Protein AF-A0AAN7VQM1-F1 (afdb_monomer_lite)

Structure (mmCIF, N/CA/C/O backbone):
data_AF-A0AAN7VQM1-F1
#
_entry.id   AF-A0AAN7VQM1-F1
#
loop_
_atom_site.group_PDB
_atom_site.id
_atom_site.type_symbol
_atom_site.label_atom_id
_atom_site.label_alt_id
_atom_site.label_comp_id
_atom_site.label_asym_id
_atom_site.label_entity_id
_atom_site.label_seq_id
_atom_site.pdbx_PDB_ins_code
_atom_site.Cartn_x
_atom_site.Cartn_y
_atom_site.Cartn_z
_atom_site.occupancy
_atom_site.B_iso_or_equiv
_atom_site.auth_seq_id
_atom_site.auth_comp_id
_atom_site.auth_asym_id
_atom_site.auth_atom_id
_atom_site.pdbx_PDB_model_num
ATOM 1 N N . MET A 1 1 ? -5.839 -6.818 -40.500 1.00 39.53 1 MET A N 1
ATOM 2 C CA . MET A 1 1 ? -4.380 -6.813 -40.271 1.00 39.53 1 MET A CA 1
ATOM 3 C C . MET A 1 1 ? -4.052 -5.544 -39.511 1.00 39.53 1 MET A C 1
ATOM 5 O O . MET A 1 1 ? -4.528 -4.496 -39.930 1.00 39.53 1 MET A O 1
ATOM 9 N N . GLY A 1 2 ? -3.341 -5.637 -38.385 1.00 49.38 2 GLY A N 1
ATOM 10 C CA . GLY A 1 2 ? -2.734 -4.449 -37.777 1.00 49.38 2 GLY A CA 1
ATOM 11 C C . GLY A 1 2 ? -1.573 -3.959 -38.644 1.00 49.38 2 GLY A C 1
ATOM 12 O O . GLY A 1 2 ? -1.037 -4.737 -39.434 1.00 49.38 2 GLY A O 1
ATOM 13 N N . SER A 1 3 ? -1.200 -2.687 -38.520 1.00 68.81 3 SER A N 1
ATOM 14 C CA . SER A 1 3 ? 0.060 -2.191 -39.079 1.00 68.81 3 SER A CA 1
ATOM 15 C C . SER A 1 3 ? 1.234 -2.941 -38.447 1.00 68.81 3 SER A C 1
ATOM 17 O O . SER A 1 3 ? 1.216 -3.182 -37.239 1.00 68.81 3 SER A O 1
ATOM 19 N N . LEU A 1 4 ? 2.245 -3.290 -39.247 1.00 76.12 4 LEU A N 1
ATOM 20 C CA . LEU A 1 4 ? 3.498 -3.831 -38.718 1.00 76.12 4 LEU A CA 1
ATOM 21 C C . LEU A 1 4 ? 4.139 -2.821 -37.742 1.00 76.12 4 LEU A C 1
ATOM 23 O O . LEU A 1 4 ? 3.986 -1.613 -37.956 1.00 76.12 4 LEU A O 1
ATOM 27 N N . PRO A 1 5 ? 4.824 -3.281 -36.680 1.00 85.12 5 PRO A N 1
ATOM 28 C CA . PRO A 1 5 ? 5.544 -2.401 -35.765 1.00 85.12 5 PRO A CA 1
ATOM 29 C C . PRO A 1 5 ? 6.612 -1.563 -36.479 1.00 85.12 5 PRO A C 1
ATOM 31 O O . PRO A 1 5 ? 7.320 -2.056 -37.354 1.00 85.12 5 PRO A O 1
ATOM 34 N N . ASP A 1 6 ? 6.750 -0.300 -36.077 1.00 87.50 6 ASP A N 1
ATOM 35 C CA . ASP A 1 6 ? 7.799 0.591 -36.574 1.00 87.50 6 ASP A CA 1
ATOM 36 C C . ASP A 1 6 ? 9.120 0.331 -35.832 1.00 87.50 6 ASP A C 1
ATOM 38 O O . ASP A 1 6 ? 9.299 0.731 -34.677 1.00 87.50 6 ASP A O 1
ATOM 42 N N . LEU A 1 7 ? 10.056 -0.340 -36.505 1.00 89.31 7 LEU A N 1
ATOM 43 C CA . LEU A 1 7 ? 11.371 -0.673 -35.953 1.00 89.31 7 LEU A CA 1
ATOM 44 C C . LEU A 1 7 ? 12.292 0.539 -35.764 1.00 89.31 7 LEU A C 1
ATOM 46 O O . LEU A 1 7 ? 13.255 0.427 -35.010 1.00 89.31 7 LEU A O 1
ATOM 50 N N . THR A 1 8 ? 11.985 1.719 -36.319 1.00 85.50 8 THR A N 1
ATOM 51 C CA . THR A 1 8 ? 12.738 2.945 -35.975 1.00 85.50 8 THR A CA 1
ATOM 52 C C . THR A 1 8 ? 12.567 3.330 -34.500 1.00 85.50 8 THR A C 1
ATOM 54 O O . THR A 1 8 ? 13.402 4.029 -33.927 1.00 85.50 8 THR A O 1
ATOM 57 N N . GLN A 1 9 ? 11.511 2.826 -33.849 1.00 87.19 9 GLN A N 1
ATOM 58 C CA . GLN A 1 9 ? 11.270 2.989 -32.416 1.00 87.19 9 GLN A CA 1
ATOM 59 C C . GLN A 1 9 ? 11.865 1.857 -31.563 1.00 87.19 9 GLN A C 1
ATOM 61 O O . GLN A 1 9 ? 11.832 1.950 -30.334 1.00 87.19 9 GLN A O 1
ATOM 66 N N . ASN A 1 10 ? 12.432 0.808 -32.176 1.00 95.94 10 ASN A N 1
ATOM 67 C CA . ASN A 1 10 ? 13.067 -0.293 -31.454 1.00 95.94 10 ASN A CA 1
ATOM 68 C C . ASN A 1 10 ? 14.282 0.207 -30.651 1.00 95.94 10 ASN A C 1
ATOM 70 O O . ASN A 1 10 ? 15.094 1.007 -31.125 1.00 95.94 10 ASN A O 1
ATOM 74 N N . LYS A 1 11 ? 14.422 -0.281 -29.415 1.00 95.06 11 LYS A N 1
ATOM 75 C CA . LYS A 1 11 ? 15.426 0.223 -28.475 1.00 95.06 11 LYS A CA 1
ATOM 76 C C . LYS A 1 11 ? 16.860 -0.070 -28.925 1.00 95.06 11 LYS A C 1
ATOM 78 O O . LYS A 1 11 ? 17.703 0.820 -28.833 1.00 95.06 11 LYS A O 1
ATOM 83 N N . THR A 1 12 ? 17.139 -1.273 -29.435 1.00 97.31 12 THR A N 1
ATOM 84 C CA . THR A 1 12 ? 18.474 -1.633 -29.941 1.00 97.31 12 THR A CA 1
ATOM 85 C C . THR A 1 12 ? 18.822 -0.812 -31.180 1.00 97.31 12 THR A C 1
ATOM 87 O O . THR A 1 12 ? 19.916 -0.256 -31.239 1.00 97.31 12 THR A O 1
ATOM 90 N N . VAL A 1 13 ? 17.881 -0.657 -32.122 1.00 96.56 13 VAL A N 1
ATOM 91 C CA . VAL A 1 13 ? 18.077 0.170 -33.330 1.00 96.56 13 VAL A CA 1
ATOM 92 C C . VAL A 1 13 ? 18.457 1.599 -32.942 1.00 96.56 13 VAL A C 1
ATOM 94 O O . VAL A 1 13 ? 19.504 2.087 -33.359 1.00 96.56 13 VAL A O 1
ATOM 97 N N . ARG A 1 14 ? 17.678 2.241 -32.063 1.00 96.12 14 ARG A N 1
ATOM 98 C CA . ARG A 1 14 ? 17.941 3.617 -31.608 1.00 96.12 14 ARG A CA 1
ATOM 99 C C . ARG A 1 14 ? 19.281 3.783 -30.889 1.00 96.12 14 ARG A C 1
ATOM 101 O O . ARG A 1 14 ? 19.946 4.795 -31.092 1.00 96.12 14 ARG A O 1
ATOM 108 N N . ILE A 1 15 ? 19.677 2.812 -30.063 1.00 95.94 15 ILE A N 1
ATOM 109 C CA . ILE A 1 15 ? 20.975 2.817 -29.369 1.00 95.94 15 ILE A CA 1
ATOM 110 C C . ILE A 1 15 ? 22.131 2.774 -30.383 1.00 95.94 15 ILE A C 1
ATOM 112 O O . ILE A 1 15 ? 23.061 3.573 -30.288 1.00 95.94 15 ILE A O 1
ATOM 116 N N . LEU A 1 16 ? 22.061 1.890 -31.383 1.00 95.44 16 LEU A N 1
ATOM 117 C CA . LEU A 1 16 ? 23.124 1.736 -32.383 1.00 95.44 16 LEU A CA 1
ATOM 118 C C . LEU A 1 16 ? 23.136 2.859 -33.434 1.00 95.44 16 LEU A C 1
ATOM 120 O O . LEU A 1 16 ? 24.197 3.199 -33.955 1.00 95.44 16 LEU A O 1
ATOM 124 N N . GLU A 1 17 ? 21.986 3.472 -33.722 1.00 92.62 17 GLU A N 1
ATOM 125 C CA . GLU A 1 17 ? 21.890 4.682 -34.548 1.00 92.62 17 GLU A CA 1
ATOM 126 C C . GLU A 1 17 ? 22.510 5.917 -33.896 1.00 92.62 17 GLU A C 1
ATOM 128 O O . GLU A 1 17 ? 23.095 6.745 -34.595 1.00 92.62 17 GLU A O 1
ATOM 133 N N . ASP A 1 18 ? 22.367 6.069 -32.580 1.00 92.69 18 ASP A N 1
ATOM 134 C CA . ASP A 1 18 ? 23.012 7.152 -31.838 1.00 92.69 18 ASP A CA 1
ATOM 135 C C . ASP A 1 18 ? 24.535 6.949 -31.793 1.00 92.69 18 ASP A C 1
ATOM 137 O O . ASP A 1 18 ? 25.296 7.870 -32.093 1.00 92.69 18 ASP A O 1
ATOM 141 N N . ALA A 1 19 ? 24.968 5.712 -31.539 1.00 91.69 19 ALA A N 1
ATOM 142 C CA . ALA A 1 19 ? 26.368 5.299 -31.541 1.00 91.69 19 ALA A CA 1
ATOM 143 C C . ALA A 1 19 ? 27.076 5.575 -32.874 1.00 91.69 19 ALA A C 1
ATOM 145 O O . ALA A 1 19 ? 28.121 6.227 -32.910 1.00 91.69 19 ALA A O 1
ATOM 146 N N . GLU A 1 20 ? 26.464 5.162 -33.987 1.00 89.31 20 GLU A N 1
ATOM 147 C CA . GLU A 1 20 ? 26.995 5.401 -35.331 1.00 89.31 20 GLU A CA 1
ATOM 148 C C . GLU A 1 20 ? 27.050 6.901 -35.679 1.00 89.31 20 GLU A C 1
ATOM 150 O O . GLU A 1 20 ? 28.015 7.365 -36.288 1.00 89.31 20 GLU A O 1
ATOM 155 N N . ARG A 1 21 ? 26.041 7.677 -35.260 1.00 89.38 21 ARG A N 1
ATOM 156 C CA . ARG A 1 21 ? 25.936 9.125 -35.509 1.00 89.38 21 ARG A CA 1
ATOM 157 C C . ARG A 1 21 ? 26.972 9.943 -34.741 1.00 89.38 21 ARG A C 1
ATOM 159 O O . ARG A 1 21 ? 27.457 10.945 -35.263 1.00 89.38 21 ARG A O 1
ATOM 166 N N . HIS A 1 22 ? 27.287 9.533 -33.515 1.00 88.12 22 HIS A N 1
ATOM 167 C CA . HIS A 1 22 ? 28.208 10.240 -32.623 1.00 88.12 22 HIS A CA 1
ATOM 168 C C . HIS A 1 22 ? 29.612 9.611 -32.564 1.00 88.12 22 HIS A C 1
ATOM 170 O O . HIS A 1 22 ? 30.490 10.156 -31.898 1.00 88.12 22 HIS A O 1
ATOM 176 N N . GLY A 1 23 ? 29.851 8.511 -33.288 1.00 88.75 23 GLY A N 1
ATOM 177 C CA . GLY A 1 23 ? 31.175 7.911 -33.467 1.00 88.75 23 GLY A CA 1
ATOM 178 C C . GLY A 1 23 ? 31.695 7.124 -32.261 1.00 88.75 23 GLY A C 1
ATOM 179 O O . GLY A 1 23 ? 32.901 7.137 -32.015 1.00 88.75 23 GLY A O 1
ATOM 180 N N . TYR A 1 24 ? 30.814 6.455 -31.512 1.00 91.19 24 TYR A N 1
ATOM 181 C CA . TYR A 1 24 ? 31.184 5.591 -30.383 1.00 91.19 24 TYR A CA 1
ATOM 182 C C . TYR A 1 24 ? 30.704 4.145 -30.574 1.00 91.19 24 TYR A C 1
ATOM 184 O O . TYR A 1 24 ? 29.829 3.872 -31.393 1.00 91.19 24 TYR A O 1
ATOM 192 N N . GLY A 1 25 ? 31.287 3.205 -29.822 1.00 92.00 25 GLY A N 1
ATOM 193 C CA . GLY A 1 25 ? 30.866 1.802 -29.817 1.00 92.00 25 GLY A CA 1
ATOM 194 C C . GLY A 1 25 ? 30.019 1.477 -28.589 1.00 92.00 25 GLY A C 1
ATOM 195 O O . GLY A 1 25 ? 30.406 1.800 -27.471 1.00 92.00 25 GLY A O 1
ATOM 196 N N . VAL A 1 26 ? 28.877 0.819 -28.771 1.00 96.25 26 VAL A N 1
ATOM 197 C CA . VAL A 1 26 ? 28.046 0.309 -27.672 1.00 96.25 26 VAL A CA 1
ATOM 198 C C . VAL A 1 26 ? 28.558 -1.061 -27.265 1.00 96.25 26 VAL A C 1
ATOM 200 O O . VAL A 1 26 ? 28.663 -1.968 -28.094 1.00 96.25 26 VAL A O 1
ATOM 203 N N . ILE A 1 27 ? 28.843 -1.220 -25.974 1.00 95.69 27 ILE A N 1
ATOM 204 C CA . ILE A 1 27 ? 29.172 -2.526 -25.412 1.00 95.69 27 ILE A CA 1
ATOM 205 C C . ILE A 1 27 ? 27.905 -3.384 -25.365 1.00 95.69 27 ILE A C 1
ATOM 207 O O . ILE A 1 27 ? 26.864 -2.956 -24.857 1.00 95.69 27 ILE A O 1
ATOM 211 N N . ALA A 1 28 ? 28.019 -4.602 -25.876 1.00 97.50 28 ALA A N 1
ATOM 212 C CA . ALA A 1 28 ? 27.040 -5.656 -25.721 1.00 97.50 28 ALA A CA 1
ATOM 213 C C . ALA A 1 28 ? 27.658 -6.738 -24.820 1.00 97.50 28 ALA A C 1
ATOM 215 O O . ALA A 1 28 ? 28.662 -7.336 -25.189 1.00 97.50 28 ALA A O 1
ATOM 216 N N . SER A 1 29 ? 27.139 -6.905 -23.601 1.00 97.12 29 SER A N 1
ATOM 217 C CA . SER A 1 29 ? 27.761 -7.732 -22.553 1.00 97.12 29 SER A CA 1
ATOM 218 C C . SER A 1 29 ? 26.953 -8.987 -22.263 1.00 97.12 29 SER A C 1
ATOM 220 O O . SER A 1 29 ? 25.784 -8.886 -21.880 1.00 97.12 29 SER A O 1
ATOM 222 N N . ILE A 1 30 ? 27.586 -10.157 -22.357 1.00 96.31 30 ILE A N 1
ATOM 223 C CA . ILE A 1 30 ? 26.983 -11.435 -21.956 1.00 96.31 30 ILE A CA 1
ATOM 224 C C . ILE A 1 30 ? 26.840 -11.522 -20.427 1.00 96.31 30 ILE A C 1
ATOM 226 O O . ILE A 1 30 ? 27.751 -11.174 -19.674 1.00 96.31 30 ILE A O 1
ATOM 230 N N . VAL A 1 31 ? 25.697 -12.029 -19.952 1.00 97.19 31 VAL A N 1
ATOM 231 C CA . VAL A 1 31 ? 25.420 -12.269 -18.521 1.00 97.19 31 VAL A CA 1
ATOM 232 C C . VAL A 1 31 ? 24.905 -13.691 -18.271 1.00 97.19 31 VAL A C 1
ATOM 234 O O . VAL A 1 31 ? 24.047 -14.179 -19.003 1.00 97.19 31 VAL A O 1
ATOM 237 N N . TYR A 1 32 ? 25.386 -14.363 -17.217 1.00 96.62 32 TYR A N 1
ATOM 238 C CA . TYR A 1 32 ? 25.012 -15.758 -16.892 1.00 96.62 32 TYR A CA 1
ATOM 239 C C . TYR A 1 32 ? 24.245 -15.903 -15.568 1.00 96.62 32 TYR A C 1
ATOM 241 O O . TYR A 1 32 ? 23.618 -16.931 -15.328 1.00 96.62 32 TYR A O 1
ATOM 249 N N . ASN A 1 33 ? 24.283 -14.888 -14.703 1.00 96.62 33 ASN A N 1
ATOM 250 C CA . ASN A 1 33 ? 23.675 -14.887 -13.371 1.00 96.62 33 ASN A CA 1
ATOM 251 C C . ASN A 1 33 ? 23.175 -13.472 -12.999 1.00 96.62 33 ASN A C 1
ATOM 253 O O . ASN A 1 33 ? 23.242 -12.537 -13.804 1.00 96.62 33 ASN A O 1
ATOM 257 N N . VAL A 1 34 ? 22.641 -13.317 -11.786 1.00 97.81 34 VAL A N 1
ATOM 258 C CA . VAL A 1 34 ? 22.055 -12.051 -11.312 1.00 97.81 34 VAL A CA 1
ATOM 259 C C . VAL A 1 34 ? 23.142 -11.019 -11.008 1.00 97.81 34 VAL A C 1
ATOM 261 O O . VAL A 1 34 ? 22.953 -9.829 -11.242 1.00 97.81 34 VAL A O 1
ATOM 264 N N . GLU A 1 35 ? 24.296 -11.464 -10.532 1.00 97.94 35 GLU A N 1
ATOM 265 C CA . GLU A 1 35 ? 25.436 -10.635 -10.164 1.00 97.94 35 GLU A CA 1
ATOM 266 C C . GLU A 1 35 ? 26.063 -9.959 -11.388 1.00 97.94 35 GLU A C 1
ATOM 268 O O . GLU A 1 35 ? 26.382 -8.771 -11.338 1.00 97.94 35 GLU A O 1
ATOM 273 N N . HIS A 1 36 ? 26.135 -10.668 -12.519 1.00 98.31 36 HIS A N 1
ATOM 274 C CA . HIS A 1 36 ? 26.554 -10.107 -13.800 1.00 98.31 36 HIS A CA 1
ATOM 275 C C . HIS A 1 36 ? 25.547 -9.046 -14.267 1.00 98.31 36 HIS A C 1
ATOM 277 O O . HIS A 1 36 ? 25.959 -7.937 -14.595 1.00 98.31 36 HIS A O 1
ATOM 283 N N . ILE A 1 37 ? 24.234 -9.334 -14.220 1.00 98.56 37 ILE A N 1
ATOM 284 C CA . ILE A 1 37 ? 23.168 -8.368 -14.564 1.00 98.56 37 ILE A CA 1
ATOM 285 C C . ILE A 1 37 ? 23.292 -7.093 -13.716 1.00 98.56 37 ILE A C 1
ATOM 287 O O . ILE A 1 37 ? 23.287 -5.986 -14.257 1.00 98.56 37 ILE A O 1
ATOM 291 N N . LEU A 1 38 ? 23.432 -7.234 -12.395 1.00 98.38 38 LEU A N 1
ATOM 292 C CA . LEU A 1 38 ? 23.594 -6.104 -11.479 1.00 98.38 38 LEU A CA 1
ATOM 293 C C . LEU A 1 38 ? 24.873 -5.314 -11.776 1.00 98.38 38 LEU A C 1
ATOM 295 O O . LEU A 1 38 ? 24.829 -4.084 -11.808 1.00 98.38 38 LEU A O 1
ATOM 299 N N . GLY A 1 39 ? 25.991 -6.001 -12.023 1.00 98.31 39 GLY A N 1
ATOM 300 C CA . GLY A 1 39 ? 27.277 -5.375 -12.310 1.00 98.31 39 GLY A CA 1
ATOM 301 C C . GLY A 1 39 ? 27.277 -4.566 -13.606 1.00 98.31 39 GLY A C 1
ATOM 302 O O . GLY A 1 39 ? 27.648 -3.391 -13.591 1.00 98.31 39 GLY A O 1
ATOM 303 N N . VAL A 1 40 ? 26.796 -5.146 -14.714 1.00 98.38 40 VAL A N 1
ATOM 304 C CA . VAL A 1 40 ? 26.811 -4.456 -16.015 1.00 98.38 40 VAL A CA 1
ATOM 305 C C . VAL A 1 40 ? 25.854 -3.265 -16.052 1.00 98.38 40 VAL A C 1
ATOM 307 O O . VAL A 1 40 ? 26.226 -2.201 -16.549 1.00 98.38 40 VAL A O 1
ATOM 310 N N . VAL A 1 41 ? 24.661 -3.389 -15.451 1.00 98.31 41 VAL A N 1
ATOM 311 C CA . VAL A 1 41 ? 23.722 -2.264 -15.302 1.00 98.31 41 VAL A CA 1
ATOM 312 C C . VAL A 1 41 ? 24.342 -1.174 -14.433 1.00 98.31 41 VAL A C 1
ATOM 314 O O . VAL A 1 41 ? 24.314 -0.002 -14.807 1.00 98.31 41 VAL A O 1
ATOM 317 N N . LYS A 1 42 ? 24.955 -1.537 -13.299 1.00 98.00 42 LYS A N 1
ATOM 318 C CA . LYS A 1 42 ? 25.520 -0.554 -12.372 1.00 98.00 42 LYS A CA 1
ATOM 319 C C . LYS A 1 42 ? 26.677 0.237 -12.989 1.00 98.00 42 LYS A C 1
ATOM 321 O O . LYS A 1 42 ? 26.741 1.452 -12.798 1.00 98.00 42 LYS A O 1
ATOM 326 N N . ALA A 1 43 ? 27.542 -0.421 -13.758 1.00 97.19 43 ALA A N 1
ATOM 327 C CA . ALA A 1 43 ? 28.577 0.245 -14.542 1.00 97.19 43 ALA A CA 1
ATOM 328 C C . ALA A 1 43 ? 27.976 1.180 -15.606 1.00 97.19 43 ALA A C 1
ATOM 330 O O . ALA A 1 43 ? 28.373 2.341 -15.681 1.00 97.19 43 ALA A O 1
ATOM 331 N N . ALA A 1 44 ? 26.967 0.733 -16.366 1.00 96.62 44 ALA A N 1
ATOM 332 C CA . ALA A 1 44 ? 26.295 1.566 -17.368 1.00 96.62 44 ALA A CA 1
ATOM 333 C C . ALA A 1 44 ? 25.758 2.878 -16.767 1.00 96.62 44 ALA A C 1
ATOM 335 O O . ALA A 1 44 ? 25.993 3.959 -17.313 1.00 96.62 44 ALA A O 1
ATOM 336 N N . GLU A 1 45 ? 25.119 2.808 -15.595 1.00 95.44 45 GLU A N 1
ATOM 337 C CA . GLU A 1 45 ? 24.655 3.992 -14.864 1.00 95.44 45 GLU A CA 1
ATOM 338 C C . GLU A 1 45 ? 25.806 4.885 -14.379 1.00 95.44 45 GLU A C 1
ATOM 340 O O . GLU A 1 45 ? 25.766 6.101 -14.577 1.00 95.44 45 GLU A O 1
ATOM 345 N N . ASN A 1 46 ? 26.850 4.301 -13.778 1.00 94.75 46 ASN A N 1
ATOM 346 C CA . ASN A 1 46 ? 28.014 5.044 -13.282 1.00 94.75 46 ASN A CA 1
ATOM 347 C C . ASN A 1 46 ? 28.727 5.816 -14.411 1.00 94.75 46 ASN A C 1
ATOM 349 O O . ASN A 1 46 ? 29.131 6.965 -14.219 1.00 94.75 46 ASN A O 1
ATOM 353 N N . LYS A 1 47 ? 28.855 5.209 -15.599 1.00 92.12 47 LYS A N 1
ATOM 354 C CA . LYS A 1 47 ? 29.496 5.813 -16.782 1.00 92.12 47 LYS A CA 1
ATOM 355 C C . LYS A 1 47 ? 28.545 6.660 -17.629 1.00 92.12 47 LYS A C 1
ATOM 357 O O . LYS A 1 47 ? 29.012 7.364 -18.522 1.00 92.12 47 LYS A O 1
ATOM 362 N N . ARG A 1 48 ? 27.239 6.638 -17.329 1.00 93.62 48 ARG A N 1
ATOM 363 C CA . ARG A 1 48 ? 26.154 7.255 -18.119 1.00 93.62 48 ARG A CA 1
ATOM 364 C C . ARG A 1 48 ? 26.162 6.786 -19.579 1.00 93.62 48 ARG A C 1
ATOM 366 O O . ARG A 1 48 ? 25.997 7.582 -20.498 1.00 93.62 48 ARG A O 1
ATOM 373 N N . SER A 1 49 ? 26.397 5.492 -19.769 1.00 91.31 49 SER A N 1
ATOM 374 C CA . SER A 1 49 ? 26.648 4.868 -21.065 1.00 91.31 49 SER A CA 1
ATOM 375 C C . SER A 1 49 ? 25.486 3.957 -21.486 1.00 91.31 49 SER A C 1
ATOM 377 O O . SER A 1 49 ? 24.923 3.281 -20.622 1.00 91.31 49 SER A O 1
ATOM 379 N N . PRO A 1 50 ? 25.108 3.906 -22.779 1.00 96.50 50 PRO A N 1
ATOM 380 C CA . PRO A 1 50 ? 24.193 2.885 -23.286 1.00 96.50 50 PRO A CA 1
ATOM 381 C C . PRO A 1 50 ? 24.787 1.476 -23.145 1.00 96.50 50 PRO A C 1
ATOM 383 O O . PRO A 1 50 ? 25.999 1.285 -23.251 1.00 96.50 50 PRO A O 1
ATOM 386 N N . LEU A 1 51 ? 23.921 0.478 -22.966 1.00 97.94 51 LEU A N 1
ATOM 387 C CA . LEU A 1 51 ? 24.315 -0.929 -22.861 1.00 97.94 51 LEU A CA 1
ATOM 388 C C . LEU A 1 51 ? 23.367 -1.828 -23.664 1.00 97.94 51 LEU A C 1
ATOM 390 O O . LEU A 1 51 ? 22.156 -1.604 -23.706 1.00 97.94 51 LEU A O 1
ATOM 394 N N . ILE A 1 52 ? 23.904 -2.899 -24.239 1.00 98.62 52 ILE A N 1
ATOM 395 C CA . ILE A 1 52 ? 23.111 -4.059 -24.651 1.00 98.62 52 ILE A CA 1
ATOM 396 C C . ILE A 1 52 ? 23.459 -5.206 -23.693 1.00 98.62 52 ILE A C 1
ATOM 398 O O . ILE A 1 52 ? 24.620 -5.574 -23.560 1.00 98.62 52 ILE A O 1
ATOM 402 N N . ILE A 1 53 ? 22.474 -5.760 -22.991 1.00 98.62 53 ILE A N 1
ATOM 403 C CA . ILE A 1 53 ? 22.651 -6.990 -22.212 1.00 98.62 53 ILE A CA 1
ATOM 404 C C . ILE A 1 53 ? 22.359 -8.159 -23.144 1.00 98.62 53 ILE A C 1
ATOM 406 O O . ILE A 1 53 ? 21.261 -8.260 -23.696 1.00 98.62 53 ILE A O 1
ATOM 410 N N . GLN A 1 54 ? 23.344 -9.031 -23.309 1.00 97.62 54 GLN A N 1
ATOM 411 C CA . GLN A 1 54 ? 23.254 -10.220 -24.137 1.00 97.62 54 GLN A CA 1
ATOM 412 C C . GLN A 1 54 ? 23.084 -11.478 -23.281 1.00 97.62 54 GLN A C 1
ATOM 414 O O . GLN A 1 54 ? 23.595 -11.584 -22.164 1.00 97.62 54 GLN A O 1
ATOM 419 N N . VAL A 1 55 ? 22.372 -12.452 -23.831 1.00 97.25 55 VAL A N 1
ATOM 420 C CA . VAL A 1 55 ? 22.235 -13.808 -23.291 1.00 97.25 55 VAL A CA 1
ATOM 421 C C . VAL A 1 55 ? 22.304 -14.804 -24.443 1.00 97.25 55 VAL A C 1
ATOM 423 O O . VAL A 1 55 ? 21.914 -14.466 -25.558 1.00 97.25 55 VAL A O 1
ATOM 426 N N . PHE A 1 56 ? 22.738 -16.032 -24.179 1.00 96.44 56 PHE A N 1
ATOM 427 C CA . PHE A 1 56 ? 22.723 -17.120 -25.156 1.00 96.44 56 PHE A CA 1
ATOM 428 C C . PHE A 1 56 ? 21.435 -17.961 -25.056 1.00 96.44 56 PHE A C 1
ATOM 430 O O . PHE A 1 56 ? 20.695 -17.891 -24.062 1.00 96.44 56 PHE A O 1
ATOM 437 N N . PRO A 1 57 ? 21.185 -18.846 -26.042 1.00 96.19 57 PRO A N 1
ATOM 438 C CA . PRO A 1 57 ? 20.257 -19.968 -25.932 1.00 96.19 57 PRO A CA 1
ATOM 439 C C . PRO A 1 57 ? 20.319 -20.738 -24.607 1.00 96.19 57 PRO A C 1
ATOM 441 O O . PRO A 1 57 ? 19.286 -21.222 -24.135 1.00 96.19 57 PRO A O 1
ATOM 444 N N . TRP A 1 58 ? 21.505 -20.837 -23.990 1.00 95.38 58 TRP A N 1
ATOM 445 C CA . TRP A 1 58 ? 21.689 -21.495 -22.698 1.00 95.38 58 TRP A CA 1
ATOM 446 C C . TRP A 1 58 ? 20.840 -20.854 -21.595 1.00 95.38 58 TRP A C 1
ATOM 448 O O . TRP A 1 58 ? 20.065 -21.560 -20.963 1.00 95.38 58 TRP A O 1
ATOM 458 N N . GLN A 1 59 ? 20.892 -19.534 -21.400 1.00 95.69 59 GLN A N 1
ATOM 459 C CA . GLN A 1 59 ? 20.147 -18.830 -20.346 1.00 95.69 59 GLN A CA 1
ATOM 460 C C . GLN A 1 59 ? 18.633 -19.019 -20.521 1.00 95.69 59 GLN A C 1
ATOM 462 O O . GLN A 1 59 ? 17.907 -19.156 -19.531 1.00 95.69 59 GLN A O 1
ATOM 467 N N . VAL A 1 60 ? 18.153 -19.058 -21.771 1.00 95.56 60 VAL A N 1
ATOM 468 C CA . VAL A 1 60 ? 16.746 -19.339 -22.093 1.00 95.56 60 VAL A CA 1
ATOM 469 C C . VAL A 1 60 ? 16.373 -20.762 -21.671 1.00 95.56 60 VAL A C 1
ATOM 471 O O . VAL A 1 60 ? 15.422 -20.928 -20.909 1.00 95.56 60 VAL A O 1
ATOM 474 N N . LYS A 1 61 ? 17.142 -21.771 -22.107 1.00 95.06 61 LYS A N 1
ATOM 475 C CA . LYS A 1 61 ? 16.872 -23.200 -21.854 1.00 95.06 61 LYS A CA 1
ATOM 476 C C . LYS A 1 61 ? 17.099 -23.611 -20.388 1.00 95.06 61 LYS A C 1
ATOM 478 O O . LYS A 1 61 ? 16.323 -24.392 -19.852 1.00 95.06 61 LYS A O 1
ATOM 483 N N . PHE A 1 62 ? 18.126 -23.073 -19.731 1.00 95.88 62 PHE A N 1
ATOM 484 C CA . PHE A 1 62 ? 18.499 -23.363 -18.341 1.00 95.88 62 PHE A CA 1
ATOM 485 C C . PHE A 1 62 ? 17.521 -22.765 -17.323 1.00 95.88 62 PHE A C 1
ATOM 487 O O . PHE A 1 62 ? 17.209 -23.406 -16.323 1.00 95.88 62 PHE A O 1
ATOM 494 N N . SER A 1 63 ? 17.047 -21.536 -17.563 1.00 95.00 63 SER A N 1
ATOM 495 C CA . SER A 1 63 ? 16.264 -20.774 -16.578 1.00 95.00 63 SER A CA 1
ATOM 496 C C . SER A 1 63 ? 14.783 -20.589 -16.933 1.00 95.00 63 SER A C 1
ATOM 498 O O . SER A 1 63 ? 14.103 -19.817 -16.263 1.00 95.00 63 SER A O 1
ATOM 500 N N . ASP A 1 64 ? 14.282 -21.241 -17.991 1.00 94.88 64 ASP A N 1
ATOM 501 C CA . ASP A 1 64 ? 12.951 -20.987 -18.584 1.00 94.88 64 ASP A CA 1
ATOM 502 C C . ASP A 1 64 ? 12.710 -19.480 -18.843 1.00 94.88 64 ASP A C 1
ATOM 504 O O . ASP A 1 64 ? 11.684 -18.874 -18.517 1.00 94.88 64 ASP A O 1
ATOM 508 N N . GLY A 1 65 ? 13.759 -18.824 -19.349 1.00 94.62 65 GLY A N 1
ATOM 509 C CA . GLY A 1 65 ? 13.797 -17.381 -19.578 1.00 94.62 65 GLY A CA 1
ATOM 510 C C . GLY A 1 65 ? 13.756 -16.490 -18.325 1.00 94.62 65 GLY A C 1
ATOM 511 O O . GLY A 1 65 ? 13.647 -15.270 -18.472 1.00 94.62 65 GLY A O 1
ATOM 512 N N . LEU A 1 66 ? 13.868 -17.031 -17.104 1.00 97.69 66 LEU A N 1
ATOM 513 C CA . LEU A 1 66 ? 13.901 -16.241 -15.864 1.00 97.69 66 LEU A CA 1
ATOM 514 C C . LEU A 1 66 ? 15.030 -15.202 -15.875 1.00 97.69 66 LEU A C 1
ATOM 516 O O . LEU A 1 66 ? 14.778 -14.040 -15.565 1.00 97.69 66 LEU A O 1
ATOM 520 N N . LEU A 1 67 ? 16.248 -15.582 -16.279 1.00 97.38 67 LEU A N 1
ATOM 521 C CA . LEU A 1 67 ? 17.377 -14.644 -16.379 1.00 97.38 67 LEU A CA 1
ATOM 522 C C . LEU A 1 67 ? 17.099 -13.511 -17.379 1.00 97.38 67 LEU A C 1
ATOM 524 O O . LEU A 1 67 ? 17.441 -12.363 -17.106 1.00 97.38 67 LEU A O 1
ATOM 528 N N . VAL A 1 68 ? 16.404 -13.802 -18.484 1.00 98.12 68 VAL A N 1
ATOM 529 C CA . VAL A 1 68 ? 16.008 -12.803 -19.494 1.00 98.12 68 VAL A CA 1
ATOM 530 C C . VAL A 1 68 ? 15.003 -11.809 -18.913 1.00 98.12 68 VAL A C 1
ATOM 532 O O . VAL A 1 68 ? 15.152 -10.599 -19.076 1.00 98.12 68 VAL A O 1
ATOM 535 N N . ARG A 1 69 ? 13.998 -12.304 -18.180 1.00 98.44 69 ARG A N 1
ATOM 536 C CA . ARG A 1 69 ? 12.997 -11.462 -17.506 1.00 98.44 69 ARG A CA 1
ATOM 537 C C . ARG A 1 69 ? 13.633 -10.605 -16.405 1.00 98.44 69 ARG A C 1
ATOM 539 O O . ARG A 1 69 ? 13.293 -9.432 -16.300 1.00 98.44 69 ARG A O 1
ATOM 546 N N . THR A 1 70 ? 14.596 -11.145 -15.655 1.00 98.38 70 THR A N 1
ATOM 547 C CA . THR A 1 70 ? 15.387 -10.397 -14.659 1.00 98.38 70 THR A CA 1
ATOM 548 C C . THR A 1 70 ? 16.256 -9.316 -15.308 1.00 98.38 70 THR A C 1
ATOM 550 O O . THR A 1 70 ? 16.296 -8.191 -14.813 1.00 98.38 70 THR A O 1
ATOM 553 N N . ALA A 1 71 ? 16.912 -9.613 -16.435 1.00 98.25 71 ALA A N 1
ATOM 554 C CA . ALA A 1 71 ? 17.697 -8.631 -17.182 1.00 98.25 71 ALA A CA 1
ATOM 555 C C . ALA A 1 71 ? 16.816 -7.499 -17.738 1.00 98.25 71 ALA A C 1
ATOM 557 O O . ALA A 1 71 ? 17.153 -6.328 -17.578 1.00 98.25 71 ALA A O 1
ATOM 558 N N . ALA A 1 72 ? 15.655 -7.827 -18.315 1.00 97.81 72 ALA A N 1
ATOM 559 C CA . ALA A 1 72 ? 14.690 -6.844 -18.811 1.00 97.81 72 ALA A CA 1
ATOM 560 C C . ALA A 1 72 ? 14.099 -5.970 -17.691 1.00 97.81 72 ALA A C 1
ATOM 562 O O . ALA A 1 72 ? 13.980 -4.756 -17.852 1.00 97.81 72 ALA A O 1
ATOM 563 N N . ASP A 1 73 ? 13.774 -6.562 -16.541 1.00 98.06 73 ASP A N 1
ATOM 564 C CA . ASP A 1 73 ? 13.319 -5.849 -15.344 1.00 98.06 73 ASP A CA 1
ATOM 565 C C . ASP A 1 73 ? 14.399 -4.885 -14.814 1.00 98.06 73 ASP A C 1
ATOM 567 O O . ASP A 1 73 ? 14.107 -3.717 -14.547 1.00 98.06 73 ASP A O 1
ATOM 571 N N . ALA A 1 74 ? 15.663 -5.318 -14.754 1.00 97.19 74 ALA A N 1
ATOM 572 C CA . ALA A 1 74 ? 16.792 -4.455 -14.402 1.00 97.19 74 ALA A CA 1
ATOM 573 C C . ALA A 1 74 ? 16.994 -3.310 -15.414 1.00 97.19 74 ALA A C 1
ATOM 575 O O . ALA A 1 74 ? 17.068 -2.148 -15.010 1.00 97.19 74 ALA A O 1
ATOM 576 N N . ALA A 1 75 ? 16.994 -3.611 -16.716 1.00 95.50 75 ALA A N 1
ATOM 577 C CA . ALA A 1 75 ? 17.097 -2.625 -17.792 1.00 95.50 75 ALA A CA 1
ATOM 578 C C . ALA A 1 75 ? 15.945 -1.603 -17.774 1.00 95.50 75 ALA A C 1
ATOM 580 O O . ALA A 1 75 ? 16.171 -0.421 -18.015 1.00 95.50 75 ALA A O 1
ATOM 581 N N . SER A 1 76 ? 14.721 -2.023 -17.431 1.00 94.94 76 SER A N 1
ATOM 582 C CA . SER A 1 76 ? 13.547 -1.136 -17.348 1.00 94.94 76 SER A CA 1
ATOM 583 C C . SER A 1 76 ? 13.628 -0.086 -16.233 1.00 94.94 76 SER A C 1
ATOM 585 O O . SER A 1 76 ? 12.927 0.925 -16.287 1.00 94.94 76 SER A O 1
ATOM 587 N N . ARG A 1 77 ? 14.476 -0.322 -15.222 1.00 93.31 77 ARG A N 1
ATOM 588 C CA . ARG A 1 77 ? 14.713 0.584 -14.088 1.00 93.31 77 ARG A CA 1
ATOM 589 C C . ARG A 1 77 ? 15.984 1.420 -14.223 1.00 93.31 77 ARG A C 1
ATOM 591 O O . ARG A 1 77 ? 16.192 2.299 -13.389 1.00 93.31 77 ARG A O 1
ATOM 598 N N . ALA A 1 78 ? 16.828 1.137 -15.212 1.00 92.12 78 ALA A N 1
ATOM 599 C CA . ALA A 1 78 ? 18.100 1.821 -15.384 1.00 92.12 78 ALA A CA 1
ATOM 600 C C . ALA A 1 78 ? 17.904 3.296 -15.766 1.00 92.12 78 ALA A C 1
ATOM 602 O O . ALA A 1 78 ? 17.010 3.659 -16.530 1.00 92.12 78 ALA A O 1
ATOM 603 N N . SER A 1 79 ? 18.790 4.151 -15.261 1.00 92.62 79 SER A N 1
ATOM 604 C CA . SER A 1 79 ? 18.847 5.582 -15.594 1.00 92.62 79 SER A CA 1
ATOM 605 C C . SER A 1 79 ? 19.482 5.892 -16.962 1.00 92.62 79 SER A C 1
ATOM 607 O O . SER A 1 79 ? 19.557 7.055 -17.361 1.00 92.62 79 SER A O 1
ATOM 609 N N . VAL A 1 80 ? 19.904 4.858 -17.696 1.00 93.25 80 VAL A N 1
ATOM 610 C CA . VAL A 1 80 ? 20.516 4.900 -19.034 1.00 93.25 80 VAL A CA 1
ATOM 611 C C . VAL A 1 80 ? 19.782 3.938 -19.981 1.00 93.25 80 VAL A C 1
ATOM 613 O O . VAL A 1 80 ? 19.150 2.992 -19.506 1.00 93.25 80 VAL A O 1
ATOM 616 N N . PRO A 1 81 ? 19.824 4.135 -21.312 1.00 95.88 81 PRO A N 1
ATOM 617 C CA . PRO A 1 81 ? 19.167 3.225 -22.248 1.00 95.88 81 PRO A CA 1
ATOM 618 C C . PRO A 1 81 ? 19.865 1.855 -22.282 1.00 95.88 81 PRO A C 1
ATOM 620 O O . PRO A 1 81 ? 21.019 1.747 -22.695 1.00 95.88 81 PRO A O 1
ATOM 623 N N . ILE A 1 82 ? 19.139 0.807 -21.873 1.00 98.12 82 ILE A N 1
ATOM 624 C CA . ILE A 1 82 ? 19.612 -0.585 -21.888 1.00 98.12 82 ILE A CA 1
ATOM 625 C C . ILE A 1 82 ? 18.652 -1.476 -22.687 1.00 98.12 82 ILE A C 1
ATOM 627 O O . ILE A 1 82 ? 17.448 -1.518 -22.404 1.00 98.12 82 ILE A O 1
ATOM 631 N N . ALA A 1 83 ? 19.183 -2.199 -23.675 1.00 98.50 83 ALA A N 1
ATOM 632 C CA . ALA A 1 83 ? 18.440 -3.166 -24.488 1.00 98.50 83 ALA A CA 1
ATOM 633 C C . ALA A 1 83 ? 18.803 -4.621 -24.158 1.00 98.50 83 ALA A C 1
ATOM 635 O O . ALA A 1 83 ? 19.913 -4.888 -23.707 1.00 98.50 83 ALA A O 1
ATOM 636 N N . ILE A 1 84 ? 17.879 -5.553 -24.399 1.00 98.62 84 ILE A N 1
ATOM 637 C CA . ILE A 1 84 ? 18.062 -6.997 -24.195 1.00 98.62 84 ILE A CA 1
ATOM 638 C C . ILE A 1 84 ? 18.175 -7.702 -25.548 1.00 98.62 84 ILE A C 1
ATOM 640 O O . ILE A 1 84 ? 17.324 -7.513 -26.420 1.00 98.62 84 ILE A O 1
ATOM 644 N N . HIS A 1 85 ? 19.205 -8.527 -25.708 1.00 98.69 85 HIS A N 1
ATOM 645 C CA . HIS A 1 85 ? 19.547 -9.189 -26.964 1.00 98.69 85 HIS A CA 1
ATOM 646 C C . HIS A 1 85 ? 19.801 -10.691 -26.763 1.00 98.69 85 HIS A C 1
ATOM 648 O O . HIS A 1 85 ? 20.485 -11.084 -25.817 1.00 98.69 85 HIS A O 1
ATOM 654 N N . LEU A 1 86 ? 19.262 -11.529 -27.651 1.00 98.38 86 LEU A N 1
ATOM 655 C CA . LEU A 1 86 ? 19.593 -12.958 -27.723 1.00 98.38 86 LEU A CA 1
ATOM 656 C C . LEU A 1 86 ? 20.732 -13.154 -28.727 1.00 98.38 86 LEU A C 1
ATOM 658 O O . LEU A 1 86 ? 20.520 -12.934 -29.913 1.00 98.38 86 LEU A O 1
ATOM 662 N N . ASP A 1 87 ? 21.909 -13.548 -28.259 1.00 97.31 87 ASP A N 1
ATOM 663 C CA . ASP A 1 87 ? 23.119 -13.732 -29.071 1.00 97.31 87 ASP A CA 1
ATOM 664 C C . ASP A 1 87 ? 23.225 -15.186 -29.573 1.00 97.31 87 ASP A C 1
ATOM 666 O O . ASP A 1 87 ? 22.765 -16.100 -28.884 1.00 97.31 87 ASP A O 1
ATOM 670 N N . HIS A 1 88 ? 23.800 -15.410 -30.760 1.00 92.50 88 HIS A N 1
ATOM 671 C CA . HIS A 1 88 ? 24.012 -16.733 -31.384 1.00 92.50 88 HIS A CA 1
ATOM 672 C C . HIS A 1 88 ? 22.816 -17.711 -31.313 1.00 92.50 88 HIS A C 1
ATOM 674 O O . HIS A 1 88 ? 22.940 -18.867 -30.891 1.00 92.50 88 HIS A O 1
ATOM 680 N N . CYS A 1 89 ? 21.614 -17.282 -31.725 1.00 94.56 89 CYS A N 1
ATOM 681 C CA . CYS A 1 89 ? 20.461 -18.184 -31.767 1.00 94.56 89 CYS A CA 1
ATOM 682 C C . CYS A 1 89 ? 20.445 -19.034 -33.049 1.00 94.56 89 CYS A C 1
ATOM 684 O O . CYS A 1 89 ? 19.871 -18.648 -34.066 1.00 94.56 89 CYS A O 1
ATOM 686 N N . GLN A 1 90 ? 21.052 -20.219 -32.957 1.00 92.06 90 GLN A N 1
ATOM 687 C CA . GLN A 1 90 ? 21.189 -21.198 -34.047 1.00 92.06 90 GLN A CA 1
ATOM 688 C C . GLN A 1 90 ? 19.991 -22.166 -34.188 1.00 92.06 90 GLN A C 1
ATOM 690 O O . GLN A 1 90 ? 20.017 -23.091 -34.992 1.00 92.06 90 GLN A O 1
ATOM 695 N N . ASP A 1 91 ? 18.929 -21.977 -33.400 1.00 94.06 91 ASP A N 1
ATOM 696 C CA . ASP A 1 91 ? 17.770 -22.877 -33.295 1.00 94.06 91 ASP A CA 1
ATOM 697 C C . ASP A 1 91 ? 16.494 -22.118 -33.698 1.00 94.06 91 ASP A C 1
ATOM 699 O O . ASP A 1 91 ? 16.018 -21.247 -32.968 1.00 94.06 91 ASP A O 1
ATOM 703 N N . GLU A 1 92 ? 15.931 -22.433 -34.870 1.00 96.75 92 GLU A N 1
ATOM 704 C CA . GLU A 1 92 ? 14.760 -21.732 -35.427 1.00 96.75 92 GLU A CA 1
ATOM 705 C C . GLU A 1 92 ? 13.535 -21.759 -34.500 1.00 96.75 92 GLU A C 1
ATOM 707 O O . GLU A 1 92 ? 12.768 -20.792 -34.434 1.00 96.75 92 GLU A O 1
ATOM 712 N N . ALA A 1 93 ? 13.329 -22.874 -33.791 1.00 96.88 93 ALA A N 1
ATOM 713 C CA . ALA A 1 93 ? 12.218 -23.019 -32.859 1.00 96.88 93 ALA A CA 1
ATOM 714 C C . ALA A 1 93 ? 12.448 -22.146 -31.620 1.00 96.88 93 ALA A C 1
ATOM 716 O O . ALA A 1 93 ? 11.503 -21.539 -31.111 1.00 96.88 93 ALA A O 1
ATOM 717 N N . LEU A 1 94 ? 13.703 -22.020 -31.179 1.00 96.50 94 LEU A N 1
ATOM 718 C CA . LEU A 1 94 ? 14.081 -21.121 -30.096 1.00 96.50 94 LEU A CA 1
ATOM 719 C C . LEU A 1 94 ? 13.964 -19.643 -30.484 1.00 96.50 94 LEU A C 1
ATOM 721 O O . LEU A 1 94 ? 13.460 -18.876 -29.670 1.00 96.50 94 LEU A O 1
ATOM 725 N N . VAL A 1 95 ? 14.342 -19.244 -31.707 1.00 97.88 95 VAL A N 1
ATOM 726 C CA . VAL A 1 95 ? 14.104 -17.875 -32.214 1.00 97.88 95 VAL A CA 1
ATOM 727 C C . VAL A 1 95 ? 12.612 -17.547 -32.145 1.00 97.88 95 VAL A C 1
ATOM 729 O O . VAL A 1 95 ? 12.223 -16.516 -31.591 1.00 97.88 95 VAL A O 1
ATOM 732 N N . LYS A 1 96 ? 11.761 -18.453 -32.646 1.00 97.88 96 LYS A N 1
ATOM 733 C CA . LYS A 1 96 ? 10.301 -18.279 -32.645 1.00 97.88 96 LYS A CA 1
ATOM 734 C C . LYS A 1 96 ? 9.732 -18.208 -31.219 1.00 97.88 96 LYS A C 1
ATOM 736 O O . LYS A 1 96 ? 8.945 -17.307 -30.936 1.00 97.88 96 LYS A O 1
ATOM 741 N N . LEU A 1 97 ? 10.179 -19.082 -30.311 1.00 96.69 97 LEU A N 1
ATOM 742 C CA . LEU A 1 97 ? 9.785 -19.086 -28.895 1.00 96.69 97 LEU A CA 1
ATOM 743 C C . LEU A 1 97 ? 10.223 -17.810 -28.160 1.00 96.69 97 LEU A C 1
ATOM 745 O O . LEU A 1 97 ? 9.430 -17.212 -27.428 1.00 96.69 97 LEU A O 1
ATOM 749 N N . ALA A 1 98 ? 11.474 -17.387 -28.352 1.00 97.19 98 ALA A N 1
ATOM 750 C CA . ALA A 1 98 ? 12.043 -16.197 -27.730 1.00 97.19 98 ALA A CA 1
ATOM 751 C C . ALA A 1 98 ? 11.296 -14.934 -28.171 1.00 97.19 98 ALA A C 1
ATOM 753 O O . ALA A 1 98 ? 10.908 -14.133 -27.322 1.00 97.19 98 ALA A O 1
ATOM 754 N N . ALA A 1 99 ? 11.016 -14.809 -29.472 1.00 97.56 99 ALA A N 1
ATOM 755 C CA . ALA A 1 99 ? 10.265 -13.693 -30.036 1.00 97.56 99 ALA A CA 1
ATOM 756 C C . ALA A 1 99 ? 8.802 -13.620 -29.555 1.00 97.56 99 ALA A C 1
ATOM 758 O O . ALA A 1 99 ? 8.208 -12.544 -29.567 1.00 97.56 99 ALA A O 1
ATOM 759 N N . GLU A 1 100 ? 8.200 -14.741 -29.146 1.00 96.12 100 GLU A N 1
ATOM 760 C CA . GLU A 1 100 ? 6.811 -14.786 -28.666 1.00 96.12 100 GLU A CA 1
ATOM 761 C C . GLU A 1 100 ? 6.648 -14.628 -27.155 1.00 96.12 100 GLU A C 1
ATOM 763 O O . GLU A 1 100 ? 5.622 -14.114 -26.706 1.00 96.12 100 GLU A O 1
ATOM 768 N N . THR A 1 101 ? 7.611 -15.101 -26.362 1.00 95.94 101 THR A N 1
ATOM 769 C CA . THR A 1 101 ? 7.396 -15.346 -24.922 1.00 95.94 101 THR A CA 1
ATOM 770 C C . THR A 1 101 ? 8.366 -14.617 -23.992 1.00 95.94 101 THR A C 1
ATOM 772 O O . THR A 1 101 ? 8.175 -14.650 -22.768 1.00 95.94 101 THR A O 1
ATOM 775 N N . LEU A 1 102 ? 9.397 -13.958 -24.537 1.00 97.75 102 LEU A N 1
ATOM 776 C CA . LEU A 1 102 ? 10.469 -13.331 -23.765 1.00 97.75 102 LEU A CA 1
ATOM 777 C C . LEU A 1 102 ? 10.706 -11.862 -24.164 1.00 97.75 102 LEU A C 1
ATOM 779 O O . LEU A 1 102 ? 10.497 -11.486 -25.314 1.00 97.75 102 LEU A O 1
ATOM 783 N N . PRO A 1 103 ? 11.130 -11.007 -23.211 1.00 97.00 103 PRO A N 1
ATOM 784 C CA . PRO A 1 103 ? 11.248 -9.561 -23.410 1.00 97.00 103 PRO A CA 1
ATOM 785 C C . PRO A 1 103 ? 12.562 -9.170 -24.114 1.00 97.00 103 PRO A C 1
ATOM 787 O O . PRO A 1 103 ? 13.391 -8.460 -23.546 1.00 97.00 103 PRO A O 1
ATOM 790 N N . PHE A 1 104 ? 12.761 -9.651 -25.341 1.00 98.50 104 PHE A N 1
ATOM 791 C CA . PHE A 1 104 ? 13.893 -9.268 -26.187 1.00 98.50 104 PHE A CA 1
ATOM 792 C C . PHE A 1 104 ? 13.597 -7.986 -26.973 1.00 98.50 104 PHE A C 1
ATOM 794 O O . PHE A 1 104 ? 12.548 -7.868 -27.601 1.00 98.50 104 PHE A O 1
ATOM 801 N N . ASP A 1 105 ? 14.542 -7.042 -26.981 1.00 98.50 105 ASP A N 1
ATOM 802 C CA . ASP A 1 105 ? 14.530 -5.916 -27.922 1.00 98.50 105 ASP A CA 1
ATOM 803 C C . ASP A 1 105 ? 15.104 -6.353 -29.287 1.00 98.50 105 ASP A C 1
ATOM 805 O O . ASP A 1 105 ? 14.682 -5.848 -30.329 1.00 98.50 105 ASP A O 1
ATOM 809 N N . SER A 1 106 ? 16.049 -7.304 -29.303 1.00 98.69 106 SER A N 1
ATOM 810 C CA . SER A 1 106 ? 16.609 -7.880 -30.534 1.00 98.69 106 SER A CA 1
ATOM 811 C C . SER A 1 106 ? 17.053 -9.344 -30.399 1.00 98.69 106 SER A C 1
ATOM 813 O O . SER A 1 106 ? 17.279 -9.838 -29.294 1.00 98.69 106 SER A O 1
ATOM 815 N N . ILE A 1 107 ? 17.167 -10.047 -31.530 1.00 98.62 107 ILE A N 1
ATOM 816 C CA . ILE A 1 107 ? 17.612 -11.450 -31.613 1.00 98.62 107 ILE A CA 1
ATOM 817 C C . ILE A 1 107 ? 18.617 -11.612 -32.764 1.00 98.62 107 ILE A C 1
ATOM 819 O O . ILE A 1 107 ? 18.331 -11.223 -33.895 1.00 98.62 107 ILE A O 1
ATOM 823 N N . MET A 1 108 ? 19.766 -12.229 -32.494 1.00 98.12 108 MET A N 1
ATOM 824 C CA . MET A 1 108 ? 20.681 -12.732 -33.515 1.00 98.12 108 MET A CA 1
ATOM 825 C C . MET A 1 108 ? 20.157 -14.049 -34.086 1.00 98.12 108 MET A C 1
ATOM 827 O O . MET A 1 108 ? 20.072 -15.060 -33.388 1.00 98.12 108 MET A O 1
ATOM 831 N N . VAL A 1 109 ? 19.809 -14.020 -35.368 1.00 96.81 109 VAL A N 1
ATOM 832 C CA . VAL A 1 109 ? 19.438 -15.173 -36.182 1.00 96.81 109 VAL A CA 1
ATOM 833 C C . VAL A 1 109 ? 20.722 -15.727 -36.798 1.00 96.81 109 VAL A C 1
ATOM 835 O O . VAL A 1 109 ? 21.142 -15.326 -37.882 1.00 96.81 109 VAL A O 1
ATOM 838 N N . ASP A 1 110 ? 21.386 -16.612 -36.060 1.00 91.75 110 ASP A N 1
ATOM 839 C CA . ASP A 1 110 ? 22.685 -17.157 -36.448 1.00 91.75 110 ASP A CA 1
ATOM 840 C C . ASP A 1 110 ? 22.518 -18.459 -37.241 1.00 91.75 110 ASP A C 1
ATOM 842 O O . ASP A 1 110 ? 22.394 -19.548 -36.685 1.00 91.75 110 ASP A O 1
ATOM 846 N N . MET A 1 111 ? 22.502 -18.346 -38.567 1.00 92.56 111 MET A N 1
ATOM 847 C CA . MET A 1 111 ? 22.408 -19.491 -39.480 1.00 92.56 111 MET A CA 1
ATOM 848 C C . MET A 1 111 ? 23.743 -19.759 -40.210 1.00 92.56 111 MET A C 1
ATOM 850 O O . MET A 1 111 ? 23.751 -20.417 -41.248 1.00 92.56 111 MET A O 1
ATOM 854 N N . SER A 1 112 ? 24.877 -19.272 -39.680 1.00 84.69 112 SER A N 1
ATOM 855 C CA . SER A 1 112 ? 26.247 -19.406 -40.242 1.00 84.69 112 SER A CA 1
ATOM 856 C C . SER A 1 112 ? 26.743 -20.856 -40.406 1.00 84.69 112 SER A C 1
ATOM 858 O O . SER A 1 112 ? 27.608 -21.166 -41.235 1.00 84.69 112 SER A O 1
ATOM 860 N N . HIS A 1 113 ? 26.169 -21.775 -39.630 1.00 83.81 113 HIS A N 1
ATOM 861 C CA . HIS A 1 113 ? 26.432 -23.211 -39.703 1.00 83.81 113 HIS A CA 1
ATOM 862 C C . HIS A 1 113 ? 25.772 -23.887 -40.923 1.00 83.81 113 HIS A C 1
ATOM 864 O O . HIS A 1 113 ? 26.175 -24.985 -41.303 1.00 83.81 113 HIS A O 1
ATOM 870 N N . HIS A 1 114 ? 24.794 -23.235 -41.563 1.00 87.25 114 HIS A N 1
ATOM 871 C CA . HIS A 1 114 ? 24.199 -23.681 -42.823 1.00 87.25 114 HIS A CA 1
ATOM 872 C C . HIS A 1 114 ? 24.971 -23.163 -44.046 1.00 87.25 114 HIS A C 1
ATOM 874 O O . HIS A 1 114 ? 25.660 -22.144 -44.001 1.00 87.25 114 HIS A O 1
ATOM 880 N N . GLU A 1 115 ? 24.789 -23.833 -45.185 1.00 87.56 115 GLU A N 1
ATOM 881 C CA . GLU A 1 115 ? 25.249 -23.336 -46.484 1.00 87.56 115 GLU A CA 1
ATOM 882 C C . GLU A 1 115 ? 24.563 -22.013 -46.857 1.00 87.56 115 GLU A C 1
ATOM 884 O O . GLU A 1 115 ? 23.389 -21.797 -46.543 1.00 87.56 115 GLU A O 1
ATOM 889 N N . LYS A 1 116 ? 25.267 -21.133 -47.587 1.00 87.56 116 LYS A N 1
ATOM 890 C CA . LYS A 1 116 ? 24.852 -19.731 -47.815 1.00 87.56 116 LYS A CA 1
ATOM 891 C C . LYS A 1 116 ? 23.391 -19.565 -48.257 1.00 87.56 116 LYS A C 1
ATOM 893 O O . LYS A 1 116 ? 22.680 -18.698 -47.754 1.00 87.56 116 LYS A O 1
ATOM 898 N N . ALA A 1 117 ? 22.935 -20.391 -49.199 1.00 91.69 117 ALA A N 1
ATOM 899 C CA . ALA A 1 117 ? 21.572 -20.318 -49.728 1.00 91.69 117 ALA A CA 1
ATOM 900 C C . ALA A 1 117 ? 20.500 -20.672 -48.679 1.00 91.69 117 ALA A C 1
ATOM 902 O O . ALA A 1 117 ? 19.415 -20.091 -48.689 1.00 91.69 117 ALA A O 1
ATOM 903 N N . GLU A 1 118 ? 20.804 -21.599 -47.770 1.00 91.94 118 GLU A N 1
ATOM 904 C CA . GLU A 1 118 ? 19.915 -21.993 -46.678 1.00 91.94 118 GLU A CA 1
ATOM 905 C C . GLU A 1 118 ? 19.952 -20.969 -45.534 1.00 91.94 118 GLU A C 1
ATOM 907 O O . GLU A 1 118 ? 18.890 -20.589 -45.041 1.00 91.94 118 GLU A O 1
ATOM 912 N N . ASN A 1 119 ? 21.135 -20.435 -45.197 1.00 91.38 119 ASN A N 1
ATOM 913 C CA . ASN A 1 119 ? 21.289 -19.318 -44.259 1.00 91.38 119 ASN A CA 1
ATOM 914 C C . ASN A 1 119 ? 20.421 -18.117 -44.688 1.00 91.38 119 ASN A C 1
ATOM 916 O O . ASN A 1 119 ? 19.550 -17.685 -43.933 1.00 91.38 119 ASN A O 1
ATOM 920 N N . LEU A 1 120 ? 20.561 -17.640 -45.931 1.00 94.44 120 LEU A N 1
ATOM 921 C CA . LEU A 1 120 ? 19.757 -16.529 -46.463 1.00 94.44 120 LEU A CA 1
ATOM 922 C C . LEU A 1 120 ? 18.243 -16.807 -46.415 1.00 94.44 120 LEU A C 1
ATOM 924 O O . LEU A 1 120 ? 17.458 -15.910 -46.096 1.00 94.44 120 LEU A O 1
ATOM 928 N N . ALA A 1 121 ? 17.821 -18.039 -46.721 1.00 96.25 121 ALA A N 1
ATOM 929 C CA . ALA A 1 121 ? 16.412 -18.424 -46.713 1.00 96.25 121 ALA A CA 1
ATOM 930 C C . ALA A 1 121 ? 15.817 -18.437 -45.293 1.00 96.25 121 ALA A C 1
ATOM 932 O O . ALA A 1 121 ? 14.786 -17.798 -45.063 1.00 96.25 121 ALA A O 1
ATOM 933 N N . LYS A 1 122 ? 16.481 -19.106 -44.338 1.00 95.94 122 LYS A N 1
ATOM 934 C CA . LYS A 1 122 ? 16.053 -19.172 -42.928 1.00 95.94 122 LYS A CA 1
ATOM 935 C C . LYS A 1 122 ? 16.089 -17.800 -42.266 1.00 95.94 122 LYS A C 1
ATOM 937 O O . LYS A 1 122 ? 15.112 -17.403 -41.630 1.00 95.94 122 LYS A O 1
ATOM 942 N N . THR A 1 123 ? 17.166 -17.042 -42.482 1.00 97.31 123 THR A N 1
ATOM 943 C CA . THR A 1 123 ? 17.308 -15.673 -41.973 1.00 97.31 123 THR A CA 1
ATOM 944 C C . THR A 1 123 ? 16.140 -14.807 -42.437 1.00 97.31 123 THR A C 1
ATOM 946 O O . THR A 1 123 ? 15.470 -14.203 -41.607 1.00 97.31 123 THR A O 1
ATOM 949 N N . LYS A 1 124 ? 15.780 -14.827 -43.726 1.00 97.81 124 LYS A N 1
ATOM 950 C CA . LYS A 1 124 ? 14.643 -14.048 -44.247 1.00 97.81 124 LYS A CA 1
ATOM 951 C C . LYS A 1 124 ? 13.287 -14.414 -43.627 1.00 97.81 124 LYS A C 1
ATOM 953 O O . LYS A 1 124 ? 12.465 -13.522 -43.390 1.00 97.81 124 LYS A O 1
ATOM 958 N N . GLU A 1 125 ? 13.032 -15.696 -43.362 1.00 98.06 125 GLU A N 1
ATOM 959 C CA . GLU A 1 125 ? 11.810 -16.128 -42.667 1.00 98.06 125 GLU A CA 1
ATOM 960 C C . GLU A 1 125 ? 11.776 -15.595 -41.226 1.00 98.06 125 GLU A C 1
ATOM 962 O O . GLU A 1 125 ? 10.793 -14.981 -40.803 1.00 98.06 125 GLU A O 1
ATOM 967 N N . LEU A 1 126 ? 12.863 -15.800 -40.481 1.00 98.12 126 LEU A N 1
ATOM 968 C CA . LEU A 1 126 ? 12.953 -15.462 -39.062 1.00 98.12 126 LEU A CA 1
ATOM 969 C C . LEU A 1 126 ? 13.009 -13.949 -38.814 1.00 98.12 126 LEU A C 1
ATOM 971 O O . LEU A 1 126 ? 12.357 -13.467 -37.889 1.00 98.12 126 LEU A O 1
ATOM 975 N N . VAL A 1 127 ? 13.676 -13.184 -39.683 1.00 98.06 127 VAL A N 1
ATOM 976 C CA . VAL A 1 127 ? 13.616 -11.713 -39.710 1.00 98.06 127 VAL A CA 1
ATOM 977 C C . VAL A 1 127 ? 12.169 -11.247 -39.826 1.00 98.06 127 VAL A C 1
ATOM 979 O O . VAL A 1 127 ? 11.683 -10.520 -38.961 1.00 98.06 127 VAL A O 1
ATOM 982 N N . SER A 1 128 ? 11.436 -11.751 -40.824 1.00 97.31 128 SER A N 1
ATOM 983 C CA . SER A 1 128 ? 10.021 -11.413 -41.027 1.00 97.31 128 SER A CA 1
ATOM 984 C C . SER A 1 128 ? 9.161 -11.746 -39.795 1.00 97.31 128 SER A C 1
ATOM 986 O O . SER A 1 128 ? 8.225 -11.014 -39.462 1.00 97.31 128 SER A O 1
ATOM 988 N N . TYR A 1 129 ? 9.487 -12.834 -39.090 1.00 97.56 129 TYR A N 1
ATOM 989 C CA . TYR A 1 129 ? 8.796 -13.280 -37.879 1.00 97.56 129 TYR A CA 1
ATOM 990 C C . TYR A 1 129 ? 9.052 -12.381 -36.655 1.00 97.56 129 TYR A C 1
ATOM 992 O O . TYR A 1 129 ? 8.112 -12.076 -35.910 1.00 97.56 129 TYR A O 1
ATOM 1000 N N . CYS A 1 130 ? 10.302 -11.954 -36.454 1.00 98.19 130 CYS A N 1
ATOM 1001 C CA . CYS A 1 130 ? 10.722 -11.041 -35.388 1.00 98.19 130 CYS A CA 1
ATOM 1002 C C . CYS A 1 130 ? 10.209 -9.614 -35.633 1.00 98.19 130 CYS A C 1
ATOM 1004 O O . CYS A 1 130 ? 9.621 -8.997 -34.741 1.00 98.19 130 CYS A O 1
ATOM 1006 N N . HIS A 1 131 ? 10.326 -9.124 -36.871 1.00 97.56 131 HIS A N 1
ATOM 1007 C CA . HIS A 1 131 ? 9.844 -7.808 -37.301 1.00 97.56 131 HIS A CA 1
ATOM 1008 C C . HIS A 1 131 ? 8.337 -7.642 -37.083 1.00 97.56 131 HIS A C 1
ATOM 1010 O O . HIS A 1 131 ? 7.897 -6.621 -36.556 1.00 97.56 131 HIS A O 1
ATOM 1016 N N . ALA A 1 132 ? 7.539 -8.678 -37.371 1.00 96.31 132 ALA A N 1
ATOM 1017 C CA . ALA A 1 132 ? 6.099 -8.691 -37.094 1.00 96.31 132 ALA A CA 1
ATOM 1018 C C . ALA A 1 132 ? 5.739 -8.513 -35.601 1.00 96.31 132 ALA A C 1
ATOM 1020 O O . ALA A 1 132 ? 4.586 -8.223 -35.280 1.00 96.31 132 ALA A O 1
ATOM 1021 N N . ARG A 1 133 ? 6.716 -8.671 -34.697 1.00 95.88 133 ARG A N 1
ATOM 1022 C CA . ARG A 1 133 ? 6.601 -8.515 -33.238 1.00 95.88 133 ARG A CA 1
ATOM 1023 C C . ARG A 1 133 ? 7.395 -7.313 -32.694 1.00 95.88 133 ARG A C 1
ATOM 1025 O O . ARG A 1 133 ? 7.386 -7.085 -31.491 1.00 95.88 133 ARG A O 1
ATOM 1032 N N . GLY A 1 134 ? 8.024 -6.514 -33.563 1.00 96.56 134 GLY A N 1
ATOM 1033 C CA . GLY A 1 134 ? 8.783 -5.311 -33.191 1.00 96.56 134 GLY A CA 1
ATOM 1034 C C . GLY A 1 134 ? 10.200 -5.579 -32.675 1.00 96.56 134 GLY A C 1
ATOM 1035 O O . GLY A 1 134 ? 10.818 -4.687 -32.091 1.00 96.56 134 GLY A O 1
ATOM 1036 N N . ILE A 1 135 ? 10.708 -6.792 -32.895 1.00 98.25 135 ILE A N 1
ATOM 1037 C CA . ILE A 1 135 ? 12.028 -7.248 -32.459 1.00 98.25 135 ILE A CA 1
ATOM 1038 C C . ILE A 1 135 ? 13.006 -7.077 -33.623 1.00 98.25 135 ILE A C 1
ATOM 1040 O O . ILE A 1 135 ? 12.769 -7.611 -34.707 1.00 98.25 135 ILE A O 1
ATOM 1044 N N . ALA A 1 136 ? 14.089 -6.333 -33.396 1.00 98.38 136 ALA A N 1
ATOM 1045 C CA . ALA A 1 136 ? 15.148 -6.135 -34.385 1.00 98.38 136 ALA A CA 1
ATOM 1046 C C . ALA A 1 136 ? 16.070 -7.363 -34.473 1.00 98.38 136 ALA A C 1
ATOM 1048 O O . ALA A 1 136 ? 16.122 -8.189 -33.559 1.00 98.38 136 ALA A O 1
ATOM 1049 N N . THR A 1 137 ? 16.810 -7.491 -35.567 1.00 98.44 137 THR A N 1
ATOM 1050 C CA . THR A 1 137 ? 17.521 -8.724 -35.915 1.00 98.44 137 THR A CA 1
ATOM 1051 C C . THR A 1 137 ? 18.960 -8.510 -36.353 1.00 98.44 137 THR A C 1
ATOM 1053 O O . THR A 1 137 ? 19.282 -7.587 -37.099 1.00 98.44 137 THR A O 1
ATOM 1056 N N . GLU A 1 138 ? 19.821 -9.410 -35.890 1.00 98.44 138 GLU A N 1
ATOM 1057 C CA . GLU A 1 138 ? 21.226 -9.517 -36.279 1.00 98.44 138 GLU A CA 1
ATOM 1058 C C . GLU A 1 138 ? 21.443 -10.818 -37.054 1.00 98.44 138 GLU A C 1
ATOM 1060 O O . GLU A 1 138 ? 20.796 -11.816 -36.745 1.00 98.44 138 GLU A O 1
ATOM 1065 N N . ALA A 1 139 ? 22.344 -10.830 -38.033 1.00 96.38 139 ALA A N 1
ATOM 1066 C CA . ALA A 1 139 ? 22.802 -12.066 -38.668 1.00 96.38 139 ALA A CA 1
ATOM 1067 C C . ALA A 1 139 ? 24.295 -12.013 -39.000 1.00 96.38 139 ALA A C 1
ATOM 1069 O O . ALA A 1 139 ? 24.898 -10.941 -39.102 1.00 96.38 139 ALA A O 1
ATOM 1070 N N . GLU A 1 140 ? 24.864 -13.195 -39.212 1.00 93.00 140 GLU A N 1
ATOM 1071 C CA . GLU A 1 140 ? 26.261 -13.403 -39.572 1.00 93.00 140 GLU A CA 1
ATOM 1072 C C . GLU A 1 140 ? 26.394 -13.727 -41.076 1.00 93.00 140 GLU A C 1
ATOM 1074 O O . GLU A 1 140 ? 26.073 -14.841 -41.504 1.00 93.00 140 GLU A O 1
ATOM 1079 N N . PRO A 1 141 ? 26.838 -12.765 -41.913 1.00 86.50 141 PRO A N 1
ATOM 1080 C CA . PRO A 1 141 ? 27.085 -12.977 -43.337 1.00 86.50 141 PRO A CA 1
ATOM 1081 C C . PRO A 1 141 ? 28.445 -13.655 -43.568 1.00 86.50 141 PRO A C 1
ATOM 1083 O O . PRO A 1 141 ? 29.372 -13.044 -44.099 1.00 86.50 141 PRO A O 1
ATOM 1086 N N . GLY A 1 142 ? 28.598 -14.900 -43.124 1.00 85.00 142 GLY A N 1
ATOM 1087 C CA . GLY A 1 142 ? 29.850 -15.653 -43.217 1.00 85.00 142 GLY A CA 1
ATOM 1088 C C . GLY A 1 142 ? 29.896 -16.785 -42.196 1.00 85.00 142 GLY A C 1
ATOM 1089 O O . GLY A 1 142 ? 28.857 -17.360 -41.870 1.00 85.00 142 GLY A O 1
ATOM 1090 N N . ARG A 1 143 ? 31.103 -17.086 -41.706 1.00 84.88 143 ARG A N 1
ATOM 1091 C CA . ARG A 1 143 ? 31.333 -17.954 -40.544 1.00 84.88 143 ARG A CA 1
ATOM 1092 C C . ARG A 1 143 ? 32.588 -17.517 -39.793 1.00 84.88 143 ARG A C 1
ATOM 1094 O O . ARG A 1 143 ? 33.680 -17.546 -40.365 1.00 84.88 143 ARG A O 1
ATOM 1101 N N . ILE A 1 144 ? 32.429 -17.119 -38.539 1.00 82.25 144 ILE A N 1
ATOM 1102 C CA . ILE A 1 144 ? 33.504 -16.810 -37.593 1.00 82.25 144 ILE A CA 1
ATOM 1103 C C . ILE A 1 144 ? 33.985 -18.125 -36.952 1.00 82.25 144 ILE A C 1
ATOM 1105 O O . ILE A 1 144 ? 33.179 -18.975 -36.584 1.00 82.25 144 ILE A O 1
ATOM 1109 N N . GLU A 1 145 ? 35.302 -18.316 -36.840 1.00 78.62 145 GLU A N 1
ATOM 1110 C CA . GLU A 1 145 ? 35.892 -19.533 -36.251 1.00 78.62 145 GLU A CA 1
ATOM 1111 C C . GLU A 1 145 ? 35.939 -19.468 -34.712 1.00 78.62 145 GLU A C 1
ATOM 1113 O O . GLU A 1 145 ? 35.949 -18.383 -34.129 1.00 78.62 145 GLU A O 1
ATOM 1118 N N . GLY A 1 146 ? 36.041 -20.624 -34.051 1.00 75.38 146 GLY A N 1
ATOM 1119 C CA . GLY A 1 146 ? 36.152 -20.778 -32.595 1.00 75.38 146 GLY A CA 1
ATOM 1120 C C . GLY A 1 146 ? 34.830 -21.081 -31.878 1.00 75.38 146 GLY A C 1
ATOM 1121 O O . GLY A 1 146 ? 33.835 -21.441 -32.507 1.00 75.38 146 GLY A O 1
ATOM 1122 N N . GLY A 1 147 ? 34.843 -20.936 -30.548 1.00 76.88 147 GLY A N 1
ATOM 1123 C CA . GLY A 1 147 ? 33.706 -21.168 -29.650 1.00 76.88 147 GLY A CA 1
ATOM 1124 C C . GLY A 1 147 ? 33.932 -20.568 -28.254 1.00 76.88 147 GLY A C 1
ATOM 1125 O O . GLY A 1 147 ? 35.058 -20.227 -27.883 1.00 76.88 147 GLY A O 1
ATOM 1126 N N . GLU A 1 148 ? 32.859 -20.421 -27.473 1.00 77.00 148 GLU A N 1
ATOM 1127 C CA . GLU A 1 148 ? 32.857 -19.838 -26.119 1.00 77.00 148 GLU A CA 1
ATOM 1128 C C . GLU A 1 148 ? 31.852 -20.566 -25.210 1.00 77.00 148 GLU A C 1
ATOM 1130 O O . GLU A 1 148 ? 31.032 -21.346 -25.685 1.00 77.00 148 GLU A O 1
ATOM 1135 N N . ASP A 1 149 ? 31.877 -20.324 -23.895 1.00 71.12 149 ASP A N 1
ATOM 1136 C CA . ASP A 1 149 ? 30.867 -20.902 -22.997 1.00 71.12 149 ASP A CA 1
ATOM 1137 C C . ASP A 1 149 ? 29.457 -20.423 -23.398 1.00 71.12 149 ASP A C 1
ATOM 1139 O O . ASP A 1 149 ? 29.181 -19.226 -23.423 1.00 71.12 149 ASP A O 1
ATOM 1143 N N . GLY A 1 150 ? 28.579 -21.359 -23.768 1.00 60.81 150 GLY A N 1
ATOM 1144 C CA . GLY A 1 150 ? 27.251 -21.079 -24.327 1.00 60.81 150 GLY A CA 1
ATOM 1145 C C . GLY A 1 150 ? 27.158 -20.957 -25.859 1.00 60.81 150 GLY A C 1
ATOM 1146 O O . GLY A 1 150 ? 26.034 -20.879 -26.358 1.00 60.81 150 GLY A O 1
ATOM 1147 N N . VAL A 1 151 ? 28.275 -21.013 -26.599 1.00 74.50 151 VAL A N 1
ATOM 1148 C CA . VAL A 1 151 ? 28.337 -21.004 -28.078 1.00 74.50 151 VAL A CA 1
ATOM 1149 C C . VAL A 1 151 ? 29.014 -22.287 -28.576 1.00 74.50 151 VAL A C 1
ATOM 1151 O O . VAL A 1 151 ? 29.998 -22.742 -27.999 1.00 74.50 151 VAL A O 1
ATOM 1154 N N . ALA A 1 152 ? 28.486 -22.907 -29.635 1.00 74.12 152 ALA A N 1
ATOM 1155 C CA . ALA A 1 152 ? 29.071 -24.129 -30.188 1.00 74.12 152 ALA A CA 1
ATOM 1156 C C . ALA A 1 152 ? 30.449 -23.864 -30.827 1.00 74.12 152 ALA A C 1
ATOM 1158 O O . ALA A 1 152 ? 30.642 -22.845 -31.483 1.00 74.12 152 ALA A O 1
ATOM 1159 N N . ASP A 1 153 ? 31.388 -24.795 -30.648 1.00 73.25 153 ASP A N 1
ATOM 1160 C CA . ASP A 1 153 ? 32.709 -24.743 -31.282 1.00 73.25 153 ASP A CA 1
ATOM 1161 C C . ASP A 1 153 ? 32.612 -25.133 -32.766 1.00 73.25 153 ASP A C 1
ATOM 1163 O O . ASP A 1 153 ? 31.960 -26.116 -33.125 1.00 73.25 153 ASP A O 1
ATOM 1167 N N . THR A 1 154 ? 33.275 -24.363 -33.626 1.00 66.81 154 THR A N 1
ATOM 1168 C CA . THR A 1 154 ? 33.326 -24.562 -35.082 1.00 66.81 154 THR A CA 1
ATOM 1169 C C . THR A 1 154 ? 34.518 -25.410 -35.540 1.00 66.81 154 THR A C 1
ATOM 1171 O O . THR A 1 154 ? 34.779 -25.468 -36.734 1.00 66.81 154 THR A O 1
ATOM 1174 N N . ALA A 1 155 ? 35.227 -26.100 -34.638 1.00 62.16 155 ALA A N 1
ATOM 1175 C CA . ALA A 1 155 ? 36.462 -26.854 -34.918 1.00 62.16 155 ALA A CA 1
ATOM 1176 C C . ALA A 1 155 ? 36.458 -27.804 -36.147 1.00 62.16 155 ALA A C 1
ATOM 1178 O O . ALA A 1 155 ? 37.525 -28.058 -36.707 1.00 62.16 155 ALA A O 1
ATOM 1179 N N . ASP A 1 156 ? 35.296 -28.310 -36.580 1.00 64.38 156 ASP A N 1
ATOM 1180 C CA . ASP A 1 156 ? 35.134 -29.167 -37.772 1.00 64.38 156 ASP A CA 1
ATOM 1181 C C . ASP A 1 156 ? 34.732 -28.392 -39.059 1.00 64.38 156 ASP A C 1
ATOM 1183 O O . ASP A 1 156 ? 34.432 -29.001 -40.090 1.00 64.38 156 ASP A O 1
ATOM 1187 N N . MET A 1 157 ? 34.697 -27.054 -39.028 1.00 67.62 157 MET A N 1
ATOM 1188 C CA . MET A 1 157 ? 34.260 -26.171 -40.118 1.00 67.62 157 MET A CA 1
ATOM 1189 C C . MET A 1 157 ? 35.286 -25.068 -40.419 1.00 67.62 157 MET A C 1
ATOM 1191 O O . MET A 1 157 ? 35.722 -24.352 -39.526 1.00 67.62 157 MET A O 1
ATOM 1195 N N . GLU A 1 158 ? 35.607 -24.856 -41.700 1.00 71.56 158 GLU A N 1
ATOM 1196 C CA . GLU A 1 158 ? 36.424 -23.707 -42.124 1.00 71.56 158 GLU A CA 1
ATOM 1197 C C . GLU A 1 158 ? 35.649 -22.383 -41.980 1.00 71.56 158 GLU A C 1
ATOM 1199 O O . GLU A 1 158 ? 34.449 -22.309 -42.295 1.00 71.56 158 GLU A O 1
ATOM 1204 N N . GLY A 1 159 ? 36.345 -21.332 -41.535 1.00 75.75 159 GLY A N 1
ATOM 1205 C CA . GLY A 1 159 ? 35.836 -19.966 -41.465 1.00 75.75 159 GLY A CA 1
ATOM 1206 C C . GLY A 1 159 ? 35.637 -19.323 -42.837 1.00 75.75 159 GLY A C 1
ATOM 1207 O O . GLY A 1 159 ? 36.409 -19.525 -43.776 1.00 75.75 159 GLY A O 1
ATOM 1208 N N . VAL A 1 160 ? 34.601 -18.491 -42.952 1.00 83.25 160 VAL A N 1
ATOM 1209 C CA . VAL A 1 160 ? 34.185 -17.866 -44.216 1.00 83.25 160 VAL A CA 1
ATOM 1210 C C . VAL A 1 160 ? 34.142 -16.351 -44.043 1.00 83.25 160 VAL A C 1
ATOM 1212 O O . VAL A 1 160 ? 33.231 -15.810 -43.419 1.00 83.25 160 VAL A O 1
ATOM 1215 N N . LEU A 1 161 ? 35.141 -15.660 -44.605 1.00 89.31 161 LEU A N 1
ATOM 1216 C CA . LEU A 1 161 ? 35.270 -14.200 -44.526 1.00 89.31 161 LEU A CA 1
ATOM 1217 C C . LEU A 1 161 ? 34.228 -13.477 -45.390 1.00 89.31 161 LEU A C 1
ATOM 1219 O O . LEU A 1 161 ? 34.260 -13.591 -46.618 1.00 89.31 161 LEU A O 1
ATOM 1223 N N . THR A 1 162 ? 33.424 -12.616 -44.767 1.00 92.19 162 THR A N 1
ATOM 1224 C CA . THR A 1 162 ? 32.338 -11.856 -45.406 1.00 92.19 162 THR A CA 1
ATOM 1225 C C . THR A 1 162 ? 32.804 -11.068 -46.628 1.00 92.19 162 THR A C 1
ATOM 1227 O O . THR A 1 162 ? 33.746 -10.268 -46.560 1.00 92.19 162 THR A O 1
ATOM 1230 N N . THR A 1 163 ? 32.117 -11.244 -47.750 1.00 91.50 163 THR A N 1
ATOM 1231 C CA . THR A 1 163 ? 32.304 -10.467 -48.982 1.00 91.50 163 THR A CA 1
ATOM 1232 C C . THR A 1 163 ? 31.320 -9.290 -49.071 1.00 91.50 163 THR A C 1
ATOM 1234 O O . THR A 1 163 ? 30.247 -9.329 -48.467 1.00 91.50 163 THR A O 1
ATOM 1237 N N . PRO A 1 164 ? 31.637 -8.212 -49.815 1.00 90.00 164 PRO A N 1
ATOM 1238 C CA . PRO A 1 164 ? 30.672 -7.142 -50.089 1.00 90.00 164 PRO A CA 1
ATOM 1239 C C . PRO A 1 164 ? 29.403 -7.645 -50.790 1.00 90.00 164 PRO A C 1
ATOM 1241 O O . PRO A 1 164 ? 28.318 -7.134 -50.540 1.00 90.00 164 PRO A O 1
ATOM 1244 N N . GLU A 1 165 ? 29.513 -8.659 -51.641 1.00 89.94 165 GLU A N 1
ATOM 1245 C CA . GLU A 1 165 ? 28.380 -9.256 -52.345 1.00 89.94 165 GLU A CA 1
ATOM 1246 C C . GLU A 1 165 ? 27.389 -9.904 -51.358 1.00 89.94 165 GLU A C 1
ATOM 1248 O O . GLU A 1 165 ? 26.184 -9.665 -51.448 1.00 89.94 165 GLU A O 1
ATOM 1253 N N . GLU A 1 166 ? 27.892 -10.625 -50.351 1.00 91.31 166 GLU A N 1
ATOM 1254 C CA . GLU A 1 166 ? 27.079 -11.196 -49.265 1.00 91.31 166 GLU A CA 1
ATOM 1255 C C . GLU A 1 166 ? 26.391 -10.123 -48.414 1.00 91.31 166 GLU A C 1
ATOM 1257 O O . GLU A 1 166 ? 25.249 -10.309 -48.002 1.00 91.31 166 GLU A O 1
ATOM 1262 N N . VAL A 1 167 ? 27.019 -8.962 -48.195 1.00 93.75 167 VAL A N 1
ATOM 1263 C CA . VAL A 1 167 ? 26.373 -7.845 -47.476 1.00 93.75 167 VAL A CA 1
ATOM 1264 C C . VAL A 1 167 ? 25.076 -7.417 -48.171 1.00 93.75 167 VAL A C 1
ATOM 1266 O O . VAL A 1 167 ? 24.084 -7.159 -47.494 1.00 93.75 167 VAL A O 1
ATOM 1269 N N . GLU A 1 168 ? 25.042 -7.377 -49.505 1.00 94.06 168 GLU A N 1
ATOM 1270 C CA . GLU A 1 168 ? 23.822 -7.041 -50.250 1.00 94.06 168 GLU A CA 1
ATOM 1271 C C . GLU A 1 168 ? 22.758 -8.147 -50.148 1.00 94.06 168 GLU A C 1
ATOM 1273 O O . GLU A 1 168 ? 21.577 -7.857 -49.943 1.00 94.06 168 GLU A O 1
ATOM 1278 N N . GLU A 1 169 ? 23.172 -9.414 -50.243 1.00 95.50 169 GLU A N 1
ATOM 1279 C CA . GLU A 1 169 ? 22.279 -10.571 -50.110 1.00 95.50 169 GLU A CA 1
ATOM 1280 C C . GLU A 1 169 ? 21.623 -10.628 -48.720 1.00 95.50 169 GLU A C 1
ATOM 1282 O O . GLU A 1 169 ? 20.411 -10.836 -48.621 1.00 95.50 169 GLU A O 1
ATOM 1287 N N . PHE A 1 170 ? 22.385 -10.374 -47.651 1.00 95.62 170 PHE A N 1
ATOM 1288 C CA . PHE A 1 170 ? 21.848 -10.336 -46.291 1.00 95.62 170 PHE A CA 1
ATOM 1289 C C . PHE A 1 170 ? 20.975 -9.101 -46.043 1.00 95.62 170 PHE A C 1
ATOM 1291 O O . PHE A 1 170 ? 19.906 -9.245 -45.452 1.00 95.62 170 PHE A O 1
ATOM 1298 N N . ILE A 1 171 ? 21.315 -7.917 -46.568 1.00 96.12 171 ILE A N 1
ATOM 1299 C CA . ILE A 1 171 ? 20.411 -6.748 -46.525 1.00 96.12 171 ILE A CA 1
ATOM 1300 C C . ILE A 1 171 ? 19.057 -7.073 -47.187 1.00 96.12 171 ILE A C 1
ATOM 1302 O O . ILE A 1 171 ? 18.011 -6.656 -46.690 1.00 96.12 171 ILE A O 1
ATOM 1306 N N . ALA A 1 172 ? 19.036 -7.889 -48.247 1.00 95.62 172 ALA A N 1
ATOM 1307 C CA . ALA A 1 172 ? 17.805 -8.342 -48.906 1.00 95.62 172 ALA A CA 1
ATOM 1308 C C . ALA A 1 172 ? 16.980 -9.394 -48.118 1.00 95.62 172 ALA A C 1
ATOM 1310 O O . ALA A 1 172 ? 15.857 -9.734 -48.530 1.00 95.62 172 ALA A O 1
ATOM 1311 N N . THR A 1 173 ? 17.493 -9.900 -46.987 1.00 96.88 173 THR A N 1
ATOM 1312 C CA . THR A 1 173 ? 16.702 -10.664 -45.998 1.00 96.88 173 THR A CA 1
ATOM 1313 C C . THR A 1 173 ? 15.907 -9.752 -45.061 1.00 96.88 173 THR A C 1
ATOM 1315 O O . THR A 1 173 ? 14.875 -10.182 -44.551 1.00 96.88 173 THR A O 1
ATOM 1318 N N . GLY A 1 174 ? 16.337 -8.493 -44.904 1.00 95.62 174 GLY A N 1
ATOM 1319 C CA . GLY A 1 174 ? 15.712 -7.487 -44.045 1.00 95.62 174 GLY A CA 1
ATOM 1320 C C . GLY A 1 174 ? 16.352 -7.310 -42.665 1.00 95.62 174 GLY A C 1
ATOM 1321 O O . GLY A 1 174 ? 15.775 -6.589 -41.862 1.00 95.62 174 GLY A O 1
ATOM 1322 N N . VAL A 1 175 ? 17.495 -7.946 -42.368 1.00 96.94 175 VAL A N 1
ATOM 1323 C CA . VAL A 1 175 ? 18.178 -7.760 -41.070 1.00 96.94 175 VAL A CA 1
ATOM 1324 C C . VAL A 1 175 ? 18.509 -6.299 -40.774 1.00 96.94 175 VAL A C 1
ATOM 1326 O O . VAL A 1 175 ? 18.750 -5.504 -41.681 1.00 96.94 175 VAL A O 1
ATOM 1329 N N . ASP A 1 176 ? 18.589 -5.970 -39.488 1.00 97.44 176 ASP A N 1
ATOM 1330 C CA . ASP A 1 176 ? 18.901 -4.631 -38.991 1.00 97.44 176 ASP A CA 1
ATOM 1331 C C . ASP A 1 176 ? 20.414 -4.461 -38.732 1.00 97.44 176 ASP A C 1
ATOM 1333 O O . ASP A 1 176 ? 20.987 -3.381 -38.937 1.00 97.44 176 ASP A O 1
ATOM 1337 N N . PHE A 1 177 ? 21.071 -5.541 -38.292 1.00 97.38 177 PHE A N 1
ATOM 1338 C CA . PHE A 1 177 ? 22.474 -5.578 -37.870 1.00 97.38 177 PHE A CA 1
ATOM 1339 C C . PHE A 1 177 ? 23.235 -6.727 -38.566 1.00 97.38 177 PHE A C 1
ATOM 1341 O O . PHE A 1 177 ? 22.680 -7.803 -38.787 1.00 97.38 177 PHE A O 1
ATOM 1348 N N . LEU A 1 178 ? 24.514 -6.516 -38.899 1.00 96.50 178 LEU A N 1
ATOM 1349 C CA . LEU A 1 178 ? 25.395 -7.537 -39.484 1.00 96.50 178 LEU A CA 1
ATOM 1350 C C . LEU A 1 178 ? 26.648 -7.746 -38.637 1.00 96.50 178 LEU A C 1
ATOM 1352 O O . LEU A 1 178 ? 27.338 -6.776 -38.321 1.00 96.50 178 LEU A O 1
ATOM 1356 N N . ALA A 1 179 ? 26.981 -9.008 -38.377 1.00 95.19 179 ALA A N 1
ATOM 1357 C CA . ALA A 1 179 ? 28.202 -9.461 -37.717 1.00 95.19 179 ALA A CA 1
ATOM 1358 C C . ALA A 1 179 ? 29.196 -10.049 -38.743 1.00 95.19 179 ALA A C 1
ATOM 1360 O O . ALA A 1 179 ? 29.223 -11.260 -38.940 1.00 95.19 179 ALA A O 1
ATOM 1361 N N . PRO A 1 180 ? 29.972 -9.238 -39.487 1.00 93.88 180 PRO A N 1
ATOM 1362 C CA . PRO A 1 180 ? 30.852 -9.759 -40.526 1.00 93.88 180 PRO A CA 1
ATOM 1363 C C . PRO A 1 180 ? 32.088 -10.480 -39.971 1.00 93.88 180 PRO A C 1
ATOM 1365 O O . PRO A 1 180 ? 32.780 -9.973 -39.088 1.00 93.88 180 PRO A O 1
ATOM 1368 N N . ALA A 1 181 ? 32.442 -11.598 -40.603 1.00 91.81 181 ALA A N 1
ATOM 1369 C CA . ALA A 1 181 ? 33.714 -12.280 -40.419 1.00 91.81 181 ALA A CA 1
ATOM 1370 C C . ALA A 1 181 ? 34.832 -11.512 -41.153 1.00 91.81 181 ALA A C 1
ATOM 1372 O O . ALA A 1 181 ? 34.928 -11.521 -42.385 1.00 91.81 181 ALA A O 1
ATOM 1373 N N . VAL A 1 182 ? 35.687 -10.830 -40.388 1.00 92.12 182 VAL A N 1
ATOM 1374 C CA . VAL A 1 182 ? 36.787 -9.977 -40.885 1.00 92.12 182 VAL A CA 1
ATOM 1375 C C . VAL A 1 182 ? 38.162 -10.410 -40.357 1.00 92.12 182 VAL A C 1
ATOM 1377 O O . VAL A 1 182 ? 39.082 -9.600 -40.287 1.00 92.12 182 VAL A O 1
ATOM 1380 N N . GLY A 1 183 ? 38.319 -11.686 -39.990 1.00 86.50 183 GLY A N 1
ATOM 1381 C CA . GLY A 1 183 ? 39.534 -12.230 -39.359 1.00 86.50 183 GLY A CA 1
ATOM 1382 C C . GLY A 1 183 ? 39.515 -12.184 -37.826 1.00 86.50 183 GLY A C 1
ATOM 1383 O O . GLY A 1 183 ? 40.541 -12.398 -37.181 1.00 86.50 183 GLY A O 1
ATOM 1384 N N . ASN A 1 184 ? 38.354 -11.882 -37.248 1.00 90.19 184 ASN A N 1
ATOM 1385 C CA . ASN A 1 184 ? 38.017 -12.142 -35.855 1.00 90.19 184 ASN A CA 1
ATOM 1386 C C . ASN A 1 184 ? 37.653 -13.629 -35.649 1.00 90.19 184 ASN A C 1
ATOM 1388 O O . ASN A 1 184 ? 37.211 -14.284 -36.590 1.00 90.19 184 ASN A O 1
ATOM 1392 N N . VAL A 1 185 ? 37.835 -14.133 -34.425 1.00 86.25 185 VAL A N 1
ATOM 1393 C CA . VAL A 1 185 ? 37.480 -15.483 -33.952 1.00 86.25 185 VAL A CA 1
ATOM 1394 C C . VAL A 1 185 ? 36.866 -15.412 -32.549 1.00 86.25 185 VAL A C 1
ATOM 1396 O O . VAL A 1 185 ? 37.184 -14.505 -31.774 1.00 86.25 185 VAL A O 1
ATOM 1399 N N . HIS A 1 186 ? 36.005 -16.366 -32.212 1.00 83.38 186 HIS A N 1
ATOM 1400 C CA . HIS A 1 186 ? 35.479 -16.587 -30.866 1.00 83.38 186 HIS A CA 1
ATOM 1401 C C . HIS A 1 186 ? 36.513 -17.285 -29.969 1.00 83.38 186 HIS A C 1
ATOM 1403 O O . HIS A 1 186 ? 37.332 -18.076 -30.438 1.00 83.38 186 HIS A O 1
ATOM 1409 N N . GLY A 1 187 ? 36.473 -17.011 -28.662 1.00 79.56 187 GLY A N 1
ATOM 1410 C CA . GLY A 1 187 ? 37.413 -17.604 -27.706 1.00 79.56 187 GLY A CA 1
ATOM 1411 C C . GLY A 1 187 ? 38.744 -16.850 -27.617 1.00 79.56 187 GLY A C 1
ATOM 1412 O O . GLY A 1 187 ? 38.755 -15.622 -27.552 1.00 79.56 187 GLY A O 1
ATOM 1413 N N . GLU A 1 188 ? 39.863 -17.575 -27.521 1.00 80.31 188 GLU A N 1
ATOM 1414 C CA . GLU A 1 188 ? 41.204 -17.010 -27.294 1.00 80.31 188 GLU A CA 1
ATOM 1415 C C . GLU A 1 188 ? 42.033 -16.927 -28.580 1.00 80.31 188 GLU A C 1
ATOM 1417 O O . GLU A 1 188 ? 42.168 -17.902 -29.320 1.00 80.31 188 GLU A O 1
ATOM 1422 N N . TYR A 1 189 ? 42.688 -15.785 -28.802 1.00 82.50 189 TYR A N 1
ATOM 1423 C CA . TYR A 1 189 ? 43.634 -15.634 -29.906 1.00 82.50 189 TYR A CA 1
ATOM 1424 C C . TYR A 1 189 ? 44.961 -16.328 -29.587 1.00 82.50 189 TYR A C 1
ATOM 1426 O O . TYR A 1 189 ? 45.503 -16.223 -28.486 1.00 82.50 189 TYR A O 1
ATOM 1434 N N . GLY A 1 190 ? 45.541 -16.988 -30.592 1.00 78.94 190 GLY A N 1
ATOM 1435 C CA . GLY A 1 190 ? 46.896 -17.529 -30.491 1.00 78.94 190 GLY A CA 1
ATOM 1436 C C . GLY A 1 190 ? 47.968 -16.435 -30.309 1.00 78.94 190 GLY A C 1
ATOM 1437 O O . GLY A 1 190 ? 47.675 -15.244 -30.429 1.00 78.94 190 GLY A O 1
ATOM 1438 N N . PRO A 1 191 ? 49.254 -16.803 -30.124 1.00 79.06 191 PRO A N 1
ATOM 1439 C CA . PRO A 1 191 ? 50.341 -15.872 -29.763 1.00 79.06 191 PRO A CA 1
ATOM 1440 C C . PRO A 1 191 ? 50.608 -14.696 -30.723 1.00 79.06 191 PRO A C 1
ATOM 1442 O O . PRO A 1 191 ? 51.443 -13.845 -30.428 1.00 79.06 191 PRO A O 1
ATOM 1445 N N . LYS A 1 192 ? 49.952 -14.667 -31.888 1.00 76.75 192 LYS A N 1
ATOM 1446 C CA . LYS A 1 192 ? 50.023 -13.582 -32.876 1.00 76.75 192 LYS A CA 1
ATOM 1447 C C . LYS A 1 192 ? 49.017 -12.450 -32.613 1.00 76.75 192 LYS A C 1
ATOM 1449 O O . LYS A 1 192 ? 49.156 -11.399 -33.229 1.00 76.75 192 LYS A O 1
ATOM 1454 N N . GLY A 1 193 ? 48.040 -12.653 -31.725 1.00 79.75 193 GLY A N 1
ATOM 1455 C CA . GLY A 1 193 ? 46.940 -11.714 -31.491 1.00 79.75 193 GLY A CA 1
ATOM 1456 C C . GLY A 1 193 ? 45.940 -11.636 -32.659 1.00 79.75 193 GLY A C 1
ATOM 1457 O O . GLY A 1 193 ? 46.034 -12.420 -33.609 1.00 79.75 193 GLY A O 1
ATOM 1458 N N . PRO A 1 194 ? 44.968 -10.707 -32.594 1.00 85.19 194 PRO A N 1
ATOM 1459 C CA . PRO A 1 194 ? 43.969 -10.514 -33.643 1.00 85.19 194 PRO A CA 1
ATOM 1460 C C . PRO A 1 194 ? 44.569 -9.893 -34.909 1.00 85.19 194 PRO A C 1
ATOM 1462 O O . PRO A 1 194 ? 45.310 -8.912 -34.847 1.00 85.19 194 PRO A O 1
ATOM 1465 N N . ASN A 1 195 ? 44.201 -10.434 -36.073 1.00 85.38 195 ASN A N 1
ATOM 1466 C CA . ASN A 1 195 ? 44.667 -9.972 -37.383 1.00 85.38 195 ASN A CA 1
ATOM 1467 C C . ASN A 1 195 ? 43.476 -9.624 -38.289 1.00 85.38 195 ASN A C 1
ATOM 1469 O O . ASN A 1 195 ? 43.063 -10.423 -39.129 1.00 85.38 195 ASN A O 1
ATOM 1473 N N . LEU A 1 196 ? 42.914 -8.430 -38.089 1.00 89.69 196 LEU A N 1
ATOM 1474 C CA . LEU A 1 196 ? 41.702 -7.984 -38.778 1.00 89.69 196 LEU A CA 1
ATOM 1475 C C . LEU A 1 196 ? 41.977 -7.451 -40.189 1.00 89.69 196 LEU A C 1
ATOM 1477 O O . LEU A 1 196 ? 42.814 -6.569 -40.395 1.00 89.69 196 LEU A O 1
ATOM 1481 N N . ASP A 1 197 ? 41.175 -7.902 -41.151 1.00 92.50 197 ASP A N 1
ATOM 1482 C CA . ASP A 1 197 ? 41.106 -7.356 -42.506 1.00 92.50 197 ASP A CA 1
ATOM 1483 C C . ASP A 1 197 ? 40.315 -6.033 -42.501 1.00 92.50 197 ASP A C 1
ATOM 1485 O O . ASP A 1 197 ? 39.145 -5.943 -42.884 1.00 92.50 197 ASP A O 1
ATOM 1489 N N . PHE A 1 198 ? 40.973 -4.963 -42.047 1.00 91.94 198 PHE A N 1
ATOM 1490 C CA . PHE A 1 198 ? 40.394 -3.617 -42.027 1.00 91.94 198 PHE A CA 1
ATOM 1491 C C . PHE A 1 198 ? 39.970 -3.114 -43.418 1.00 91.94 198 PHE A C 1
ATOM 1493 O O . PHE A 1 198 ? 39.027 -2.329 -43.517 1.00 91.94 198 PHE A O 1
ATOM 1500 N N . ALA A 1 199 ? 40.626 -3.569 -44.491 1.00 92.56 199 ALA A N 1
ATOM 1501 C CA . ALA A 1 199 ? 40.271 -3.195 -45.859 1.00 92.56 199 ALA A CA 1
ATOM 1502 C C . ALA A 1 199 ? 38.950 -3.852 -46.301 1.00 92.56 199 ALA A C 1
ATOM 1504 O O . ALA A 1 199 ? 38.163 -3.245 -47.031 1.00 92.56 199 ALA A O 1
ATOM 1505 N N . ARG A 1 200 ? 38.673 -5.076 -45.841 1.00 93.31 200 ARG A N 1
ATOM 1506 C CA . ARG A 1 200 ? 37.366 -5.732 -45.975 1.00 93.31 200 ARG A CA 1
ATOM 1507 C C . ARG A 1 200 ? 36.303 -5.065 -45.116 1.00 93.31 200 ARG A C 1
ATOM 1509 O O . ARG A 1 200 ? 35.234 -4.786 -45.649 1.00 93.31 200 ARG A O 1
ATOM 1516 N N . LEU A 1 201 ? 36.600 -4.723 -43.859 1.00 93.50 201 LEU A N 1
ATOM 1517 C CA . LEU A 1 201 ? 35.663 -3.993 -42.994 1.00 93.50 201 LEU A CA 1
ATOM 1518 C C . LEU A 1 201 ? 35.207 -2.667 -43.636 1.00 93.50 201 LEU A C 1
ATOM 1520 O O . LEU A 1 201 ? 34.014 -2.374 -43.662 1.00 93.50 201 LEU A O 1
ATOM 1524 N N . GLU A 1 202 ? 36.125 -1.902 -44.239 1.00 92.81 202 GLU A N 1
ATOM 1525 C CA . GLU A 1 202 ? 35.786 -0.681 -44.988 1.00 92.81 202 GLU A CA 1
ATOM 1526 C C . GLU A 1 202 ? 34.895 -0.947 -46.212 1.00 92.81 202 GLU A C 1
ATOM 1528 O O . GLU A 1 202 ? 33.937 -0.208 -46.448 1.00 92.81 202 GLU A O 1
ATOM 1533 N N . LYS A 1 203 ? 35.168 -2.007 -46.987 1.00 94.06 203 LYS A N 1
ATOM 1534 C CA . LYS A 1 203 ? 34.328 -2.396 -48.136 1.00 94.06 203 LYS A CA 1
ATOM 1535 C C . LYS A 1 203 ? 32.926 -2.818 -47.695 1.00 94.06 203 LYS A C 1
ATOM 1537 O O . LYS A 1 203 ? 31.953 -2.367 -48.292 1.00 94.06 203 LYS A O 1
ATOM 1542 N N . ILE A 1 204 ? 32.825 -3.624 -46.638 1.00 94.12 204 ILE A N 1
ATOM 1543 C CA . ILE A 1 204 ? 31.564 -4.066 -46.025 1.00 94.12 204 ILE A CA 1
ATOM 1544 C C . ILE A 1 204 ? 30.759 -2.860 -45.548 1.00 94.12 204 ILE A C 1
ATOM 1546 O O . ILE A 1 204 ? 29.598 -2.708 -45.919 1.00 94.12 204 ILE A O 1
ATOM 1550 N N . ARG A 1 205 ? 31.388 -1.946 -44.800 1.00 92.50 205 ARG A N 1
ATOM 1551 C CA . ARG A 1 205 ? 30.744 -0.722 -44.314 1.00 92.50 205 ARG A CA 1
ATOM 1552 C C . ARG A 1 205 ? 30.264 0.168 -45.464 1.00 92.50 205 ARG A C 1
ATOM 1554 O O . ARG A 1 205 ? 29.148 0.689 -45.411 1.00 92.50 205 ARG A O 1
ATOM 1561 N N . LYS A 1 206 ? 31.076 0.318 -46.517 1.00 93.69 206 LYS A N 1
ATOM 1562 C CA . LYS A 1 206 ? 30.712 1.065 -47.729 1.00 93.69 206 LYS A CA 1
ATOM 1563 C C . LYS A 1 206 ? 29.528 0.429 -48.462 1.00 93.69 206 LYS A C 1
ATOM 1565 O O . LYS A 1 206 ? 28.663 1.165 -48.923 1.00 93.69 206 LYS A O 1
ATOM 1570 N N . GLN A 1 207 ? 29.474 -0.901 -48.552 1.00 94.06 207 GLN A N 1
ATOM 1571 C CA . GLN A 1 207 ? 28.345 -1.606 -49.157 1.00 94.06 207 GLN A CA 1
ATOM 1572 C C . GLN A 1 207 ? 27.080 -1.476 -48.301 1.00 94.06 207 GLN A C 1
ATOM 1574 O O . GLN A 1 207 ? 26.012 -1.169 -48.828 1.00 94.06 207 GLN A O 1
ATOM 1579 N N . ALA A 1 208 ? 27.192 -1.635 -46.979 1.00 93.75 208 ALA A N 1
ATOM 1580 C CA . ALA A 1 208 ? 26.075 -1.465 -46.053 1.00 93.75 208 ALA A CA 1
ATOM 1581 C C . ALA A 1 208 ? 25.429 -0.077 -46.189 1.00 93.75 208 ALA A C 1
ATOM 1583 O O . ALA A 1 208 ? 24.201 0.030 -46.209 1.00 93.75 208 ALA A O 1
ATOM 1584 N N . ASN A 1 209 ? 26.242 0.974 -46.366 1.00 92.19 209 ASN A N 1
ATOM 1585 C CA . ASN A 1 209 ? 25.794 2.336 -46.682 1.00 92.19 209 ASN A CA 1
ATOM 1586 C C . ASN A 1 209 ? 24.723 2.868 -45.701 1.00 92.19 209 ASN A C 1
ATOM 1588 O O . ASN A 1 209 ? 23.731 3.469 -46.108 1.00 92.19 209 ASN A O 1
ATOM 1592 N N . GLY A 1 210 ? 24.882 2.566 -44.406 1.00 89.75 210 GLY A N 1
ATOM 1593 C CA . GLY A 1 210 ? 23.950 2.955 -43.336 1.00 89.75 210 GLY A CA 1
ATOM 1594 C C . GLY A 1 210 ? 22.613 2.198 -43.305 1.00 89.75 210 GLY A C 1
ATOM 1595 O O . GLY A 1 210 ? 21.796 2.463 -42.428 1.00 89.75 210 GLY A O 1
ATOM 1596 N N . ARG A 1 211 ? 22.370 1.247 -44.221 1.00 92.75 211 ARG A N 1
ATOM 1597 C CA . ARG A 1 211 ? 21.142 0.425 -44.228 1.00 92.75 211 ARG A CA 1
ATOM 1598 C C . ARG A 1 211 ? 21.091 -0.531 -43.037 1.00 92.75 211 ARG A C 1
ATOM 1600 O O . ARG A 1 211 ? 20.032 -0.715 -42.449 1.00 92.75 211 ARG A O 1
ATOM 1607 N N . VAL A 1 212 ? 22.247 -1.076 -42.663 1.00 95.06 212 VAL A N 1
ATOM 1608 C CA . VAL A 1 212 ? 22.446 -2.006 -41.543 1.00 95.06 212 VAL A CA 1
ATOM 1609 C C . VAL A 1 212 ? 23.653 -1.592 -40.713 1.00 95.06 212 VAL A C 1
ATOM 1611 O O . VAL A 1 212 ? 24.589 -0.975 -41.232 1.00 95.06 212 VAL A O 1
ATOM 1614 N N . ARG A 1 213 ? 23.617 -1.896 -39.413 1.00 95.56 213 ARG A N 1
ATOM 1615 C CA . ARG A 1 213 ? 24.661 -1.480 -38.459 1.00 95.56 213 ARG A CA 1
ATOM 1616 C C . ARG A 1 213 ? 25.669 -2.614 -38.316 1.00 95.56 213 ARG A C 1
ATOM 1618 O O . ARG A 1 213 ? 25.287 -3.781 -38.348 1.00 95.56 213 ARG A O 1
ATOM 1625 N N . ILE A 1 214 ? 26.950 -2.272 -38.201 1.00 96.12 214 ILE A N 1
ATOM 1626 C CA . ILE A 1 214 ? 28.023 -3.270 -38.167 1.00 96.12 214 ILE A CA 1
ATOM 1627 C C . ILE A 1 214 ? 28.350 -3.630 -36.718 1.00 96.12 214 ILE A C 1
ATOM 1629 O O . ILE A 1 214 ? 28.598 -2.756 -35.881 1.00 96.12 214 ILE A O 1
ATOM 1633 N N . VAL A 1 215 ? 28.353 -4.931 -36.458 1.00 96.44 215 VAL A N 1
ATOM 1634 C CA . VAL A 1 215 ? 28.597 -5.563 -35.166 1.00 96.44 215 VAL A CA 1
ATOM 1635 C C . VAL A 1 215 ? 29.953 -6.250 -35.185 1.00 96.44 215 VAL A C 1
ATOM 1637 O O . VAL A 1 215 ? 30.353 -6.817 -36.198 1.00 96.44 215 VAL A O 1
ATOM 1640 N N . LEU A 1 216 ? 30.667 -6.208 -34.067 1.00 94.12 216 LEU A N 1
ATOM 1641 C CA . LEU A 1 216 ? 31.962 -6.853 -33.913 1.00 94.12 216 LEU A CA 1
ATOM 1642 C C . LEU A 1 216 ? 31.895 -7.939 -32.838 1.00 94.12 216 LEU A C 1
ATOM 1644 O O . LEU A 1 216 ? 31.660 -7.658 -31.661 1.00 94.12 216 LEU A O 1
ATOM 1648 N N . HIS A 1 217 ? 32.130 -9.169 -33.283 1.00 93.56 217 HIS A N 1
ATOM 1649 C CA . HIS A 1 217 ? 32.181 -10.397 -32.489 1.00 93.56 217 HIS A CA 1
ATOM 1650 C C . HIS A 1 217 ? 33.625 -10.833 -32.227 1.00 93.56 217 HIS A C 1
ATOM 1652 O O . HIS A 1 217 ? 34.542 -10.378 -32.914 1.00 93.56 217 HIS A O 1
ATOM 1658 N N . GLY A 1 218 ? 33.835 -11.736 -31.264 1.00 88.75 218 GLY A N 1
ATOM 1659 C CA . GLY A 1 218 ? 35.149 -12.347 -31.035 1.00 88.75 218 GLY A CA 1
ATOM 1660 C C . GLY A 1 218 ? 36.224 -11.356 -30.570 1.00 88.75 218 GLY A C 1
ATOM 1661 O O . GLY A 1 218 ? 37.323 -11.318 -31.118 1.00 88.75 218 GLY A O 1
ATOM 1662 N N . THR A 1 219 ? 35.894 -10.491 -29.605 1.00 89.31 219 THR A N 1
ATOM 1663 C CA . THR A 1 219 ? 36.733 -9.336 -29.216 1.00 89.31 219 THR A CA 1
ATOM 1664 C C . THR A 1 219 ? 37.734 -9.611 -28.092 1.00 89.31 219 THR A C 1
ATOM 1666 O O . THR A 1 219 ? 38.495 -8.716 -27.712 1.00 89.31 219 THR A O 1
ATOM 1669 N N . ASN A 1 220 ? 37.755 -10.828 -27.540 1.00 85.19 220 ASN A N 1
ATOM 1670 C CA . ASN A 1 220 ? 38.688 -11.197 -26.474 1.00 85.19 220 ASN A CA 1
ATOM 1671 C C . ASN A 1 220 ? 40.138 -10.966 -26.933 1.00 85.19 220 ASN A C 1
ATOM 1673 O O . ASN A 1 220 ? 40.483 -11.186 -28.090 1.00 85.19 220 ASN A O 1
ATOM 1677 N N . GLY A 1 221 ? 40.998 -10.479 -26.039 1.00 78.00 221 GLY A N 1
ATOM 1678 C CA . GLY A 1 221 ? 42.395 -10.187 -26.378 1.00 78.00 221 GLY A CA 1
ATOM 1679 C C . GLY A 1 221 ? 42.613 -9.023 -27.360 1.00 78.00 221 GLY A C 1
ATOM 1680 O O . GLY A 1 221 ? 43.756 -8.799 -27.755 1.00 78.00 221 GLY A O 1
ATOM 1681 N N . PHE A 1 222 ? 41.578 -8.262 -27.749 1.00 87.12 222 PHE A N 1
ATOM 1682 C CA . PHE A 1 222 ? 41.757 -7.081 -28.601 1.00 87.12 222 PHE A CA 1
ATOM 1683 C C . PHE A 1 222 ? 42.486 -5.955 -27.866 1.00 87.12 222 PHE A C 1
ATOM 1685 O O . PHE A 1 222 ? 41.985 -5.474 -26.844 1.00 87.12 222 PHE A O 1
ATOM 1692 N N . PRO A 1 223 ? 43.583 -5.431 -28.442 1.00 86.38 223 PRO A N 1
ATOM 1693 C CA . PRO A 1 223 ? 44.139 -4.156 -28.026 1.00 86.38 223 PRO A CA 1
ATOM 1694 C C . PRO A 1 223 ? 43.122 -3.008 -28.138 1.00 86.38 223 PRO A C 1
ATOM 1696 O O . PRO A 1 223 ? 42.236 -2.971 -29.004 1.00 86.38 223 PRO A O 1
ATOM 1699 N N . ASP A 1 224 ? 43.271 -2.033 -27.250 1.00 85.75 224 ASP A N 1
ATOM 1700 C CA . ASP A 1 224 ? 42.389 -0.871 -27.136 1.00 85.75 224 ASP A CA 1
ATOM 1701 C C . ASP A 1 224 ? 42.373 0.004 -28.401 1.00 85.75 224 ASP A C 1
ATOM 1703 O O . ASP A 1 224 ? 41.343 0.568 -28.776 1.00 85.75 224 ASP A O 1
ATOM 1707 N N . ASP A 1 225 ? 43.516 0.126 -29.074 1.00 85.56 225 ASP A N 1
ATOM 1708 C CA . ASP A 1 225 ? 43.677 0.826 -30.347 1.00 85.56 225 ASP A CA 1
ATOM 1709 C C . ASP A 1 225 ? 43.043 0.063 -31.519 1.00 85.56 225 ASP A C 1
ATOM 1711 O O . ASP A 1 225 ? 42.355 0.687 -32.326 1.00 85.56 225 ASP A O 1
ATOM 1715 N N . VAL A 1 226 ? 43.165 -1.269 -31.565 1.00 88.81 226 VAL A N 1
ATOM 1716 C CA . VAL A 1 226 ? 42.461 -2.125 -32.543 1.00 88.81 226 VAL A CA 1
ATOM 1717 C C . VAL A 1 226 ? 40.945 -1.959 -32.411 1.00 88.81 226 VAL A C 1
ATOM 1719 O O . VAL A 1 226 ? 40.248 -1.780 -33.414 1.00 88.81 226 VAL A O 1
ATOM 1722 N N . THR A 1 227 ? 40.423 -1.929 -31.182 1.00 88.56 227 THR A N 1
ATOM 1723 C CA . THR A 1 227 ? 38.980 -1.742 -30.963 1.00 88.56 227 THR A CA 1
ATOM 1724 C C . THR A 1 227 ? 38.520 -0.336 -31.362 1.00 88.56 227 THR A C 1
ATOM 1726 O O . THR A 1 227 ? 37.527 -0.193 -32.079 1.00 88.56 227 THR A O 1
ATOM 1729 N N . ARG A 1 228 ? 39.266 0.717 -30.994 1.00 87.62 228 ARG A N 1
ATOM 1730 C CA . ARG A 1 228 ? 38.976 2.091 -31.452 1.00 87.62 228 ARG A CA 1
ATOM 1731 C C . ARG A 1 228 ? 39.071 2.238 -32.973 1.00 87.62 228 ARG A C 1
ATOM 1733 O O . ARG A 1 228 ? 38.264 2.961 -33.558 1.00 87.62 228 ARG A O 1
ATOM 1740 N N . ALA A 1 229 ? 39.990 1.534 -33.634 1.00 89.38 229 ALA A N 1
ATOM 1741 C CA . ALA A 1 229 ? 40.085 1.513 -35.092 1.00 89.38 229 ALA A CA 1
ATOM 1742 C C . ALA A 1 229 ? 38.842 0.884 -35.749 1.00 89.38 229 ALA A C 1
ATOM 1744 O O . ALA A 1 229 ? 38.402 1.373 -36.789 1.00 89.38 229 ALA A O 1
ATOM 1745 N N . CYS A 1 230 ? 38.237 -0.137 -35.130 1.00 91.50 230 CYS A N 1
ATOM 1746 C CA . CYS A 1 230 ? 36.964 -0.710 -35.581 1.00 91.50 230 CYS A CA 1
ATOM 1747 C C . CYS A 1 230 ? 35.805 0.294 -35.445 1.00 91.50 230 CYS A C 1
ATOM 1749 O O . CYS A 1 230 ? 35.073 0.515 -36.410 1.00 91.50 230 CYS A O 1
ATOM 1751 N N . ILE A 1 231 ? 35.682 0.963 -34.290 1.00 91.31 231 ILE A N 1
ATOM 1752 C CA . ILE A 1 231 ? 34.655 1.999 -34.046 1.00 91.31 231 ILE A CA 1
ATOM 1753 C C . ILE A 1 231 ? 34.783 3.142 -35.060 1.00 91.31 231 ILE A C 1
ATOM 1755 O O . ILE A 1 231 ? 33.814 3.516 -35.716 1.00 91.31 231 ILE A O 1
ATOM 1759 N N . THR A 1 232 ? 36.007 3.634 -35.276 1.00 87.69 232 THR A N 1
ATOM 1760 C CA . THR A 1 232 ? 36.307 4.707 -36.245 1.00 87.69 232 THR A CA 1
ATOM 1761 C C . THR A 1 232 ? 35.933 4.318 -37.686 1.00 87.69 232 THR A C 1
ATOM 1763 O O . THR A 1 232 ? 35.691 5.184 -38.524 1.00 87.69 232 THR A O 1
ATOM 1766 N N . LYS A 1 233 ? 35.853 3.014 -37.987 1.00 88.56 233 LYS A N 1
ATOM 1767 C CA . LYS A 1 233 ? 35.421 2.461 -39.282 1.00 88.56 233 LYS A CA 1
ATOM 1768 C C . LYS A 1 233 ? 33.922 2.123 -39.336 1.00 88.56 233 LYS A C 1
ATOM 1770 O O . LYS A 1 233 ? 33.470 1.556 -40.327 1.00 88.56 233 LYS A O 1
ATOM 1775 N N . GLY A 1 234 ? 33.138 2.511 -38.329 1.00 85.38 234 GLY A N 1
ATOM 1776 C CA . GLY A 1 234 ? 31.676 2.397 -38.324 1.00 85.38 234 GLY A CA 1
ATOM 1777 C C . GLY A 1 234 ? 31.116 1.110 -37.712 1.00 85.38 234 GLY A C 1
ATOM 1778 O O . GLY A 1 234 ? 29.992 0.736 -38.045 1.00 85.38 234 GLY A O 1
ATOM 1779 N N . VAL A 1 235 ? 31.877 0.436 -36.843 1.00 93.56 235 VAL A N 1
ATOM 1780 C CA . VAL A 1 235 ? 31.335 -0.574 -35.916 1.00 93.56 235 VAL A CA 1
ATOM 1781 C C . VAL A 1 235 ? 30.622 0.137 -34.767 1.00 93.56 235 VAL A C 1
ATOM 1783 O O . VAL A 1 235 ? 31.232 0.972 -34.101 1.00 93.56 235 VAL A O 1
ATOM 1786 N N . SER A 1 236 ? 29.360 -0.213 -34.508 1.00 93.88 236 SER A N 1
ATOM 1787 C CA . SER A 1 236 ? 28.541 0.419 -33.461 1.00 93.88 236 SER A CA 1
ATOM 1788 C C . SER A 1 236 ? 28.111 -0.521 -32.329 1.00 93.88 236 SER A C 1
ATOM 1790 O O . SER A 1 236 ? 27.826 -0.025 -31.242 1.00 93.88 236 SER A O 1
ATOM 1792 N N . LYS A 1 237 ? 28.118 -1.850 -32.525 1.00 97.06 237 LYS A N 1
ATOM 1793 C CA . LYS A 1 237 ? 27.911 -2.869 -31.470 1.00 97.06 237 LYS A CA 1
ATOM 1794 C C . LYS A 1 237 ? 29.187 -3.691 -31.289 1.00 97.06 237 LYS A C 1
ATOM 1796 O O . LYS A 1 237 ? 29.784 -4.119 -32.274 1.00 97.06 237 LYS A O 1
ATOM 1801 N N . ILE A 1 238 ? 29.601 -3.908 -30.043 1.00 95.62 238 ILE A N 1
ATOM 1802 C CA . ILE A 1 238 ? 30.829 -4.630 -29.684 1.00 95.62 238 ILE A CA 1
ATOM 1803 C C . ILE A 1 238 ? 30.467 -5.705 -28.661 1.00 95.62 238 ILE A C 1
ATOM 1805 O O . ILE A 1 238 ? 30.219 -5.373 -27.501 1.00 95.62 238 ILE A O 1
ATOM 1809 N N . ASN A 1 239 ? 30.436 -6.971 -29.079 1.00 95.56 239 ASN A N 1
ATOM 1810 C CA . ASN A 1 239 ? 30.139 -8.091 -28.187 1.00 95.56 239 ASN A CA 1
ATOM 1811 C C . ASN A 1 239 ? 31.334 -8.352 -27.262 1.00 95.56 239 ASN A C 1
ATOM 1813 O O . ASN A 1 239 ? 32.477 -8.440 -27.722 1.00 95.56 239 ASN A O 1
ATOM 1817 N N . VAL A 1 240 ? 31.069 -8.501 -25.965 1.00 93.81 240 VAL A N 1
ATOM 1818 C CA . VAL A 1 240 ? 32.043 -8.874 -24.935 1.00 93.81 240 VAL A CA 1
ATOM 1819 C C . VAL A 1 240 ? 31.469 -9.962 -24.025 1.00 93.81 240 VAL A C 1
ATOM 1821 O O . VAL A 1 240 ? 30.340 -9.874 -23.540 1.00 93.81 240 VAL A O 1
ATOM 1824 N N . ASN A 1 241 ? 32.278 -10.988 -23.770 1.00 92.06 241 ASN A N 1
ATOM 1825 C CA . ASN A 1 241 ? 31.937 -12.104 -22.890 1.00 92.06 241 ASN A CA 1
ATOM 1826 C C . ASN A 1 241 ? 32.964 -12.188 -21.753 1.00 92.06 241 ASN A C 1
ATOM 1828 O O . ASN A 1 241 ? 32.827 -11.515 -20.730 1.00 92.06 241 ASN A O 1
ATOM 1832 N N . LYS A 1 242 ? 34.075 -12.901 -21.970 1.00 89.81 242 LYS A N 1
ATOM 1833 C CA . LYS A 1 242 ? 35.143 -13.073 -20.973 1.00 89.81 242 LYS A CA 1
ATOM 1834 C C . LYS A 1 242 ? 35.714 -11.744 -20.456 1.00 89.81 242 LYS A C 1
ATOM 1836 O O . LYS A 1 242 ? 35.962 -11.608 -19.258 1.00 89.81 242 LYS A O 1
ATOM 1841 N N . LEU A 1 243 ? 35.855 -10.746 -21.335 1.00 88.94 243 LEU A N 1
ATOM 1842 C CA . LEU A 1 243 ? 36.414 -9.419 -21.027 1.00 88.94 243 LEU A CA 1
ATOM 1843 C C . LEU A 1 243 ? 35.712 -8.643 -19.899 1.00 88.94 243 LEU A C 1
ATOM 1845 O O . LEU A 1 243 ? 36.314 -7.708 -19.375 1.00 88.94 243 LEU A O 1
ATOM 1849 N N . VAL A 1 244 ? 34.468 -8.980 -19.539 1.00 91.69 244 VAL A N 1
ATOM 1850 C CA . VAL A 1 244 ? 33.735 -8.317 -18.440 1.00 91.69 244 VAL A CA 1
ATOM 1851 C C . VAL A 1 244 ? 33.496 -9.226 -17.232 1.00 91.69 244 VAL A C 1
ATOM 1853 O O . VAL A 1 244 ? 32.958 -8.773 -16.224 1.00 91.69 244 VAL A O 1
ATOM 1856 N N . LEU A 1 245 ? 33.929 -10.491 -17.311 1.00 93.25 245 LEU A N 1
ATOM 1857 C CA . LEU A 1 245 ? 33.602 -11.547 -16.348 1.00 93.25 245 LEU A CA 1
ATOM 1858 C C . LEU A 1 245 ? 34.821 -12.268 -15.750 1.00 93.25 245 LEU A C 1
ATOM 1860 O O . LEU A 1 245 ? 34.670 -12.941 -14.733 1.00 93.25 245 LEU A O 1
ATOM 1864 N N . GLU A 1 246 ? 36.023 -12.156 -16.323 1.00 93.00 246 GLU A N 1
ATOM 1865 C CA . GLU A 1 246 ? 37.165 -12.957 -15.849 1.00 93.00 246 GLU A CA 1
ATOM 1866 C C . GLU A 1 246 ? 37.619 -12.611 -14.419 1.00 93.00 246 GLU A C 1
ATOM 1868 O O . GLU A 1 246 ? 38.012 -13.507 -13.669 1.00 93.00 246 GLU A O 1
ATOM 1873 N N . ASP A 1 247 ? 37.477 -11.355 -13.990 1.00 95.44 247 ASP A N 1
ATOM 1874 C CA . ASP A 1 247 ? 37.713 -10.957 -12.596 1.00 95.44 247 ASP A CA 1
ATOM 1875 C C . ASP A 1 247 ? 36.682 -11.585 -11.641 1.00 95.44 247 ASP A C 1
ATOM 1877 O O . ASP A 1 247 ? 37.050 -12.062 -10.567 1.00 95.44 247 ASP A O 1
ATOM 1881 N N . TRP A 1 248 ? 35.403 -11.668 -12.043 1.00 96.38 248 TRP A N 1
ATOM 1882 C CA . TRP A 1 248 ? 34.384 -12.415 -11.291 1.00 96.38 248 TRP A CA 1
ATOM 1883 C C . TRP A 1 248 ? 34.739 -13.907 -11.229 1.00 96.38 248 TRP A C 1
ATOM 1885 O O . TRP A 1 248 ? 34.673 -14.515 -10.161 1.00 96.38 248 TRP A O 1
ATOM 1895 N N . ASN A 1 249 ? 35.160 -14.500 -12.350 1.00 94.75 249 ASN A N 1
ATOM 1896 C CA . ASN A 1 249 ? 35.557 -15.907 -12.406 1.00 94.75 249 ASN A CA 1
ATOM 1897 C C . ASN A 1 249 ? 36.769 -16.191 -11.507 1.00 94.75 249 ASN A C 1
ATOM 1899 O O . ASN A 1 249 ? 36.825 -17.235 -10.859 1.00 94.75 249 ASN A O 1
ATOM 1903 N N . THR A 1 250 ? 37.725 -15.267 -11.438 1.00 96.75 250 THR A N 1
ATOM 1904 C CA . THR A 1 250 ? 38.903 -15.366 -10.566 1.00 96.75 250 THR A CA 1
ATOM 1905 C C . THR A 1 250 ? 38.499 -15.257 -9.097 1.00 96.75 250 THR A C 1
ATOM 1907 O O . THR A 1 250 ? 38.796 -16.167 -8.324 1.00 96.75 250 THR A O 1
ATOM 1910 N N . HIS A 1 251 ? 37.696 -14.249 -8.738 1.00 96.62 251 HIS A N 1
ATOM 1911 C CA . HIS A 1 251 ? 37.097 -14.121 -7.403 1.00 96.62 251 HIS A CA 1
ATOM 1912 C C . HIS A 1 251 ? 36.325 -15.382 -6.986 1.00 96.62 251 HIS A C 1
ATOM 1914 O O . HIS A 1 251 ? 36.475 -15.860 -5.863 1.00 96.62 251 HIS A O 1
ATOM 1920 N N . MET A 1 252 ? 35.559 -15.986 -7.899 1.00 96.44 252 MET A N 1
ATOM 1921 C CA . MET A 1 252 ? 34.857 -17.250 -7.663 1.00 96.44 252 MET A CA 1
ATOM 1922 C C . MET A 1 252 ? 35.811 -18.416 -7.374 1.00 96.44 252 MET A C 1
ATOM 1924 O O . MET A 1 252 ? 35.585 -19.156 -6.416 1.00 96.44 252 MET A O 1
ATOM 1928 N N . ARG A 1 253 ? 36.876 -18.585 -8.167 1.00 96.62 253 ARG A N 1
ATOM 1929 C CA . ARG A 1 253 ? 37.863 -19.666 -7.975 1.00 96.62 253 ARG A CA 1
ATOM 1930 C C . ARG A 1 253 ? 38.623 -19.527 -6.652 1.00 96.62 253 ARG A C 1
ATOM 1932 O O . ARG A 1 253 ? 38.913 -20.538 -6.019 1.00 96.62 253 ARG A O 1
ATOM 1939 N N . GLU A 1 254 ? 38.942 -18.302 -6.241 1.00 96.50 254 GLU A N 1
ATOM 1940 C CA . GLU A 1 254 ? 39.797 -18.031 -5.079 1.00 96.50 254 GLU A CA 1
ATOM 1941 C C . GLU A 1 254 ? 39.012 -17.932 -3.759 1.00 96.50 254 GLU A C 1
ATOM 1943 O O . GLU A 1 254 ? 39.435 -18.491 -2.742 1.00 96.50 254 GLU A O 1
ATOM 1948 N N . ASN A 1 255 ? 37.849 -17.269 -3.764 1.00 96.06 255 ASN A N 1
ATOM 1949 C CA . ASN A 1 255 ? 37.190 -16.801 -2.538 1.00 96.06 255 ASN A CA 1
ATOM 1950 C C . ASN A 1 255 ? 35.891 -17.534 -2.164 1.00 96.06 255 ASN A C 1
ATOM 1952 O O . ASN A 1 255 ? 35.450 -17.423 -1.018 1.00 96.06 255 ASN A O 1
ATOM 1956 N N . ALA A 1 256 ? 35.283 -18.319 -3.064 1.00 92.62 256 ALA A N 1
ATOM 1957 C CA . ALA A 1 256 ? 33.964 -18.928 -2.826 1.00 92.62 256 ALA A CA 1
ATOM 1958 C C . ALA A 1 256 ? 33.898 -19.880 -1.610 1.00 92.62 256 ALA A C 1
ATOM 1960 O O . ALA A 1 256 ? 32.829 -20.071 -1.036 1.00 92.62 256 ALA A O 1
ATOM 1961 N N . SER A 1 257 ? 35.029 -20.463 -1.190 1.00 94.06 257 SER A N 1
ATOM 1962 C CA . SER A 1 257 ? 35.124 -21.307 0.017 1.00 94.06 257 SER A CA 1
ATOM 1963 C C . SER A 1 257 ? 35.554 -20.554 1.286 1.00 94.06 257 SER A C 1
ATOM 1965 O O . SER A 1 257 ? 35.538 -21.133 2.371 1.00 94.06 257 SER A O 1
ATOM 1967 N N . GLN A 1 258 ? 35.947 -19.282 1.161 1.00 93.62 258 GLN A N 1
ATOM 1968 C CA . GLN A 1 258 ? 36.576 -18.490 2.226 1.00 93.62 258 GLN A CA 1
ATOM 1969 C C . GLN A 1 258 ? 35.663 -17.380 2.777 1.00 93.62 258 GLN A C 1
ATOM 1971 O O . GLN A 1 258 ? 35.911 -16.860 3.864 1.00 93.62 258 GLN A O 1
ATOM 1976 N N . MET A 1 259 ? 34.607 -17.016 2.043 1.00 94.12 259 MET A N 1
ATOM 1977 C CA . MET A 1 259 ? 33.710 -15.900 2.358 1.00 94.12 259 MET A CA 1
ATOM 1978 C C . MET A 1 259 ? 32.285 -16.354 2.702 1.00 94.12 259 MET A C 1
ATOM 1980 O O . MET A 1 259 ? 31.828 -17.425 2.308 1.00 94.12 259 MET A O 1
ATOM 1984 N N . LEU A 1 260 ? 31.539 -15.493 3.403 1.00 96.12 260 LEU A N 1
ATOM 1985 C CA . LEU A 1 260 ? 30.089 -15.646 3.542 1.00 96.12 260 LEU A CA 1
ATOM 1986 C C . LEU A 1 260 ? 29.408 -15.372 2.194 1.00 96.12 260 LEU A C 1
ATOM 1988 O O . LEU A 1 260 ? 29.747 -14.396 1.531 1.00 96.12 260 LEU A O 1
ATOM 1992 N N . LEU A 1 261 ? 28.407 -16.176 1.820 1.00 96.00 261 LEU A N 1
ATOM 1993 C CA . LEU A 1 261 ? 27.768 -16.123 0.495 1.00 96.00 261 LEU A CA 1
ATOM 1994 C C . LEU A 1 261 ? 27.302 -14.715 0.079 1.00 96.00 261 LEU A C 1
ATOM 1996 O O . LEU A 1 261 ? 27.557 -14.295 -1.044 1.00 96.00 261 LEU A O 1
ATOM 2000 N N . THR A 1 262 ? 26.668 -13.956 0.977 1.00 96.69 262 THR A N 1
ATOM 2001 C CA . THR A 1 262 ? 26.209 -12.591 0.663 1.00 96.69 262 THR A CA 1
ATOM 2002 C C . THR A 1 262 ? 27.372 -11.632 0.411 1.00 96.69 262 THR A C 1
ATOM 2004 O O . THR A 1 262 ? 27.319 -10.851 -0.532 1.00 96.69 262 THR A O 1
ATOM 2007 N N . GLN A 1 263 ? 28.448 -11.727 1.201 1.00 96.69 263 GLN A N 1
ATOM 2008 C CA . GLN A 1 263 ? 29.661 -10.930 1.003 1.00 96.69 263 GLN A CA 1
ATOM 2009 C C . GLN A 1 263 ? 30.364 -11.316 -0.305 1.00 96.69 263 GLN A C 1
ATOM 2011 O O . GLN A 1 263 ? 30.762 -10.440 -1.065 1.00 96.69 263 GLN A O 1
ATOM 2016 N N . PHE A 1 264 ? 30.458 -12.617 -0.594 1.00 97.19 264 PHE A N 1
ATOM 2017 C CA . PHE A 1 264 ? 31.019 -13.137 -1.837 1.00 97.19 264 PHE A CA 1
ATOM 2018 C C . PHE A 1 264 ? 30.307 -12.552 -3.070 1.00 97.19 264 PHE A C 1
ATOM 2020 O O . PHE A 1 264 ? 30.976 -12.037 -3.967 1.00 97.19 264 PHE A O 1
ATOM 2027 N N . MET A 1 265 ? 28.967 -12.559 -3.078 1.00 97.56 265 MET A N 1
ATOM 2028 C CA . MET A 1 265 ? 28.155 -11.964 -4.148 1.00 97.56 265 MET A CA 1
ATOM 2029 C C . MET A 1 265 ? 28.353 -10.440 -4.236 1.00 97.56 265 MET A C 1
ATOM 2031 O O . MET A 1 265 ? 28.588 -9.911 -5.321 1.00 97.56 265 MET A O 1
ATOM 2035 N N . GLU A 1 266 ? 28.301 -9.723 -3.106 1.00 97.38 266 GLU A N 1
ATOM 2036 C CA . GLU A 1 266 ? 28.495 -8.264 -3.057 1.00 97.38 266 GLU A CA 1
ATOM 2037 C C . GLU A 1 266 ? 29.888 -7.819 -3.526 1.00 97.38 266 GLU A C 1
ATOM 2039 O O . GLU A 1 266 ? 30.025 -6.757 -4.135 1.00 97.38 266 GLU A O 1
ATOM 2044 N N . GLU A 1 267 ? 30.936 -8.586 -3.224 1.00 97.25 267 GLU A N 1
ATOM 2045 C CA . GLU A 1 267 ? 32.294 -8.322 -3.701 1.00 97.25 267 GLU A CA 1
ATOM 2046 C C . GLU A 1 267 ? 32.444 -8.649 -5.182 1.00 97.25 267 GLU A C 1
ATOM 2048 O O . GLU A 1 267 ? 32.924 -7.805 -5.937 1.00 97.25 267 GLU A O 1
ATOM 2053 N N . GLY A 1 268 ? 31.930 -9.794 -5.632 1.00 97.31 268 GLY A N 1
ATOM 2054 C CA . GLY A 1 268 ? 31.980 -10.171 -7.039 1.00 97.31 268 GLY A CA 1
ATOM 2055 C C . GLY A 1 268 ? 31.264 -9.170 -7.958 1.00 97.31 268 GLY A C 1
ATOM 2056 O O . GLY A 1 268 ? 31.790 -8.831 -9.018 1.00 97.31 268 GLY A O 1
ATOM 2057 N N . VAL A 1 269 ? 30.122 -8.599 -7.547 1.00 98.31 269 VAL A N 1
ATOM 2058 C CA . VAL A 1 269 ? 29.450 -7.536 -8.328 1.00 98.31 269 VAL A CA 1
ATOM 2059 C C . VAL A 1 269 ? 30.393 -6.351 -8.591 1.00 98.31 269 VAL A C 1
ATOM 2061 O O . VAL A 1 269 ? 30.354 -5.775 -9.676 1.00 98.31 269 VAL A O 1
ATOM 2064 N N . LYS A 1 270 ? 31.291 -6.009 -7.654 1.00 97.94 270 LYS A N 1
ATOM 2065 C CA . LYS A 1 270 ? 32.274 -4.920 -7.831 1.00 97.94 270 LYS A CA 1
ATOM 2066 C C . LYS A 1 270 ? 33.317 -5.260 -8.901 1.00 97.94 270 LYS A C 1
ATOM 2068 O O . LYS A 1 270 ? 33.719 -4.360 -9.633 1.00 97.94 270 LYS A O 1
ATOM 2073 N N . HIS A 1 271 ? 33.708 -6.530 -9.027 1.00 97.75 271 HIS A N 1
ATOM 2074 C CA . HIS A 1 271 ? 34.602 -7.000 -10.091 1.00 97.75 271 HIS A CA 1
ATOM 2075 C C . HIS A 1 271 ? 33.961 -6.850 -11.479 1.00 97.75 271 HIS A C 1
ATOM 2077 O O . HIS A 1 271 ? 34.582 -6.286 -12.380 1.00 97.75 271 HIS A O 1
ATOM 2083 N N . VAL A 1 272 ? 32.691 -7.250 -11.635 1.00 98.19 272 VAL A N 1
ATOM 2084 C CA . VAL A 1 272 ? 31.946 -7.038 -12.894 1.00 98.19 272 VAL A CA 1
ATOM 2085 C C . VAL A 1 272 ? 31.808 -5.545 -13.207 1.00 98.19 272 VAL A C 1
ATOM 2087 O O . VAL A 1 272 ? 32.030 -5.140 -14.346 1.00 98.19 272 VAL A O 1
ATOM 2090 N N . VAL A 1 273 ? 31.495 -4.706 -12.205 1.00 98.06 273 VAL A N 1
ATOM 2091 C CA . VAL A 1 273 ? 31.441 -3.243 -12.387 1.00 98.06 273 VAL A CA 1
ATOM 2092 C C . VAL A 1 273 ? 32.779 -2.712 -12.900 1.00 98.06 273 VAL A C 1
ATOM 2094 O O . VAL A 1 273 ? 32.797 -2.037 -13.923 1.00 98.06 273 VAL A O 1
ATOM 2097 N N . ALA A 1 274 ? 33.895 -3.033 -12.241 1.00 95.88 274 ALA A N 1
ATOM 2098 C CA . ALA A 1 274 ? 35.215 -2.521 -12.612 1.00 95.88 274 ALA A CA 1
ATOM 2099 C C . ALA A 1 274 ? 35.602 -2.880 -14.059 1.00 95.88 274 ALA A C 1
ATOM 2101 O O . ALA A 1 274 ? 36.017 -2.004 -14.823 1.00 95.88 274 ALA A O 1
ATOM 2102 N N . MET A 1 275 ? 35.400 -4.139 -14.461 1.00 94.69 275 MET A N 1
ATOM 2103 C CA . MET A 1 275 ? 35.707 -4.585 -15.821 1.00 94.69 275 MET A CA 1
ATOM 2104 C C . MET A 1 275 ? 34.775 -3.954 -16.863 1.00 94.69 275 MET A C 1
ATOM 2106 O O . MET A 1 275 ? 35.245 -3.478 -17.898 1.00 94.69 275 MET A O 1
ATOM 2110 N N . GLN A 1 276 ? 33.470 -3.871 -16.587 1.00 96.38 276 GLN A N 1
ATOM 2111 C CA . GLN A 1 276 ? 32.511 -3.224 -17.487 1.00 96.38 276 GLN A CA 1
ATOM 2112 C C . GLN A 1 276 ? 32.802 -1.722 -17.656 1.00 96.38 276 GLN A C 1
ATOM 2114 O O . GLN A 1 276 ? 32.747 -1.211 -18.777 1.00 96.38 276 GLN A O 1
ATOM 2119 N N . GLU A 1 277 ? 33.139 -1.009 -16.575 1.00 94.50 277 GLU A N 1
ATOM 2120 C CA . GLU A 1 277 ? 33.499 0.413 -16.631 1.00 94.50 277 GLU A CA 1
ATOM 2121 C C . GLU A 1 277 ? 34.758 0.658 -17.475 1.00 94.50 277 GLU A C 1
ATOM 2123 O O . GLU A 1 277 ? 34.792 1.624 -18.241 1.00 94.50 277 GLU A O 1
ATOM 2128 N N . HIS A 1 278 ? 35.758 -0.225 -17.377 1.00 90.62 278 HIS A N 1
ATOM 2129 C CA . HIS A 1 278 ? 36.965 -0.168 -18.202 1.00 90.62 278 HIS A CA 1
ATOM 2130 C C . HIS A 1 278 ? 36.653 -0.368 -19.695 1.00 90.62 278 HIS A C 1
ATOM 2132 O O . HIS A 1 278 ? 37.115 0.417 -20.527 1.00 90.62 278 HIS A O 1
ATOM 2138 N N . GLN A 1 279 ? 35.812 -1.352 -20.047 1.00 90.88 279 GLN A N 1
ATOM 2139 C CA . GLN A 1 279 ? 35.378 -1.532 -21.438 1.00 90.88 279 GLN A CA 1
ATOM 2140 C C . GLN A 1 279 ? 34.637 -0.290 -21.963 1.00 90.88 279 GLN A C 1
ATOM 2142 O O . GLN A 1 279 ? 34.949 0.194 -23.052 1.00 90.88 279 GLN A O 1
ATOM 2147 N N . MET A 1 280 ? 33.712 0.272 -21.178 1.00 91.25 280 MET A N 1
ATOM 2148 C CA . MET A 1 280 ? 32.960 1.478 -21.556 1.00 91.25 280 MET A CA 1
ATOM 2149 C C . MET A 1 280 ? 33.858 2.702 -21.792 1.00 91.25 280 MET A C 1
ATOM 2151 O O . MET A 1 280 ? 33.645 3.446 -22.751 1.00 91.25 280 MET A O 1
ATOM 2155 N N . ASP A 1 281 ? 34.892 2.900 -20.966 1.00 86.31 281 ASP A N 1
ATOM 2156 C CA . ASP A 1 281 ? 35.852 3.991 -21.170 1.00 86.31 281 ASP A CA 1
ATOM 2157 C C . ASP A 1 281 ? 36.651 3.821 -22.462 1.00 86.31 281 ASP A C 1
ATOM 2159 O O . ASP A 1 281 ? 36.733 4.739 -23.283 1.00 86.31 281 ASP A O 1
ATOM 2163 N N . THR A 1 282 ? 37.242 2.644 -22.665 1.00 77.44 282 THR A N 1
ATOM 2164 C CA . THR A 1 282 ? 38.137 2.421 -23.802 1.00 77.44 282 THR A CA 1
ATOM 2165 C C . THR A 1 282 ? 37.406 2.478 -25.143 1.00 77.44 282 THR A C 1
ATOM 2167 O O . THR A 1 282 ? 37.974 2.965 -26.128 1.00 77.44 282 THR A O 1
ATOM 2170 N N . ARG A 1 283 ? 36.158 1.995 -25.188 1.00 78.06 283 ARG A N 1
ATOM 2171 C CA . ARG A 1 283 ? 35.308 1.975 -26.387 1.00 78.06 283 ARG A CA 1
ATOM 2172 C C . ARG A 1 283 ? 34.526 3.291 -26.590 1.00 78.06 283 ARG A C 1
ATOM 2174 O O . ARG A 1 283 ? 33.656 3.367 -27.454 1.00 78.06 283 ARG A O 1
ATOM 2181 N N . MET A 1 284 ? 34.888 4.346 -25.847 1.00 68.25 284 MET A N 1
ATOM 2182 C CA . MET A 1 284 ? 34.386 5.724 -25.989 1.00 68.25 284 MET A CA 1
ATOM 2183 C C . MET A 1 284 ? 32.865 5.870 -25.807 1.00 68.25 284 MET A C 1
ATOM 2185 O O . MET A 1 284 ? 32.271 6.849 -26.254 1.00 68.25 284 MET A O 1
ATOM 2189 N N . SER A 1 285 ? 32.223 4.914 -25.129 1.00 60.66 285 SER A N 1
ATOM 2190 C CA . SER A 1 285 ? 30.774 4.903 -24.884 1.00 60.66 285 SER A CA 1
ATOM 2191 C C . SER A 1 285 ? 30.359 5.822 -23.722 1.00 60.66 285 SER A C 1
ATOM 2193 O O . SER A 1 285 ? 29.171 6.011 -23.448 1.00 60.66 285 SER A O 1
ATOM 2195 N N . ASN A 1 286 ? 31.342 6.400 -23.034 1.00 55.53 286 ASN A N 1
ATOM 2196 C CA . ASN A 1 286 ? 31.257 7.385 -21.959 1.00 55.53 286 ASN A CA 1
ATOM 2197 C C . ASN A 1 286 ? 31.015 8.814 -22.501 1.00 55.53 286 ASN A C 1
ATOM 2199 O O . ASN A 1 286 ? 31.755 9.758 -22.211 1.00 55.53 286 ASN A O 1
ATOM 2203 N N . VAL A 1 287 ? 29.956 8.986 -23.299 1.00 51.31 287 VAL A N 1
ATOM 2204 C CA . VAL A 1 287 ? 29.647 10.250 -23.984 1.00 51.31 287 VAL A CA 1
ATOM 2205 C C . VAL A 1 287 ? 28.924 11.240 -23.063 1.00 51.31 287 VAL A C 1
ATOM 2207 O O . VAL A 1 287 ? 27.813 10.999 -22.593 1.00 51.31 287 VAL A O 1
ATOM 2210 N N . SER A 1 288 ? 29.507 12.428 -22.879 1.00 41.22 288 SER A N 1
ATOM 2211 C CA . SER A 1 288 ? 28.745 13.605 -22.437 1.00 41.22 288 SER A CA 1
ATOM 2212 C C . SER A 1 288 ? 27.788 14.014 -23.560 1.00 41.22 288 SER A C 1
ATOM 2214 O O . SER A 1 288 ? 28.213 14.677 -24.503 1.00 41.22 288 SER A O 1
ATOM 2216 N N . LEU A 1 289 ? 26.522 13.585 -23.473 1.00 39.06 289 LEU A N 1
ATOM 2217 C CA . LEU A 1 289 ? 25.465 13.794 -24.476 1.00 39.06 289 LEU A CA 1
ATOM 2218 C C . LEU A 1 289 ? 25.325 15.270 -24.899 1.00 39.06 289 LEU A C 1
ATOM 2220 O O . LEU A 1 289 ? 24.585 16.048 -24.292 1.00 39.06 289 LEU A O 1
ATOM 2224 N N . HIS A 1 290 ? 26.015 15.647 -25.976 1.00 32.78 290 HIS A N 1
ATOM 2225 C CA . HIS A 1 290 ? 25.939 16.971 -26.579 1.00 32.78 290 HIS A CA 1
ATOM 2226 C C . HIS A 1 290 ? 25.019 16.958 -27.806 1.00 32.78 290 HIS A C 1
ATOM 2228 O O . HIS A 1 290 ? 25.422 16.600 -28.904 1.00 32.78 290 HIS A O 1
ATOM 2234 N N . HIS A 1 291 ? 23.818 17.499 -27.585 1.00 33.16 291 HIS A N 1
ATOM 2235 C CA . HIS A 1 291 ? 22.871 18.035 -28.568 1.00 33.16 291 HIS A CA 1
ATOM 2236 C C . HIS A 1 291 ? 21.930 17.103 -29.369 1.00 33.16 291 HIS A C 1
ATOM 2238 O O . HIS A 1 291 ? 22.290 16.464 -30.347 1.00 33.16 291 HIS A O 1
ATOM 2244 N N . SER A 1 292 ? 20.637 17.318 -29.079 1.00 31.78 292 SER A N 1
ATOM 2245 C CA . SER A 1 292 ? 19.572 17.501 -30.083 1.00 31.78 292 SER A CA 1
ATOM 2246 C C . SER A 1 292 ? 18.854 16.270 -30.657 1.00 31.78 292 SER A C 1
ATOM 2248 O O . SER A 1 292 ? 18.648 16.171 -31.866 1.00 31.78 292 SER A O 1
ATOM 2250 N N . PHE A 1 293 ? 18.256 15.459 -29.780 1.00 35.28 293 PHE A N 1
ATOM 2251 C CA . PHE A 1 293 ? 16.877 15.021 -30.052 1.00 35.28 293 PHE A CA 1
ATOM 2252 C C . PHE A 1 293 ? 15.929 16.239 -29.998 1.00 35.28 293 PHE A C 1
ATOM 2254 O O . PHE A 1 293 ? 16.196 17.212 -29.284 1.00 35.28 293 PHE A O 1
ATOM 2261 N N . SER A 1 294 ? 14.840 16.227 -30.772 1.00 31.14 294 SER A N 1
ATOM 2262 C CA . SER A 1 294 ? 13.974 17.405 -30.910 1.00 31.14 294 SER A CA 1
ATOM 2263 C C . SER A 1 294 ? 13.195 17.706 -29.607 1.00 31.14 294 SER A C 1
ATOM 2265 O O . SER A 1 294 ? 12.706 16.779 -28.951 1.00 31.14 294 SER A O 1
ATOM 2267 N N . PRO A 1 295 ? 13.004 18.985 -29.209 1.00 35.19 295 PRO A N 1
ATOM 2268 C CA . PRO A 1 295 ? 12.180 19.332 -28.042 1.00 35.19 295 PRO A CA 1
ATOM 2269 C C . PRO A 1 295 ? 10.690 18.971 -28.172 1.00 35.19 295 PRO A C 1
ATOM 2271 O O . PRO A 1 295 ? 9.957 19.072 -27.192 1.00 35.19 295 PRO A O 1
ATOM 2274 N N . SER A 1 296 ? 10.239 18.565 -29.362 1.00 34.97 296 SER A N 1
ATOM 2275 C CA . SER A 1 296 ? 8.890 18.055 -29.633 1.00 34.97 296 SER A CA 1
ATOM 2276 C C . SER A 1 296 ? 8.709 16.566 -29.313 1.00 34.97 296 SER A C 1
ATOM 2278 O O . SER A 1 296 ? 7.572 16.131 -29.162 1.00 34.97 296 SER A O 1
ATOM 2280 N N . GLU A 1 297 ? 9.794 15.793 -29.191 1.00 38.19 297 GLU A N 1
ATOM 2281 C CA . GLU A 1 297 ? 9.747 14.326 -29.031 1.00 38.19 297 GLU A CA 1
ATOM 2282 C C . GLU A 1 297 ? 10.415 13.833 -27.730 1.00 38.19 297 GLU A C 1
ATOM 2284 O O . GLU A 1 297 ? 10.236 12.684 -27.340 1.00 38.19 297 GLU A O 1
ATOM 2289 N N . MET A 1 298 ? 11.125 14.703 -26.997 1.00 36.97 298 MET A N 1
ATOM 2290 C CA . MET A 1 298 ? 11.701 14.412 -25.667 1.00 36.97 298 MET A CA 1
ATOM 2291 C C . MET A 1 298 ? 10.778 14.757 -24.480 1.00 36.97 298 MET A C 1
ATOM 2293 O O . MET A 1 298 ? 11.234 15.150 -23.402 1.00 36.97 298 MET A O 1
ATOM 2297 N N . ALA A 1 299 ? 9.466 14.595 -24.641 1.00 33.47 299 ALA A N 1
ATOM 2298 C CA . ALA A 1 299 ? 8.542 14.561 -23.511 1.00 33.47 299 ALA A CA 1
ATOM 2299 C C . ALA A 1 299 ? 8.186 13.101 -23.186 1.00 33.47 299 ALA A C 1
ATOM 2301 O O . ALA A 1 299 ? 7.731 12.380 -24.066 1.00 33.47 299 ALA A O 1
ATOM 2302 N N . HIS A 1 300 ? 8.322 12.719 -21.904 1.00 35.28 300 HIS A N 1
ATOM 2303 C CA . HIS A 1 300 ? 8.042 11.383 -21.330 1.00 35.28 300 HIS A CA 1
ATOM 2304 C C . HIS A 1 300 ? 9.127 10.325 -21.685 1.00 35.28 300 HIS A C 1
ATOM 2306 O O . HIS A 1 300 ? 9.281 9.977 -22.842 1.00 35.28 300 HIS A O 1
ATOM 2312 N N . VAL A 1 301 ? 9.953 9.768 -20.779 1.00 39.88 301 VAL A N 1
ATOM 2313 C CA . VAL A 1 301 ? 9.778 9.374 -19.357 1.00 39.88 301 VAL A CA 1
ATOM 2314 C C . VAL A 1 301 ? 11.001 9.790 -18.478 1.00 39.88 301 VAL A C 1
ATOM 2316 O O . VAL A 1 301 ? 12.105 9.863 -18.993 1.00 39.88 301 VAL A O 1
ATOM 2319 N N . ILE A 1 302 ? 10.937 9.945 -17.141 1.00 41.09 302 ILE A N 1
ATOM 2320 C CA . ILE A 1 302 ? 10.504 11.136 -16.366 1.00 41.09 302 ILE A CA 1
ATOM 2321 C C . ILE A 1 302 ? 11.231 11.197 -15.001 1.00 41.09 302 ILE A C 1
ATOM 2323 O O . ILE A 1 302 ? 10.748 10.624 -14.032 1.00 41.09 302 ILE A O 1
ATOM 2327 N N . VAL A 1 303 ? 12.329 11.957 -14.879 1.00 36.31 303 VAL A N 1
ATOM 2328 C CA . VAL A 1 303 ? 12.786 12.550 -13.596 1.00 36.31 303 VAL A CA 1
ATOM 2329 C C . VAL A 1 303 ? 13.562 13.845 -13.892 1.00 36.31 303 VAL A C 1
ATOM 2331 O O . VAL A 1 303 ? 14.731 13.795 -14.250 1.00 36.31 303 VAL A O 1
ATOM 2334 N N . GLY A 1 304 ? 12.934 15.021 -13.765 1.00 45.62 304 GLY A N 1
ATOM 2335 C CA . GLY A 1 304 ? 13.664 16.303 -13.824 1.00 45.62 304 GLY A CA 1
ATOM 2336 C C . GLY A 1 304 ? 12.894 17.480 -14.422 1.00 45.62 304 GLY A C 1
ATOM 2337 O O . GLY A 1 304 ? 12.851 18.548 -13.818 1.00 45.62 304 GLY A O 1
ATOM 2338 N N . SER A 1 305 ? 12.222 17.298 -15.562 1.00 52.44 305 SER A N 1
ATOM 2339 C CA . SER A 1 305 ? 11.414 18.375 -16.155 1.00 52.44 305 SER A CA 1
ATOM 2340 C C . SER A 1 305 ? 10.171 18.666 -15.292 1.00 52.44 305 SER A C 1
ATOM 2342 O O . SER A 1 305 ? 9.368 17.748 -15.076 1.00 52.44 305 SER A O 1
ATOM 2344 N N . PRO A 1 306 ? 9.940 19.921 -14.842 1.00 67.06 306 PRO A N 1
ATOM 2345 C CA . PRO A 1 306 ? 8.805 20.272 -13.983 1.00 67.06 306 PRO A CA 1
ATOM 2346 C C . PRO A 1 306 ? 7.454 19.888 -14.583 1.00 67.06 306 PRO A C 1
ATOM 2348 O O . PRO A 1 306 ? 6.594 19.387 -13.869 1.00 67.06 306 PRO A O 1
ATOM 2351 N N . ALA A 1 307 ? 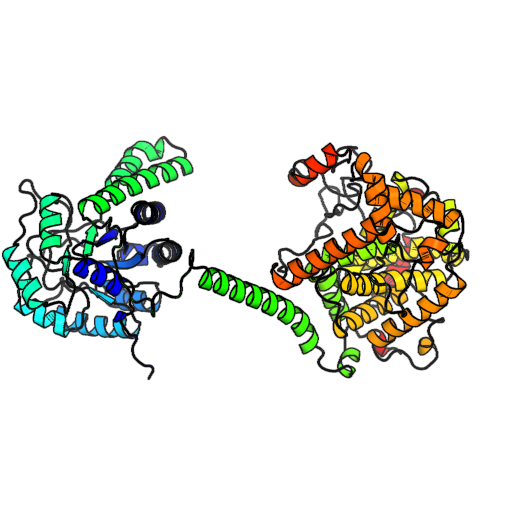7.294 20.034 -15.903 1.00 68.81 307 ALA A N 1
ATOM 2352 C CA . ALA A 1 307 ? 6.088 19.643 -16.633 1.00 68.81 307 ALA A CA 1
ATOM 2353 C C . ALA A 1 307 ? 5.741 18.155 -16.479 1.00 68.81 307 ALA A C 1
ATOM 2355 O O . ALA A 1 307 ? 4.570 17.787 -16.536 1.00 68.81 307 ALA A O 1
ATOM 2356 N N . ILE A 1 308 ? 6.736 17.295 -16.254 1.00 72.62 308 ILE A N 1
ATOM 2357 C CA . ILE A 1 308 ? 6.533 15.851 -16.205 1.00 72.62 308 ILE A CA 1
ATOM 2358 C C . ILE A 1 308 ? 6.651 15.251 -14.808 1.00 72.62 308 ILE A C 1
ATOM 2360 O O . ILE A 1 308 ? 5.971 14.266 -14.543 1.00 72.62 308 ILE A O 1
ATOM 2364 N N . LEU A 1 309 ? 7.353 15.899 -13.874 1.00 80.56 309 LEU A N 1
ATOM 2365 C CA . LEU A 1 309 ? 7.039 15.728 -12.451 1.00 80.56 309 LEU A CA 1
ATOM 2366 C C . LEU A 1 309 ? 5.586 16.156 -12.178 1.00 80.56 309 LEU A C 1
ATOM 2368 O O . LEU A 1 309 ? 4.883 15.477 -11.437 1.00 80.56 309 LEU A O 1
ATOM 2372 N N . LEU A 1 310 ? 5.096 17.202 -12.854 1.00 87.06 310 LEU A N 1
ATOM 2373 C CA . LEU A 1 310 ? 3.686 17.592 -12.849 1.00 87.06 310 LEU A CA 1
ATOM 2374 C C . LEU A 1 310 ? 2.794 16.549 -13.540 1.00 87.06 310 LEU A C 1
ATOM 2376 O O . LEU A 1 310 ? 1.760 16.218 -12.977 1.00 87.06 310 LEU A O 1
ATOM 2380 N N . CYS A 1 311 ? 3.167 15.968 -14.688 1.00 88.44 311 CYS A N 1
ATOM 2381 C CA . CYS A 1 311 ? 2.382 14.874 -15.288 1.00 88.44 311 CYS A CA 1
ATOM 2382 C C . CYS A 1 311 ? 2.359 13.616 -14.410 1.00 88.44 311 CYS A C 1
ATOM 2384 O O . CYS A 1 311 ? 1.290 13.052 -14.212 1.00 88.44 311 CYS A O 1
ATOM 2386 N N . ALA A 1 312 ? 3.489 13.197 -13.836 1.00 88.06 312 ALA A N 1
ATOM 2387 C CA . ALA A 1 312 ? 3.556 12.073 -12.905 1.00 88.06 312 ALA A CA 1
ATOM 2388 C C . ALA A 1 312 ? 2.742 12.355 -11.632 1.00 88.06 312 ALA A C 1
ATOM 2390 O O . ALA A 1 312 ? 1.998 11.489 -11.178 1.00 88.06 312 ALA A O 1
ATOM 2391 N N . ALA A 1 313 ? 2.792 13.584 -11.106 1.00 90.38 313 ALA A N 1
ATOM 2392 C CA . ALA A 1 313 ? 1.926 14.019 -10.017 1.00 90.38 313 ALA A CA 1
ATOM 2393 C C . ALA A 1 313 ? 0.446 14.001 -10.431 1.00 90.38 313 ALA A C 1
ATOM 2395 O O . ALA A 1 313 ? -0.366 13.447 -9.704 1.00 90.38 313 ALA A O 1
ATOM 2396 N N . MET A 1 314 ? 0.069 14.526 -11.601 1.00 93.94 314 MET A N 1
ATOM 2397 C CA . MET A 1 314 ? -1.313 14.495 -12.099 1.00 93.94 314 MET A CA 1
ATOM 2398 C C . MET A 1 314 ? -1.816 13.063 -12.316 1.00 93.94 314 MET A C 1
ATOM 2400 O O . MET A 1 314 ? -2.933 12.756 -11.908 1.00 93.94 314 MET A O 1
ATOM 2404 N N . LEU A 1 315 ? -0.994 12.174 -12.880 1.00 95.19 315 LEU A N 1
ATOM 2405 C CA . LEU A 1 315 ? -1.290 10.748 -13.037 1.00 95.19 315 LEU A CA 1
ATOM 2406 C C . LEU A 1 315 ? -1.429 10.055 -11.679 1.00 95.19 315 LEU A C 1
ATOM 2408 O O . LEU A 1 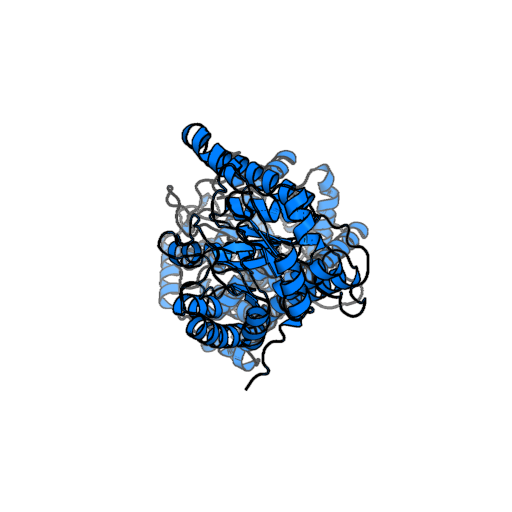315 ? -2.374 9.298 -11.482 1.00 95.19 315 LEU A O 1
ATOM 2412 N N . TYR A 1 316 ? -0.560 10.354 -10.712 1.00 95.44 316 TYR A N 1
ATOM 2413 C CA . TYR A 1 316 ? -0.662 9.832 -9.349 1.00 95.44 316 TYR A CA 1
ATOM 2414 C C . TYR A 1 316 ? -1.920 10.344 -8.628 1.00 95.44 316 TYR A C 1
ATOM 2416 O O . TYR A 1 316 ? -2.660 9.555 -8.046 1.00 95.44 316 TYR A O 1
ATOM 2424 N N . LEU A 1 317 ? -2.229 11.640 -8.720 1.00 95.12 317 LEU A N 1
ATOM 2425 C CA . LEU A 1 317 ? -3.454 12.239 -8.179 1.00 95.12 317 LEU A CA 1
ATOM 2426 C C . LEU A 1 317 ? -4.709 11.644 -8.845 1.00 95.12 317 LEU A C 1
ATOM 2428 O O . LEU A 1 317 ? -5.704 11.377 -8.165 1.00 95.12 317 LEU A O 1
ATOM 2432 N N . ALA A 1 318 ? -4.666 11.391 -10.157 1.00 94.50 318 ALA A N 1
ATOM 2433 C CA . ALA A 1 318 ? -5.727 10.721 -10.903 1.00 94.50 318 ALA A CA 1
ATOM 2434 C C . ALA A 1 318 ? -5.869 9.246 -10.498 1.00 94.50 318 ALA A C 1
ATOM 2436 O O . ALA A 1 318 ? -6.994 8.780 -10.320 1.00 94.50 318 ALA A O 1
ATOM 2437 N N . LEU A 1 319 ? -4.765 8.530 -10.271 1.00 95.12 319 LEU A N 1
ATOM 2438 C CA . LEU A 1 319 ? -4.738 7.151 -9.781 1.00 95.12 319 LEU A CA 1
ATOM 2439 C C . LEU A 1 319 ? -5.314 7.056 -8.362 1.00 95.12 319 LEU A C 1
ATOM 2441 O O . LEU A 1 319 ? -6.229 6.267 -8.126 1.00 95.12 319 LEU A O 1
ATOM 2445 N N . VAL A 1 320 ? -4.852 7.902 -7.433 1.00 94.81 320 VAL A N 1
ATOM 2446 C CA . VAL A 1 320 ? -5.382 7.994 -6.062 1.00 94.81 320 VAL A CA 1
ATOM 2447 C C . VAL A 1 320 ? -6.880 8.281 -6.093 1.00 94.81 320 VAL A C 1
ATOM 2449 O O . VAL A 1 320 ? -7.650 7.555 -5.459 1.00 94.81 320 VAL A O 1
ATOM 2452 N N . ARG A 1 321 ? -7.317 9.284 -6.870 1.00 93.75 321 ARG A N 1
ATOM 2453 C CA . ARG A 1 321 ? -8.739 9.615 -7.037 1.00 93.75 321 ARG A CA 1
ATOM 2454 C C . ARG A 1 321 ? -9.523 8.426 -7.593 1.00 93.75 321 ARG A C 1
ATOM 2456 O O . ARG A 1 321 ? -10.548 8.066 -7.021 1.00 93.75 321 ARG A O 1
ATOM 2463 N N . THR A 1 322 ? -9.045 7.806 -8.668 1.00 94.19 322 THR A N 1
ATOM 2464 C CA . THR A 1 322 ? -9.730 6.698 -9.348 1.00 94.19 322 THR A CA 1
ATOM 2465 C C . THR A 1 322 ? -9.873 5.496 -8.425 1.00 94.19 322 THR A C 1
ATOM 2467 O O . THR A 1 322 ? -10.984 5.016 -8.233 1.00 94.19 322 THR A O 1
ATOM 2470 N N . LEU A 1 323 ? -8.796 5.050 -7.775 1.00 93.12 323 LEU A N 1
ATOM 2471 C CA . LEU A 1 323 ? -8.840 3.894 -6.878 1.00 93.12 323 LEU A CA 1
ATOM 2472 C C . LEU A 1 323 ? -9.704 4.159 -5.631 1.00 93.12 323 LEU A C 1
ATOM 2474 O O . LEU A 1 323 ? -10.467 3.281 -5.221 1.00 93.12 323 LEU A O 1
ATOM 2478 N N . ARG A 1 324 ? -9.635 5.365 -5.044 1.00 91.00 324 ARG A N 1
ATOM 2479 C CA . ARG A 1 324 ? -10.471 5.751 -3.891 1.00 91.00 324 ARG A CA 1
ATOM 2480 C C . ARG A 1 324 ? -11.954 5.785 -4.238 1.00 91.00 324 ARG A C 1
ATOM 2482 O O . ARG A 1 324 ? -12.762 5.162 -3.550 1.00 91.00 324 ARG A O 1
ATOM 2489 N N . TYR A 1 325 ? -12.323 6.490 -5.305 1.00 91.69 325 TYR A N 1
ATOM 2490 C CA . TYR A 1 325 ? -13.725 6.595 -5.700 1.00 91.69 325 TYR A CA 1
ATOM 2491 C C . TYR A 1 325 ? -14.259 5.292 -6.303 1.00 91.69 325 TYR A C 1
ATOM 2493 O O . TYR A 1 325 ? -15.410 4.968 -6.039 1.00 91.69 325 TYR A O 1
ATOM 2501 N N . ASN A 1 326 ? -13.457 4.484 -7.009 1.00 91.75 326 ASN A N 1
ATOM 2502 C CA . ASN A 1 326 ? -13.913 3.187 -7.526 1.00 91.75 326 ASN A CA 1
ATOM 2503 C C . ASN A 1 326 ? -14.349 2.236 -6.400 1.00 91.75 326 ASN A C 1
ATOM 2505 O O . ASN A 1 326 ? -15.337 1.528 -6.561 1.00 91.75 326 ASN A O 1
ATOM 2509 N N . ARG A 1 327 ? -13.679 2.256 -5.238 1.00 85.50 327 ARG A N 1
ATOM 2510 C CA . ARG A 1 327 ? -14.112 1.474 -4.071 1.00 85.50 327 ARG A CA 1
ATOM 2511 C C . ARG A 1 327 ? -15.468 1.924 -3.533 1.00 85.50 327 ARG A C 1
ATOM 2513 O O . ARG A 1 327 ? -16.347 1.087 -3.372 1.00 85.50 327 ARG A O 1
ATOM 2520 N N . SER A 1 328 ? -15.647 3.220 -3.265 1.00 87.62 328 SER A N 1
ATOM 2521 C CA . SER A 1 328 ? -16.933 3.728 -2.757 1.00 87.62 328 SER A CA 1
ATOM 2522 C C . SER A 1 328 ? -18.055 3.562 -3.793 1.00 87.62 328 SER A C 1
ATOM 2524 O O . SER A 1 328 ? -19.193 3.266 -3.443 1.00 87.62 328 SER A O 1
ATOM 2526 N N . ASN A 1 329 ? -17.723 3.670 -5.082 1.00 91.00 329 ASN A N 1
ATOM 2527 C CA . ASN A 1 329 ? -18.653 3.434 -6.181 1.00 91.00 329 ASN A CA 1
ATOM 2528 C C . ASN A 1 329 ? -18.958 1.943 -6.405 1.00 91.00 329 ASN A C 1
ATOM 2530 O O . ASN A 1 329 ? -19.996 1.654 -6.981 1.00 91.00 329 ASN A O 1
ATOM 2534 N N . ALA A 1 330 ? -18.114 0.999 -5.968 1.00 90.69 330 ALA A N 1
ATOM 2535 C CA . ALA A 1 330 ? -18.403 -0.434 -6.082 1.00 90.69 330 ALA A CA 1
ATOM 2536 C C . ALA A 1 330 ? -19.649 -0.812 -5.275 1.00 90.69 330 ALA A C 1
ATOM 2538 O O . ALA A 1 330 ? -20.610 -1.305 -5.852 1.00 90.69 330 ALA A O 1
ATOM 2539 N N . VAL A 1 331 ? -19.683 -0.415 -4.000 1.00 88.00 331 VAL A N 1
ATOM 2540 C CA . VAL A 1 331 ? -20.836 -0.616 -3.105 1.00 88.00 331 VAL A CA 1
ATOM 2541 C C . VAL A 1 331 ? -22.102 0.064 -3.659 1.00 88.00 331 VAL A C 1
ATOM 2543 O O . VAL A 1 331 ? -23.197 -0.478 -3.577 1.00 88.00 331 VAL A O 1
ATOM 2546 N N . LYS A 1 332 ? -21.966 1.227 -4.315 1.00 90.06 332 LYS A N 1
ATOM 2547 C CA . LYS A 1 332 ? -23.092 1.897 -4.998 1.00 90.06 332 LYS A CA 1
ATOM 2548 C C . LYS A 1 332 ? -23.573 1.199 -6.275 1.00 90.06 332 LYS A C 1
ATOM 2550 O O . LYS A 1 332 ? -24.703 1.432 -6.683 1.00 90.06 332 LYS A O 1
ATOM 2555 N N . ARG A 1 333 ? -22.730 0.405 -6.945 1.00 92.25 333 ARG A N 1
ATOM 2556 C CA . ARG A 1 333 ? -23.129 -0.373 -8.134 1.00 92.25 333 ARG A CA 1
ATOM 2557 C C . ARG A 1 333 ? -23.911 -1.628 -7.754 1.00 92.25 333 ARG A C 1
ATOM 2559 O O . ARG A 1 333 ? -24.760 -2.043 -8.530 1.00 92.25 333 ARG A O 1
ATOM 2566 N N . GLU A 1 334 ? -23.636 -2.190 -6.579 1.00 90.44 334 GLU A N 1
ATOM 2567 C CA . GLU A 1 334 ? -24.410 -3.290 -5.987 1.00 90.44 334 GLU A CA 1
ATOM 2568 C C . GLU A 1 334 ? -25.830 -2.821 -5.601 1.00 90.44 334 GLU A C 1
ATOM 2570 O O . GLU A 1 334 ? -26.795 -3.548 -5.811 1.00 90.44 334 GLU A O 1
ATOM 2575 N N . TYR A 1 335 ? -25.970 -1.565 -5.150 1.00 92.50 335 TYR A N 1
ATOM 2576 C CA . TYR A 1 335 ? -27.234 -0.964 -4.700 1.00 92.50 335 TYR A CA 1
ATOM 2577 C C . TYR A 1 335 ? -27.573 0.333 -5.470 1.00 92.50 335 TYR A C 1
ATOM 2579 O O . TYR A 1 335 ? -27.409 1.436 -4.935 1.00 92.50 335 TYR A O 1
ATOM 2587 N N . PRO A 1 336 ? -28.021 0.243 -6.740 1.00 87.62 336 PRO A N 1
ATOM 2588 C CA . PRO A 1 336 ? -28.164 1.400 -7.630 1.00 87.62 336 PRO A CA 1
ATOM 2589 C C . PRO A 1 336 ? -29.375 2.300 -7.328 1.00 87.62 336 PRO A C 1
ATOM 2591 O O . PRO A 1 336 ? -29.416 3.440 -7.792 1.00 87.62 336 PRO A O 1
ATOM 2594 N N . THR A 1 337 ? -30.371 1.812 -6.582 1.00 90.69 337 THR A N 1
ATOM 2595 C CA . THR A 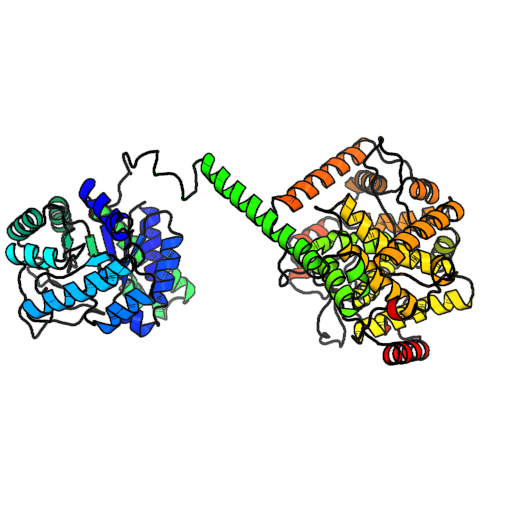1 337 ? -31.627 2.526 -6.277 1.00 90.69 337 THR A CA 1
ATOM 2596 C C . THR A 1 337 ? -31.965 2.432 -4.790 1.00 90.69 337 THR A C 1
ATOM 2598 O O . THR A 1 337 ? -31.648 1.433 -4.148 1.00 90.69 337 THR A O 1
ATOM 2601 N N . ARG A 1 338 ? -32.665 3.426 -4.224 1.00 88.19 338 ARG A N 1
ATOM 2602 C CA . ARG A 1 338 ? -33.094 3.376 -2.808 1.00 88.19 338 ARG A CA 1
ATOM 2603 C C . ARG A 1 338 ? -34.042 2.211 -2.498 1.00 88.19 338 ARG A C 1
ATOM 2605 O O . ARG A 1 338 ? -34.109 1.780 -1.355 1.00 88.19 338 ARG A O 1
ATOM 2612 N N . GLU A 1 339 ? -34.740 1.682 -3.500 1.00 86.69 339 GLU A N 1
ATOM 2613 C CA . GLU A 1 339 ? -35.558 0.469 -3.362 1.00 86.69 339 GLU A CA 1
ATOM 2614 C C . GLU A 1 339 ? -34.690 -0.777 -3.142 1.00 86.69 339 GLU A C 1
ATOM 2616 O O . GLU A 1 339 ? -35.003 -1.595 -2.280 1.00 86.69 339 GLU A O 1
ATOM 2621 N N . SER A 1 340 ? -33.548 -0.885 -3.839 1.00 89.62 340 SER A N 1
ATOM 2622 C CA . SER A 1 340 ? -32.610 -2.009 -3.677 1.00 89.62 340 SER A CA 1
ATOM 2623 C C . SER A 1 340 ? -32.053 -2.137 -2.254 1.00 89.62 340 SER A C 1
ATOM 2625 O O . SER A 1 340 ? -31.678 -3.231 -1.842 1.00 89.62 340 SER A O 1
ATOM 2627 N N . TYR A 1 341 ? -32.059 -1.048 -1.474 1.00 91.94 341 TYR A N 1
ATOM 2628 C CA . TYR A 1 341 ? -31.581 -1.030 -0.088 1.00 91.94 341 TYR A CA 1
ATOM 2629 C C . TYR A 1 341 ? -32.384 -1.969 0.828 1.00 91.94 341 TYR A C 1
ATOM 2631 O O . TYR A 1 341 ? -31.854 -2.413 1.843 1.00 91.94 341 TYR A O 1
ATOM 2639 N N . ARG A 1 342 ? -33.647 -2.278 0.487 1.00 87.94 342 ARG A N 1
ATOM 2640 C CA . ARG A 1 342 ? -34.482 -3.218 1.253 1.00 87.94 342 ARG A CA 1
ATOM 2641 C C . ARG A 1 342 ? -33.926 -4.644 1.223 1.00 87.94 342 ARG A C 1
ATOM 2643 O O . ARG A 1 342 ? -34.063 -5.362 2.202 1.00 87.94 342 ARG A O 1
ATOM 2650 N N . ASN A 1 343 ? -33.269 -5.028 0.130 1.00 87.25 343 ASN A N 1
ATOM 2651 C CA . ASN A 1 343 ? -32.797 -6.395 -0.094 1.00 87.25 343 ASN A CA 1
ATOM 2652 C C . ASN A 1 343 ? -31.439 -6.685 0.572 1.00 87.25 343 ASN A C 1
ATOM 2654 O O . ASN A 1 343 ? -30.900 -7.772 0.393 1.00 87.25 343 ASN A O 1
ATOM 2658 N N . MET A 1 344 ? -30.864 -5.714 1.291 1.00 92.44 344 MET A N 1
ATOM 2659 C CA . MET A 1 344 ? -29.542 -5.836 1.902 1.00 92.44 344 MET A CA 1
ATOM 2660 C C . MET A 1 344 ? -29.567 -6.833 3.064 1.00 92.44 344 MET A C 1
ATOM 2662 O O . MET A 1 344 ? -30.169 -6.575 4.107 1.00 92.44 344 MET A O 1
ATOM 2666 N N . THR A 1 345 ? -28.882 -7.963 2.898 1.00 92.69 345 THR A N 1
ATOM 2667 C CA . THR A 1 345 ? -28.762 -8.979 3.951 1.00 92.69 345 THR A CA 1
ATOM 2668 C C . THR A 1 345 ? -27.877 -8.502 5.103 1.00 92.69 345 THR A C 1
ATOM 2670 O O . THR A 1 345 ? -27.058 -7.585 4.966 1.00 92.69 345 THR A O 1
ATOM 2673 N N . LEU A 1 346 ? -27.988 -9.166 6.255 1.00 92.06 346 LEU A N 1
ATOM 2674 C CA . LEU A 1 346 ? -27.148 -8.875 7.414 1.00 92.06 346 LEU A CA 1
ATOM 2675 C C . LEU A 1 346 ? -25.655 -9.142 7.134 1.00 92.06 346 LEU A C 1
ATOM 2677 O O . LEU A 1 346 ? -24.794 -8.400 7.613 1.00 92.06 346 LEU A O 1
ATOM 2681 N N . GLU A 1 347 ? -25.334 -10.162 6.332 1.00 93.25 347 GLU A N 1
ATOM 2682 C CA . GLU A 1 347 ? -23.954 -10.469 5.933 1.00 93.25 347 GLU A CA 1
ATOM 2683 C C . GLU A 1 347 ? -23.368 -9.379 5.018 1.00 93.25 347 GLU A C 1
ATOM 2685 O O . GLU A 1 347 ? -22.212 -8.984 5.189 1.00 93.25 347 GLU A O 1
ATOM 2690 N N . GLU A 1 348 ? -24.144 -8.845 4.072 1.00 94.25 348 GLU A N 1
ATOM 2691 C CA . GLU A 1 348 ? -23.713 -7.723 3.226 1.00 94.25 348 GLU A CA 1
ATOM 2692 C C . GLU A 1 348 ? -23.535 -6.438 4.039 1.00 94.25 348 GLU A C 1
ATOM 2694 O O . GLU A 1 348 ? -22.504 -5.766 3.920 1.00 94.25 348 GLU A O 1
ATOM 2699 N N . ALA A 1 349 ? -24.486 -6.139 4.929 1.00 95.44 349 ALA A N 1
ATOM 2700 C CA . ALA A 1 349 ? -24.402 -5.021 5.861 1.00 95.44 349 ALA A CA 1
ATOM 2701 C C . ALA A 1 349 ? -23.122 -5.093 6.719 1.00 95.44 349 ALA A C 1
ATOM 2703 O O . ALA A 1 349 ? -22.372 -4.114 6.823 1.00 95.44 349 ALA A O 1
ATOM 2704 N N . TRP A 1 350 ? -22.815 -6.278 7.258 1.00 95.12 350 TRP A N 1
ATOM 2705 C CA . TRP A 1 350 ? -21.577 -6.553 7.986 1.00 95.12 350 TRP A CA 1
ATOM 2706 C C . TRP A 1 350 ? -20.321 -6.388 7.115 1.00 95.12 350 TRP A C 1
ATOM 2708 O O . TRP A 1 350 ? -19.377 -5.708 7.530 1.00 95.12 350 TRP A O 1
ATOM 2718 N N . LYS A 1 351 ? -20.287 -6.950 5.897 1.00 95.00 351 LYS A N 1
ATOM 2719 C CA . LYS A 1 351 ? -19.149 -6.822 4.959 1.00 95.00 351 LYS A CA 1
ATOM 2720 C C . LYS A 1 351 ? -18.856 -5.364 4.608 1.00 95.00 351 LYS A C 1
ATOM 2722 O O . LYS A 1 351 ? -17.691 -4.968 4.532 1.00 95.00 351 LYS A O 1
ATOM 2727 N N . ILE A 1 352 ? -19.892 -4.550 4.409 1.00 95.38 352 ILE A N 1
ATOM 2728 C CA . ILE A 1 352 ? -19.744 -3.115 4.144 1.00 95.38 352 ILE A CA 1
ATOM 2729 C C . ILE A 1 352 ? -19.194 -2.411 5.394 1.00 95.38 352 ILE A C 1
ATOM 2731 O O . ILE A 1 352 ? -18.171 -1.728 5.305 1.00 95.38 352 ILE A O 1
ATOM 2735 N N . GLN A 1 353 ? -19.800 -2.617 6.569 1.00 93.75 353 GLN A N 1
ATOM 2736 C CA . GLN A 1 353 ? -19.383 -1.968 7.817 1.00 93.75 353 GLN A CA 1
ATOM 2737 C C . GLN A 1 353 ? -17.951 -2.330 8.248 1.00 93.75 353 GLN A C 1
ATOM 2739 O O . GLN A 1 353 ? -17.144 -1.440 8.524 1.00 93.75 353 GLN A O 1
ATOM 2744 N N . SER A 1 354 ? -17.610 -3.618 8.287 1.00 93.44 354 SER A N 1
ATOM 2745 C CA . SER A 1 354 ? -16.267 -4.100 8.649 1.00 93.44 354 SER A CA 1
ATOM 2746 C C . SER A 1 354 ? -15.196 -3.520 7.716 1.00 93.44 354 SER A C 1
ATOM 2748 O O . SER A 1 354 ? -14.152 -3.044 8.170 1.00 93.44 354 SER A O 1
ATOM 2750 N N . ARG A 1 355 ? -15.482 -3.415 6.411 1.00 93.00 355 ARG A N 1
ATOM 2751 C CA . ARG A 1 355 ? -14.598 -2.756 5.436 1.00 93.00 355 ARG A CA 1
ATOM 2752 C C . ARG A 1 355 ? -14.410 -1.262 5.719 1.00 93.00 355 ARG A C 1
ATOM 2754 O O . ARG A 1 355 ? -13.298 -0.753 5.538 1.00 93.00 355 ARG A O 1
ATOM 2761 N N . LEU A 1 356 ? -15.441 -0.556 6.193 1.00 93.81 356 LEU A N 1
ATOM 2762 C CA . LEU A 1 356 ? -15.302 0.830 6.657 1.00 93.81 356 LEU A CA 1
ATOM 2763 C C . LEU A 1 356 ? -14.399 0.918 7.899 1.00 93.81 356 LEU A C 1
ATOM 2765 O O . LEU A 1 356 ? -13.526 1.788 7.955 1.00 93.81 356 LEU A O 1
ATOM 2769 N N . ALA A 1 357 ? -14.564 -0.005 8.848 1.00 91.38 357 ALA A N 1
ATOM 2770 C CA . ALA A 1 357 ? -13.865 -0.022 10.132 1.00 91.38 357 ALA A CA 1
ATOM 2771 C C . ALA A 1 357 ? -12.405 -0.528 10.080 1.00 91.38 357 ALA A C 1
ATOM 2773 O O . ALA A 1 357 ? -11.584 -0.086 10.885 1.00 91.38 357 ALA A O 1
ATOM 2774 N N . GLU A 1 358 ? -12.040 -1.408 9.141 1.00 91.75 358 GLU A N 1
ATOM 2775 C CA . GLU A 1 358 ? -10.667 -1.930 9.009 1.00 91.75 358 GLU A CA 1
ATOM 2776 C C . GLU A 1 358 ? -9.861 -1.302 7.856 1.00 91.75 358 GLU A C 1
ATOM 2778 O O . GLU A 1 358 ? -8.627 -1.200 7.937 1.00 91.75 358 GLU A O 1
ATOM 2783 N N . VAL A 1 359 ? -10.528 -0.883 6.771 1.00 92.38 359 VAL A N 1
ATOM 2784 C CA . VAL A 1 359 ? -9.864 -0.526 5.502 1.00 92.38 359 VAL A CA 1
ATOM 2785 C C . VAL A 1 359 ? -10.045 0.943 5.119 1.00 92.38 359 VAL A C 1
ATOM 2787 O O . VAL A 1 359 ? -9.054 1.599 4.794 1.00 92.38 359 VAL A O 1
ATOM 2790 N N . GLU A 1 360 ? -11.275 1.462 5.133 1.00 92.25 360 GLU A N 1
ATOM 2791 C CA . GLU A 1 360 ? -11.580 2.790 4.576 1.00 92.25 360 GLU A CA 1
ATOM 2792 C C . GLU A 1 360 ? -11.340 3.941 5.565 1.00 92.25 360 GLU A C 1
ATOM 2794 O O . GLU A 1 360 ? -10.561 4.850 5.269 1.00 92.25 360 GLU A O 1
ATOM 2799 N N . PHE A 1 361 ? -11.958 3.877 6.749 1.00 92.44 361 PHE A N 1
ATOM 2800 C CA . PHE A 1 361 ? -11.891 4.901 7.798 1.00 92.44 361 PHE A CA 1
ATOM 2801 C C . PHE A 1 361 ? -11.333 4.389 9.145 1.00 92.44 361 PHE A C 1
ATOM 2803 O O . PHE A 1 361 ? -11.782 4.835 10.200 1.00 92.44 361 PHE A O 1
ATOM 2810 N N . PRO A 1 362 ? -10.339 3.481 9.187 1.00 89.31 362 PRO A N 1
ATOM 2811 C CA . PRO A 1 362 ? -10.055 2.671 10.374 1.00 89.31 362 PRO A CA 1
ATOM 2812 C C . PRO A 1 362 ? -9.523 3.436 11.585 1.00 89.31 362 PRO A C 1
ATOM 2814 O O . PRO A 1 362 ? -9.637 2.967 12.716 1.00 89.31 362 PRO A O 1
ATOM 2817 N N . THR A 1 363 ? -8.920 4.610 11.385 1.00 84.25 363 THR A N 1
ATOM 2818 C CA . THR A 1 363 ? -8.608 5.504 12.507 1.00 84.25 363 THR A CA 1
ATOM 2819 C C . THR A 1 363 ? -9.886 6.170 12.994 1.00 84.25 363 THR A C 1
ATOM 2821 O O . THR A 1 363 ? -10.227 5.999 14.157 1.00 84.25 363 THR A O 1
ATOM 2824 N N . VAL A 1 364 ? -10.615 6.858 12.109 1.00 85.19 364 VAL A N 1
ATOM 2825 C CA . VAL A 1 364 ? -11.789 7.662 12.473 1.00 85.19 364 VAL A CA 1
ATOM 2826 C C . VAL A 1 364 ? -12.916 6.807 13.040 1.00 85.19 364 VAL A C 1
ATOM 2828 O O . VAL A 1 364 ? -13.441 7.180 14.077 1.00 85.19 364 VAL A O 1
ATOM 2831 N N . PHE A 1 365 ? -13.216 5.642 12.461 1.00 84.94 365 PHE A N 1
ATOM 2832 C CA . PHE A 1 365 ? -14.204 4.699 12.993 1.00 84.94 365 PHE A CA 1
ATOM 2833 C C . PHE A 1 365 ? -13.839 4.304 14.432 1.00 84.94 365 PHE A C 1
ATOM 2835 O O . PHE A 1 365 ? -14.610 4.538 15.357 1.00 84.94 365 PHE A O 1
ATOM 2842 N N . SER A 1 366 ? -12.608 3.836 14.663 1.00 77.75 366 SER A N 1
ATOM 2843 C CA . SER A 1 366 ? -12.179 3.436 16.008 1.00 77.75 366 SER A CA 1
ATOM 2844 C C . SER A 1 366 ? -12.080 4.575 17.015 1.00 77.75 366 SER A C 1
ATOM 2846 O O . SER A 1 366 ? -12.476 4.402 18.162 1.00 77.75 366 SER A O 1
ATOM 2848 N N . SER A 1 367 ? -11.601 5.748 16.595 1.00 76.94 367 SER A N 1
ATOM 2849 C CA . SER A 1 367 ? -11.588 6.937 17.438 1.00 76.94 367 SER A CA 1
ATOM 2850 C C . SER A 1 367 ? -13.012 7.369 17.751 1.00 76.94 367 SER A C 1
ATOM 2852 O O . SER A 1 367 ? -13.285 7.646 18.901 1.00 76.94 367 SER A O 1
ATOM 2854 N N . SER A 1 368 ? -13.937 7.356 16.792 1.00 78.38 368 SER A N 1
ATOM 2855 C CA . SER A 1 368 ? -15.337 7.726 17.022 1.00 78.38 368 SER A CA 1
ATOM 2856 C C . SER A 1 368 ? -16.085 6.742 17.916 1.00 78.38 368 SER A C 1
ATOM 2858 O O . SER A 1 368 ? -16.904 7.187 18.700 1.00 78.38 368 SER A O 1
ATOM 2860 N N . VAL A 1 369 ? -15.773 5.440 17.874 1.00 74.88 369 VAL A N 1
ATOM 2861 C CA . VAL A 1 369 ? -16.348 4.424 18.776 1.00 74.88 369 VAL A CA 1
ATOM 2862 C C . VAL A 1 369 ? -15.743 4.526 20.178 1.00 74.88 369 VAL A C 1
ATOM 2864 O O . VAL A 1 369 ? -16.473 4.532 21.166 1.00 74.88 369 VAL A O 1
ATOM 2867 N N . PHE A 1 370 ? -14.418 4.678 20.282 1.00 68.06 370 PHE A N 1
ATOM 2868 C CA . PHE A 1 370 ? -13.752 4.946 21.557 1.00 68.06 370 PHE A CA 1
ATOM 2869 C C . PHE A 1 370 ? -14.263 6.251 22.166 1.00 68.06 370 PHE A C 1
ATOM 2871 O O . PHE A 1 370 ? -14.641 6.279 23.326 1.00 68.06 370 PHE A O 1
ATOM 2878 N N . PHE A 1 371 ? -14.356 7.321 21.379 1.00 65.44 371 PHE A N 1
ATOM 2879 C CA . PHE A 1 371 ? -14.932 8.572 21.834 1.00 65.44 371 PHE A CA 1
ATOM 2880 C C . PHE A 1 371 ? -16.451 8.504 21.984 1.00 65.44 371 PHE A C 1
ATOM 2882 O O . PHE A 1 371 ? -16.934 9.259 22.795 1.00 65.44 371 PHE A O 1
ATOM 2889 N N . ALA A 1 372 ? -17.230 7.622 21.354 1.00 65.12 372 ALA A N 1
ATOM 2890 C CA . ALA A 1 372 ? -18.660 7.470 21.677 1.00 65.12 372 ALA A CA 1
ATOM 2891 C C . ALA A 1 372 ? -18.860 7.092 23.158 1.00 65.12 372 ALA A C 1
ATOM 2893 O O . ALA A 1 372 ? -19.829 7.515 23.789 1.00 65.12 372 ALA A O 1
ATOM 2894 N N . LEU A 1 373 ? -17.870 6.409 23.744 1.00 57.78 373 LEU A N 1
ATOM 2895 C CA . LEU A 1 373 ? -17.739 6.186 25.182 1.00 57.78 373 LEU A CA 1
ATOM 2896 C C . LEU A 1 373 ? -17.234 7.410 25.974 1.00 57.78 373 LEU A C 1
ATOM 2898 O O . LEU A 1 373 ? -16.940 7.210 27.145 1.00 57.78 373 LEU A O 1
ATOM 2902 N N . PHE A 1 374 ? -17.146 8.635 25.427 1.00 53.09 374 PHE A N 1
ATOM 2903 C CA . PHE A 1 374 ? -16.486 9.788 26.079 1.00 53.09 374 PHE A CA 1
ATOM 2904 C C . PHE A 1 374 ? -16.985 11.234 25.766 1.00 53.09 374 PHE A C 1
ATOM 2906 O O . PHE A 1 374 ? -16.537 12.149 26.451 1.00 53.09 374 PHE A O 1
ATOM 2913 N N . LYS A 1 375 ? -17.942 11.534 24.868 1.00 47.44 375 LYS A N 1
ATOM 2914 C CA . LYS A 1 375 ? -17.684 11.945 23.463 1.00 47.44 375 LYS A CA 1
ATOM 2915 C C . LYS A 1 375 ? -17.222 13.387 23.279 1.00 47.44 375 LYS A C 1
ATOM 2917 O O . LYS A 1 375 ? -17.395 14.293 24.088 1.00 47.44 375 LYS A O 1
ATOM 2922 N N . VAL A 1 376 ? -16.597 13.570 22.127 1.00 30.38 376 VAL A N 1
ATOM 2923 C CA . VAL A 1 376 ? -15.808 14.729 21.751 1.00 30.38 376 VAL A CA 1
ATOM 2924 C C . VAL A 1 376 ? -16.136 15.053 20.267 1.00 30.38 376 VAL A C 1
ATOM 2926 O O . VAL A 1 376 ? -15.744 14.288 19.398 1.00 30.38 376 VAL A O 1
ATOM 2929 N N . PHE A 1 377 ? -16.872 16.137 19.923 1.00 33.16 377 PHE A N 1
ATOM 2930 C CA . PHE A 1 377 ? -16.766 16.719 18.565 1.00 33.16 377 PHE A CA 1
ATOM 2931 C C . PHE A 1 377 ? -16.592 18.256 18.421 1.00 33.16 377 PHE A C 1
ATOM 2933 O O . PHE A 1 377 ? -17.224 19.064 19.091 1.00 33.16 377 PHE A O 1
ATOM 2940 N N . LEU A 1 378 ? -15.774 18.590 17.414 1.00 29.59 378 LEU A N 1
ATOM 2941 C CA . LEU A 1 378 ? -15.263 19.855 16.861 1.00 29.59 378 LEU A CA 1
ATOM 2942 C C . LEU A 1 378 ? -16.288 20.939 16.460 1.00 29.59 378 LEU A C 1
ATOM 2944 O O . LEU A 1 378 ? -17.196 20.684 15.668 1.00 29.59 378 LEU A O 1
ATOM 2948 N N . ALA A 1 379 ? -16.036 22.191 16.862 1.00 27.69 379 ALA A N 1
ATOM 2949 C CA . ALA A 1 379 ? -16.753 23.378 16.376 1.00 27.69 379 ALA A CA 1
ATOM 2950 C C . ALA A 1 379 ? -16.076 24.023 15.141 1.00 27.69 379 ALA A C 1
ATOM 2952 O O . ALA A 1 379 ? -15.207 24.889 15.265 1.00 27.69 379 ALA A O 1
ATOM 2953 N N . ILE A 1 380 ? -16.504 23.631 13.934 1.00 32.25 380 ILE A N 1
ATOM 2954 C CA . ILE A 1 380 ? -16.069 24.226 12.654 1.00 32.25 380 ILE A CA 1
ATOM 2955 C C . ILE A 1 380 ? -17.277 24.751 11.877 1.00 32.25 380 ILE A C 1
ATOM 2957 O O . ILE A 1 380 ? -17.660 24.182 10.867 1.00 32.25 380 ILE A O 1
ATOM 2961 N N . ASP A 1 381 ? -17.901 25.802 12.410 1.00 30.39 381 ASP A N 1
ATOM 2962 C CA . ASP A 1 381 ? -18.253 27.052 11.716 1.00 30.39 381 ASP A CA 1
ATOM 2963 C C . ASP A 1 381 ? -19.252 27.874 12.541 1.00 30.39 381 ASP A C 1
ATOM 2965 O O . ASP A 1 381 ? -19.966 27.360 13.397 1.00 30.39 381 ASP A O 1
ATOM 2969 N N . GLN A 1 382 ? -19.225 29.194 12.345 1.00 32.59 382 GLN A N 1
ATOM 2970 C CA . GLN A 1 382 ? -20.137 30.152 12.988 1.00 32.59 382 GLN A CA 1
ATOM 2971 C C . GLN A 1 382 ? -21.257 30.601 12.030 1.00 32.59 382 GLN A C 1
ATOM 2973 O O . GLN A 1 382 ? -22.016 31.504 12.366 1.00 32.59 382 GLN A O 1
ATOM 2978 N N . VAL A 1 383 ? -21.357 29.991 10.840 1.00 32.19 383 VAL A N 1
ATOM 2979 C CA . VAL A 1 383 ? -22.279 30.405 9.767 1.00 32.19 383 VAL A CA 1
ATOM 2980 C C . VAL A 1 383 ? -22.961 29.202 9.096 1.00 32.19 383 VAL A C 1
ATOM 2982 O O . VAL A 1 383 ? -23.080 29.152 7.882 1.00 32.19 383 VAL A O 1
ATOM 2985 N N . GLU A 1 384 ? -23.451 28.237 9.880 1.00 30.14 384 GLU A N 1
ATOM 2986 C CA . GLU A 1 384 ? -24.730 27.588 9.547 1.00 30.14 384 GLU A CA 1
ATOM 2987 C C . GLU A 1 384 ? -25.375 26.939 10.778 1.00 30.14 384 GLU A C 1
ATOM 2989 O O . GLU A 1 384 ? -24.788 26.113 11.476 1.00 30.14 384 GLU A O 1
ATOM 2994 N N . TYR A 1 385 ? -26.607 27.348 11.074 1.00 35.09 385 TYR A N 1
ATOM 2995 C CA . TYR A 1 385 ? -27.340 26.939 12.268 1.00 35.09 385 TYR A CA 1
ATOM 2996 C C . TYR A 1 385 ? -28.231 25.733 11.933 1.00 35.09 385 TYR A C 1
ATOM 2998 O O . TYR A 1 385 ? -29.409 25.924 11.637 1.00 35.09 385 TYR A O 1
ATOM 3006 N N . ARG A 1 386 ? -27.692 24.499 11.952 1.00 30.48 386 ARG A N 1
ATOM 3007 C CA . ARG A 1 386 ? -28.484 23.243 11.933 1.00 30.48 386 ARG A CA 1
ATOM 3008 C C . ARG A 1 386 ? -27.674 21.990 12.328 1.00 30.48 386 ARG A C 1
ATOM 3010 O O . ARG A 1 386 ? -26.728 21.619 11.652 1.00 30.48 386 ARG A O 1
ATOM 3017 N N . LEU A 1 387 ? -28.158 21.319 13.381 1.00 34.97 387 LEU A N 1
ATOM 3018 C CA . LEU A 1 387 ? -28.195 19.855 13.590 1.00 34.97 387 LEU A CA 1
ATOM 3019 C C . LEU A 1 387 ? -26.887 19.032 13.473 1.00 34.97 387 LEU A C 1
ATOM 3021 O O . LEU A 1 387 ? -26.415 18.756 12.376 1.00 34.97 387 LEU A O 1
ATOM 3025 N N . THR A 1 388 ? -26.388 18.494 14.600 1.00 32.66 388 THR A N 1
ATOM 3026 C CA . THR A 1 388 ? -26.266 17.030 14.882 1.00 32.66 388 THR A CA 1
ATOM 3027 C C . THR A 1 388 ? -25.483 16.791 16.190 1.00 32.66 388 THR A C 1
ATOM 3029 O O . THR A 1 388 ? -24.257 16.933 16.201 1.00 32.66 388 THR A O 1
ATOM 3032 N N . HIS A 1 389 ? -26.205 16.421 17.257 1.00 43.00 389 HIS A N 1
ATOM 3033 C CA . HIS A 1 389 ? -25.729 16.170 18.632 1.00 43.00 389 HIS A CA 1
ATOM 3034 C C . HIS A 1 389 ? -25.868 14.677 18.997 1.00 43.00 389 HIS A C 1
ATOM 3036 O O . HIS A 1 389 ? -26.566 14.024 18.238 1.00 43.00 389 HIS A O 1
ATOM 3042 N N . HIS A 1 390 ? -25.171 14.140 20.025 1.00 43.50 390 HIS A N 1
ATOM 3043 C CA . HIS A 1 390 ? -25.441 12.885 20.816 1.00 43.50 390 HIS A CA 1
ATOM 3044 C C . HIS A 1 390 ? -24.308 12.637 21.838 1.00 43.50 390 HIS A C 1
ATOM 3046 O O . HIS A 1 390 ? -23.160 12.604 21.384 1.00 43.50 390 HIS A O 1
ATOM 3052 N N . GLN A 1 391 ? -24.604 12.390 23.141 1.00 60.03 391 GLN A N 1
ATOM 3053 C CA . GLN A 1 391 ? -23.741 11.821 24.234 1.00 60.03 391 GLN A CA 1
ATOM 3054 C C . GLN A 1 391 ? -24.441 11.271 25.501 1.00 60.03 391 GLN A C 1
ATOM 3056 O O . GLN A 1 391 ? -25.337 11.917 26.042 1.00 60.03 391 GLN A O 1
ATOM 3061 N N . THR A 1 392 ? -23.923 10.185 26.093 1.00 42.22 392 THR A N 1
ATOM 3062 C CA . THR A 1 392 ? -24.396 9.572 27.362 1.00 42.22 392 THR A CA 1
ATOM 3063 C C . THR A 1 392 ? -23.915 10.248 28.649 1.00 42.22 392 THR A C 1
ATOM 3065 O O . THR A 1 392 ? -24.680 10.353 29.600 1.00 42.22 392 THR A O 1
ATOM 3068 N N . TYR A 1 393 ? -22.679 10.751 28.722 1.00 51.94 393 TYR A N 1
ATOM 3069 C CA . TYR A 1 393 ? -22.126 11.320 29.972 1.00 51.94 393 TYR A CA 1
ATOM 3070 C C . TYR A 1 393 ? -22.679 12.688 30.347 1.00 51.94 393 TYR A C 1
ATOM 3072 O O . TYR A 1 393 ? -22.561 13.094 31.499 1.00 51.94 393 TYR A O 1
ATOM 3080 N N . GLY A 1 394 ? -23.286 13.391 29.390 1.00 57.75 394 GLY A N 1
ATOM 3081 C CA . GLY A 1 394 ? -24.083 14.578 29.675 1.00 57.75 394 GLY A CA 1
ATOM 3082 C C . GLY A 1 394 ? -25.430 14.251 30.329 1.00 57.75 394 GLY A C 1
ATOM 3083 O O . GLY A 1 394 ? -26.151 15.179 30.681 1.00 57.75 394 GLY A O 1
ATOM 3084 N N . ILE A 1 395 ? -25.772 12.967 30.498 1.00 79.62 395 ILE A N 1
ATOM 3085 C CA . ILE A 1 395 ? -27.007 12.517 31.135 1.00 79.62 395 ILE A CA 1
ATOM 3086 C C . ILE A 1 395 ? -26.730 12.116 32.592 1.00 79.62 395 ILE A C 1
ATOM 3088 O O . ILE A 1 395 ? -25.944 11.193 32.847 1.00 79.62 395 ILE A O 1
ATOM 3092 N N . PRO A 1 396 ? -27.410 12.738 33.573 1.00 81.00 396 PRO A N 1
ATOM 3093 C CA . PRO A 1 396 ? -27.210 12.411 34.980 1.00 81.00 396 PRO A CA 1
ATOM 3094 C C . PRO A 1 396 ? -27.588 10.976 35.385 1.00 81.00 396 PRO A C 1
ATOM 3096 O O . PRO A 1 396 ? -27.049 10.492 36.377 1.00 81.00 396 PRO A O 1
ATOM 3099 N N . SER A 1 397 ? -28.512 10.278 34.703 1.00 78.88 397 SER A N 1
ATOM 3100 C CA . SER A 1 397 ? -28.801 8.845 34.962 1.00 78.88 397 SER A CA 1
ATOM 3101 C C . SER A 1 397 ? -27.522 8.012 34.827 1.00 78.88 397 SER A C 1
ATOM 3103 O O . SER A 1 397 ? -27.071 7.385 35.790 1.00 78.88 397 SER A O 1
ATOM 3105 N N . VAL A 1 398 ? -26.889 8.111 33.659 1.00 77.50 398 VAL A N 1
ATOM 3106 C CA . VAL A 1 398 ? -25.697 7.360 33.279 1.00 77.50 398 VAL A CA 1
ATOM 3107 C C . VAL A 1 398 ? -24.488 7.784 34.119 1.00 77.50 398 VAL A C 1
ATOM 3109 O O . VAL A 1 398 ? -23.850 6.934 34.743 1.00 77.50 398 VAL A O 1
ATOM 3112 N N . SER A 1 399 ? -24.186 9.086 34.225 1.00 79.12 399 SER A N 1
ATOM 3113 C CA . SER A 1 399 ? -22.985 9.551 34.945 1.00 79.12 399 SER A CA 1
ATOM 3114 C C . SER A 1 399 ? -22.992 9.204 36.441 1.00 79.12 399 SER A C 1
ATOM 3116 O O . SER A 1 399 ? -21.949 8.835 36.989 1.00 79.12 399 SER A O 1
ATOM 3118 N N . ARG A 1 400 ? -24.162 9.227 37.101 1.00 82.69 400 ARG A N 1
ATOM 3119 C CA . ARG A 1 400 ? -24.307 8.800 38.505 1.00 82.69 400 ARG A CA 1
ATOM 3120 C C . ARG A 1 400 ? -24.014 7.311 38.687 1.00 82.69 400 ARG A C 1
ATOM 3122 O O . ARG A 1 400 ? -23.300 6.956 39.622 1.00 82.69 400 ARG A O 1
ATOM 3129 N N . LEU A 1 401 ? -24.508 6.446 37.797 1.00 80.50 401 LEU A N 1
ATOM 3130 C CA . LEU A 1 401 ? -24.249 5.001 37.862 1.00 80.50 401 LEU A CA 1
ATOM 3131 C C . LEU A 1 401 ? -22.757 4.676 37.670 1.00 80.50 401 LEU A C 1
ATOM 3133 O O . LEU A 1 401 ? -22.198 3.809 38.345 1.00 80.50 401 LEU A O 1
ATOM 3137 N N . LEU A 1 402 ? -22.092 5.403 36.775 1.00 76.06 402 LEU A N 1
ATOM 3138 C CA . LEU A 1 402 ? -20.668 5.245 36.483 1.00 76.06 402 LEU A CA 1
ATOM 3139 C C . LEU A 1 402 ? -19.767 5.696 37.638 1.00 76.06 402 LEU A C 1
ATOM 3141 O O . LEU A 1 402 ? -18.810 5.000 37.979 1.00 76.06 402 LEU A O 1
ATOM 3145 N N . ALA A 1 403 ? -20.098 6.826 38.268 1.00 76.19 403 ALA A N 1
ATOM 3146 C CA . ALA A 1 403 ? -19.425 7.282 39.478 1.00 76.19 403 ALA A CA 1
ATOM 3147 C C . ALA A 1 403 ? -19.636 6.287 40.636 1.00 76.19 403 ALA A C 1
ATOM 3149 O O . ALA A 1 403 ? -18.674 5.882 41.286 1.00 76.19 403 ALA A O 1
ATOM 3150 N N . ALA A 1 404 ? -20.875 5.822 40.841 1.00 81.31 404 ALA A N 1
ATOM 3151 C CA . ALA A 1 404 ? -21.229 4.884 41.909 1.00 81.31 404 ALA A CA 1
ATOM 3152 C C . ALA A 1 404 ? -20.591 3.489 41.761 1.00 81.31 404 ALA A C 1
ATOM 3154 O O . ALA A 1 404 ? -20.376 2.809 42.761 1.00 81.31 404 ALA A O 1
ATOM 3155 N N . THR A 1 405 ? -20.276 3.052 40.538 1.00 75.38 405 THR A N 1
ATOM 3156 C CA . THR A 1 405 ? -19.603 1.761 40.284 1.00 75.38 405 THR A CA 1
ATOM 3157 C C . THR A 1 405 ? -18.075 1.831 40.379 1.00 75.38 405 THR A C 1
ATOM 3159 O O . THR A 1 405 ? -17.416 0.801 40.253 1.00 75.38 405 THR A O 1
ATOM 3162 N N . GLY A 1 406 ? -17.485 3.018 40.574 1.00 76.12 406 GLY A N 1
ATOM 3163 C CA . GLY A 1 406 ? -16.029 3.191 40.673 1.00 76.12 406 GLY A CA 1
ATOM 3164 C C . GLY A 1 406 ? -15.260 2.986 39.359 1.00 76.12 406 GLY A C 1
ATOM 3165 O O . GLY A 1 406 ? -14.042 3.112 39.336 1.00 76.12 406 GLY A O 1
ATOM 3166 N N . GLN A 1 407 ? -15.950 2.690 38.254 1.00 69.62 407 GLN A N 1
ATOM 3167 C CA . GLN A 1 407 ? -15.335 2.275 36.986 1.00 69.62 407 GLN A CA 1
ATOM 3168 C C . GLN A 1 407 ? -14.738 3.436 36.170 1.00 69.62 407 GLN A C 1
ATOM 3170 O O . GLN A 1 407 ? -14.059 3.192 35.178 1.00 69.62 407 GLN A O 1
ATOM 3175 N N . LEU A 1 408 ? -15.024 4.687 36.549 1.00 69.75 408 LEU A N 1
ATOM 3176 C CA . LEU A 1 408 ? -14.511 5.908 35.909 1.00 69.75 408 LEU A CA 1
ATOM 3177 C C . LEU A 1 408 ? -14.006 6.944 36.940 1.00 69.75 408 LEU A C 1
ATOM 3179 O O . LEU A 1 408 ? -14.008 8.141 36.670 1.00 69.75 408 LEU A O 1
ATOM 3183 N N . THR A 1 409 ? -13.593 6.506 38.136 1.00 70.00 409 THR A N 1
ATOM 3184 C CA . THR A 1 409 ? -13.142 7.403 39.228 1.00 70.00 409 THR A CA 1
ATOM 3185 C C . THR A 1 409 ? -11.629 7.630 39.263 1.00 70.00 409 THR A C 1
ATOM 3187 O O . THR A 1 409 ? -11.138 8.426 40.057 1.00 70.00 409 THR A O 1
ATOM 3190 N N . ASN A 1 410 ? -10.865 6.919 38.432 1.00 72.94 410 ASN A N 1
ATOM 3191 C CA . ASN A 1 410 ? -9.429 7.122 38.254 1.00 72.94 410 ASN A CA 1
ATOM 3192 C C . ASN A 1 410 ? -8.979 6.610 36.876 1.00 72.94 410 ASN A C 1
ATOM 3194 O O . ASN A 1 410 ? -9.633 5.756 36.278 1.00 72.94 410 ASN A O 1
ATOM 3198 N N . VAL A 1 411 ? -7.826 7.090 36.401 1.00 70.00 411 VAL A N 1
ATOM 3199 C CA . VAL A 1 411 ? -7.278 6.785 35.063 1.00 70.00 411 VAL A CA 1
ATOM 3200 C C . VAL A 1 411 ? -7.115 5.277 34.810 1.00 70.00 411 VAL A C 1
ATOM 3202 O O . VAL A 1 411 ? -7.348 4.814 33.697 1.00 70.00 411 VAL A O 1
ATOM 3205 N N . ARG A 1 412 ? -6.763 4.494 35.839 1.00 75.50 412 ARG A N 1
ATOM 3206 C CA . ARG A 1 412 ? -6.522 3.046 35.738 1.00 75.50 412 ARG A CA 1
ATOM 3207 C C . ARG A 1 412 ? -7.812 2.268 35.473 1.00 75.50 412 ARG A C 1
ATOM 3209 O O . ARG A 1 412 ? -7.916 1.578 34.462 1.00 75.50 412 ARG A O 1
ATOM 3216 N N . THR A 1 413 ? -8.802 2.408 36.358 1.00 77.44 413 THR A N 1
ATOM 3217 C CA . THR A 1 413 ? -10.127 1.771 36.202 1.00 77.44 413 THR A CA 1
ATOM 3218 C C . THR A 1 413 ? -10.803 2.226 34.914 1.00 77.44 413 THR A C 1
ATOM 3220 O O . THR A 1 413 ? -11.311 1.397 34.160 1.00 77.44 413 THR A O 1
ATOM 3223 N N . ALA A 1 414 ? -10.695 3.516 34.595 1.00 72.12 414 ALA A N 1
ATOM 3224 C CA . ALA A 1 414 ? -11.273 4.068 33.387 1.00 72.12 414 ALA A CA 1
ATOM 3225 C C . ALA A 1 414 ? -10.609 3.539 32.107 1.00 72.12 414 ALA A C 1
ATOM 3227 O O . ALA A 1 414 ? -11.308 3.153 31.171 1.00 72.12 414 ALA A O 1
ATOM 3228 N N . SER A 1 415 ? -9.276 3.427 32.071 1.00 76.00 415 SER A N 1
ATOM 3229 C CA . SER A 1 415 ? -8.581 2.835 30.924 1.00 76.00 415 SER A CA 1
ATOM 3230 C C . SER A 1 415 ? -8.854 1.337 30.780 1.00 76.00 415 SER A C 1
ATOM 3232 O O . SER A 1 415 ? -8.941 0.862 29.648 1.00 76.00 415 SER A O 1
ATOM 3234 N N . LYS A 1 416 ? -8.997 0.592 31.886 1.00 78.88 416 LYS A N 1
ATOM 3235 C CA . LYS A 1 416 ? -9.373 -0.831 31.864 1.00 78.88 416 LYS A CA 1
ATOM 3236 C C . LYS A 1 416 ? -10.780 -1.007 31.290 1.00 78.88 416 LYS A C 1
ATOM 3238 O O . LYS A 1 416 ? -10.943 -1.750 30.328 1.00 78.88 416 LYS A O 1
ATOM 3243 N N . ARG A 1 417 ? -11.761 -0.239 31.782 1.00 78.94 417 ARG A N 1
ATOM 3244 C CA . ARG A 1 417 ? -13.137 -0.210 31.255 1.00 78.94 417 ARG A CA 1
ATOM 3245 C C . ARG A 1 417 ? -13.171 0.116 29.757 1.00 78.94 417 ARG A C 1
ATOM 3247 O O . ARG A 1 417 ? -13.909 -0.516 29.001 1.00 78.94 417 ARG A O 1
ATOM 3254 N N . ALA A 1 418 ? -12.383 1.100 29.328 1.00 75.94 418 ALA A N 1
ATOM 3255 C CA . ALA A 1 418 ? -12.316 1.516 27.931 1.00 75.94 418 ALA A CA 1
ATOM 3256 C C . ALA A 1 418 ? -11.706 0.432 27.028 1.00 75.94 418 ALA A C 1
ATOM 3258 O O . ALA A 1 418 ? -12.201 0.208 25.925 1.00 75.94 418 ALA A O 1
ATOM 3259 N N . ALA A 1 419 ? -10.678 -0.274 27.513 1.00 80.25 419 ALA A N 1
ATOM 3260 C CA . ALA A 1 419 ? -10.119 -1.435 26.832 1.00 80.25 419 ALA A CA 1
ATOM 3261 C C . ALA A 1 419 ? -11.139 -2.579 26.741 1.00 80.25 419 ALA A C 1
ATOM 3263 O O . ALA A 1 419 ? -11.385 -3.062 25.644 1.00 80.25 419 ALA A O 1
ATOM 3264 N N . ASP A 1 420 ? -11.787 -2.957 27.848 1.00 85.38 420 ASP A N 1
ATOM 3265 C CA . ASP A 1 420 ? -12.788 -4.034 27.869 1.00 85.38 420 ASP A CA 1
ATOM 3266 C C . ASP A 1 420 ? -13.927 -3.772 26.883 1.00 85.38 420 ASP A C 1
ATOM 3268 O O . ASP A 1 420 ? -14.272 -4.630 26.075 1.00 85.38 420 ASP A O 1
ATOM 3272 N N . THR A 1 421 ? -14.482 -2.558 26.919 1.00 82.62 421 THR A N 1
ATOM 3273 C CA . THR A 1 421 ? -15.598 -2.180 26.044 1.00 82.62 421 THR A CA 1
ATOM 3274 C C . THR A 1 421 ? -15.150 -2.104 24.584 1.00 82.62 421 THR A C 1
ATOM 3276 O O . THR A 1 421 ? -15.870 -2.557 23.701 1.00 82.62 421 THR A O 1
ATOM 3279 N N . GLY A 1 422 ? -13.942 -1.590 24.323 1.00 81.69 422 GLY A N 1
ATOM 3280 C CA . GLY A 1 422 ? -13.353 -1.559 22.985 1.00 81.69 422 GLY A CA 1
ATOM 3281 C C . GLY A 1 422 ? -13.096 -2.955 22.411 1.00 81.69 422 GLY A C 1
ATOM 3282 O O . GLY A 1 422 ? -13.387 -3.185 21.239 1.00 81.69 422 GLY A O 1
ATOM 3283 N N . VAL A 1 423 ? -12.608 -3.897 23.225 1.00 86.25 423 VAL A N 1
ATOM 3284 C CA . VAL A 1 423 ? -12.413 -5.298 22.823 1.00 86.25 423 VAL A CA 1
ATOM 3285 C C . VAL A 1 423 ? -13.759 -5.956 22.534 1.00 86.25 423 VAL A C 1
ATOM 3287 O O . VAL A 1 423 ? -13.963 -6.379 21.402 1.00 86.25 423 VAL A O 1
ATOM 3290 N N . ILE A 1 424 ? -14.702 -5.980 23.490 1.00 89.06 424 ILE A N 1
ATOM 3291 C CA . ILE A 1 424 ? -16.007 -6.639 23.282 1.00 89.06 424 ILE A CA 1
ATOM 3292 C C . ILE A 1 424 ? -16.710 -6.068 22.044 1.00 89.06 424 ILE A C 1
ATOM 3294 O O . ILE A 1 424 ? -17.213 -6.818 21.212 1.00 89.06 424 ILE A O 1
ATOM 3298 N N . LEU A 1 425 ? -16.719 -4.743 21.879 1.00 87.50 425 LEU A N 1
ATOM 3299 C CA . LEU A 1 425 ? -17.417 -4.130 20.758 1.00 87.50 425 LEU A CA 1
ATOM 3300 C C . LEU A 1 425 ? -16.711 -4.377 19.415 1.00 87.50 425 LEU A C 1
ATOM 3302 O O . LEU A 1 425 ? -17.385 -4.578 18.410 1.00 87.50 425 LEU A O 1
ATOM 3306 N N . THR A 1 426 ? -15.375 -4.411 19.362 1.00 88.19 426 THR A N 1
ATOM 3307 C CA . THR A 1 426 ? -14.671 -4.754 18.108 1.00 88.19 426 THR A CA 1
ATOM 3308 C C . THR A 1 426 ? -14.777 -6.236 17.755 1.00 88.19 426 THR A C 1
ATOM 3310 O O . THR A 1 426 ? -14.890 -6.541 16.572 1.00 88.19 426 THR A O 1
ATOM 3313 N N . GLU A 1 427 ? -14.838 -7.140 18.738 1.00 91.38 427 GLU A N 1
ATOM 3314 C CA . GLU A 1 427 ? -15.180 -8.555 18.522 1.00 91.38 427 GLU A CA 1
ATOM 3315 C C . GLU A 1 427 ? -16.547 -8.694 17.837 1.00 91.38 427 GLU A C 1
ATOM 3317 O O . GLU A 1 427 ? -16.653 -9.361 16.809 1.00 91.38 427 GLU A O 1
ATOM 3322 N N . VAL A 1 428 ? -17.564 -7.993 18.352 1.00 92.38 428 VAL A N 1
ATOM 3323 C CA . VAL A 1 428 ? -18.941 -8.019 17.827 1.00 92.38 428 VAL A CA 1
ATOM 3324 C C . VAL A 1 428 ? -19.082 -7.341 16.467 1.00 92.38 428 VAL A C 1
ATOM 3326 O O . VAL A 1 428 ? -19.881 -7.793 15.659 1.00 92.38 428 VAL A O 1
ATOM 3329 N N . LEU A 1 429 ? -18.365 -6.248 16.189 1.00 91.19 429 LEU A N 1
ATOM 3330 C CA . LEU A 1 429 ? -18.537 -5.490 14.938 1.00 91.19 429 LEU A CA 1
ATOM 3331 C C . LEU A 1 429 ? -17.720 -6.025 13.754 1.00 91.19 429 LEU A C 1
ATOM 3333 O O . LEU A 1 429 ? -18.033 -5.681 12.611 1.00 91.19 429 LEU A O 1
ATOM 3337 N N . LEU A 1 430 ? -16.650 -6.785 14.011 1.00 91.62 430 LEU A N 1
ATOM 3338 C CA . LEU A 1 430 ? -15.678 -7.184 12.985 1.00 91.62 430 LEU A CA 1
ATOM 3339 C C . LEU A 1 430 ? -15.687 -8.678 12.655 1.00 91.62 430 LEU A C 1
ATOM 3341 O O . LEU A 1 430 ? -15.214 -9.033 11.578 1.00 91.62 430 LEU A O 1
ATOM 3345 N N . HIS A 1 431 ? -16.261 -9.532 13.504 1.00 92.44 431 HIS A N 1
ATOM 3346 C CA . HIS A 1 431 ? -16.562 -10.919 13.144 1.00 92.44 431 HIS A CA 1
ATOM 3347 C C . HIS A 1 431 ? -17.942 -11.042 12.504 1.00 92.44 431 HIS A C 1
ATOM 3349 O O . HIS A 1 431 ? -18.804 -10.186 12.692 1.00 92.44 431 HIS A O 1
ATOM 3355 N N . HIS A 1 432 ? -18.138 -12.112 11.734 1.00 92.88 432 HIS A N 1
ATOM 3356 C CA . HIS A 1 432 ? -19.425 -12.416 11.120 1.00 92.88 432 HIS A CA 1
ATOM 3357 C C . HIS A 1 432 ? -20.516 -12.561 12.209 1.00 92.88 432 HIS A C 1
ATOM 3359 O O . HIS A 1 432 ? -20.223 -13.117 13.264 1.00 92.88 432 HIS A O 1
ATOM 3365 N N . PRO A 1 433 ? -21.775 -12.136 11.987 1.00 91.06 433 PRO A N 1
ATOM 3366 C CA . PRO A 1 433 ? -22.853 -12.229 12.986 1.00 91.06 433 PRO A CA 1
ATOM 3367 C C . PRO A 1 433 ? -23.066 -13.620 13.606 1.00 91.06 433 PRO A C 1
ATOM 3369 O O . PRO A 1 433 ? -23.478 -13.732 14.758 1.00 91.06 433 PRO A O 1
ATOM 3372 N N . SER A 1 434 ? -22.787 -14.679 12.840 1.00 89.50 434 SER A N 1
ATOM 3373 C CA . SER A 1 434 ? -22.876 -16.085 13.274 1.00 89.50 434 SER A CA 1
ATOM 3374 C C . SER A 1 434 ? -21.576 -16.645 13.875 1.00 89.50 434 SER A C 1
ATOM 3376 O O . SER A 1 434 ? -21.524 -17.826 14.207 1.00 89.50 434 SER A O 1
ATOM 3378 N N . ASP A 1 435 ? -20.511 -15.846 13.960 1.00 91.94 435 ASP A N 1
ATOM 3379 C CA . ASP A 1 435 ? -19.231 -16.249 14.546 1.00 91.94 435 ASP A CA 1
ATOM 3380 C C . ASP A 1 435 ? -19.379 -16.409 16.073 1.00 91.94 435 ASP A C 1
ATOM 3382 O O . ASP A 1 435 ? -19.926 -15.510 16.727 1.00 91.94 435 ASP A O 1
ATOM 3386 N N . PRO A 1 436 ? -18.872 -17.503 16.676 1.00 92.00 436 PRO A N 1
ATOM 3387 C CA . PRO A 1 436 ? -18.866 -17.679 18.125 1.00 92.00 436 PRO A CA 1
ATOM 3388 C C . PRO A 1 436 ? -18.310 -16.477 18.900 1.00 92.00 436 PRO A C 1
ATOM 3390 O O . PRO A 1 436 ? -18.827 -16.170 19.970 1.00 92.00 436 PRO A O 1
ATOM 3393 N N . ARG A 1 437 ? -17.317 -15.751 18.361 1.00 93.19 437 ARG A N 1
ATOM 3394 C CA . ARG A 1 437 ? -16.721 -14.562 18.996 1.00 93.19 437 ARG A CA 1
ATOM 3395 C C . ARG A 1 437 ? -17.694 -13.385 19.063 1.00 93.19 437 ARG A C 1
ATOM 3397 O O . ARG A 1 437 ? -17.797 -12.732 20.103 1.00 93.19 437 ARG A O 1
ATOM 3404 N N . ALA A 1 438 ? -18.450 -13.143 17.989 1.00 93.25 438 ALA A N 1
ATOM 3405 C CA . ALA A 1 438 ? -19.497 -12.123 17.974 1.00 93.25 438 ALA A CA 1
ATOM 3406 C C . ALA A 1 438 ? -20.641 -12.498 18.930 1.00 93.25 438 ALA A C 1
ATOM 3408 O O . ALA A 1 438 ? -21.095 -11.667 19.717 1.00 93.25 438 ALA A O 1
ATOM 3409 N N . ILE A 1 439 ? -21.055 -13.768 18.921 1.00 94.00 439 ILE A N 1
ATOM 3410 C CA . ILE A 1 439 ? -22.108 -14.298 19.796 1.00 94.00 439 ILE A CA 1
ATOM 3411 C C . ILE A 1 439 ? -21.706 -14.202 21.279 1.00 94.00 439 ILE A C 1
ATOM 3413 O O . ILE A 1 439 ? -22.494 -13.704 22.084 1.00 94.00 439 ILE A O 1
ATOM 3417 N N . ASP A 1 440 ? -20.482 -14.601 21.646 1.00 94.50 440 ASP A N 1
ATOM 3418 C CA . ASP A 1 440 ? -19.942 -14.445 23.006 1.00 94.50 440 ASP A CA 1
ATOM 3419 C C . ASP A 1 440 ? -19.856 -12.973 23.420 1.00 94.50 440 ASP A C 1
ATOM 3421 O O . ASP A 1 440 ? -20.155 -12.634 24.566 1.00 94.50 440 ASP A O 1
ATOM 3425 N N . GLY A 1 441 ? -19.485 -12.082 22.497 1.00 94.62 441 GLY A N 1
ATOM 3426 C CA . GLY A 1 441 ? -19.443 -10.645 22.750 1.00 94.62 441 GLY A CA 1
ATOM 3427 C C . GLY A 1 441 ? -20.826 -10.071 23.066 1.00 94.62 441 GLY A C 1
ATOM 3428 O O . GLY A 1 441 ? -20.983 -9.376 24.072 1.00 94.62 441 GLY A O 1
ATOM 3429 N N . ILE A 1 442 ? -21.847 -10.412 22.271 1.00 94.88 442 ILE A N 1
ATOM 3430 C CA . ILE A 1 442 ? -23.239 -9.997 22.512 1.00 94.88 442 ILE A CA 1
ATOM 3431 C C . ILE A 1 442 ? -23.754 -10.592 23.826 1.00 94.88 442 ILE A C 1
ATOM 3433 O O . ILE A 1 442 ? -24.272 -9.853 24.659 1.00 94.88 442 ILE A O 1
ATOM 3437 N N . ALA A 1 443 ? -23.547 -11.891 24.064 1.00 94.94 443 ALA A N 1
ATOM 3438 C CA . ALA A 1 443 ? -23.934 -12.551 25.310 1.00 94.94 443 ALA A CA 1
ATOM 3439 C C . ALA A 1 443 ? -23.288 -11.883 26.536 1.00 94.94 443 ALA A C 1
ATOM 3441 O O . ALA A 1 443 ? -23.968 -11.607 27.530 1.00 94.94 443 ALA A O 1
ATOM 3442 N N . ARG A 1 444 ? -21.996 -11.539 26.446 1.00 95.31 444 ARG A N 1
ATOM 3443 C CA . ARG A 1 444 ? -21.274 -10.846 27.515 1.00 95.31 444 ARG A CA 1
ATOM 3444 C C . ARG A 1 444 ? -21.800 -9.432 27.751 1.00 95.31 444 ARG A C 1
ATOM 3446 O O . ARG A 1 444 ? -21.989 -9.054 28.908 1.00 95.31 444 ARG A O 1
ATOM 3453 N N . MET A 1 445 ? -22.064 -8.656 26.696 1.00 92.12 445 MET A N 1
ATOM 3454 C CA . MET A 1 445 ? -22.673 -7.327 26.836 1.00 92.12 445 MET A CA 1
ATOM 3455 C C . MET A 1 445 ? -24.066 -7.407 27.457 1.00 92.12 445 MET A C 1
ATOM 3457 O O . MET A 1 445 ? -24.346 -6.636 28.376 1.00 92.12 445 MET A O 1
ATOM 3461 N N . SER A 1 446 ? -24.913 -8.329 26.996 1.00 92.88 446 SER A N 1
ATOM 3462 C CA . SER A 1 446 ? -26.267 -8.524 27.519 1.00 92.88 446 SER A CA 1
ATOM 3463 C C . SER A 1 446 ? -26.232 -8.834 29.013 1.00 92.88 446 SER A C 1
ATOM 3465 O O . SER A 1 446 ? -26.818 -8.082 29.788 1.00 92.88 446 SER A O 1
ATOM 3467 N N . PHE A 1 447 ? -25.444 -9.826 29.447 1.00 93.38 447 PHE A N 1
ATOM 3468 C CA . PHE A 1 447 ? -25.271 -10.156 30.869 1.00 93.38 447 PHE A CA 1
ATOM 3469 C C . PHE A 1 447 ? -24.827 -8.947 31.719 1.00 93.38 447 PHE A C 1
ATOM 3471 O O . PHE A 1 447 ? -25.392 -8.681 32.785 1.00 93.38 447 PHE A O 1
ATOM 3478 N N . LEU A 1 448 ? -23.834 -8.180 31.247 1.00 89.94 448 LEU A N 1
ATOM 3479 C CA . LEU A 1 448 ? -23.300 -7.031 31.987 1.00 89.94 448 LEU A CA 1
ATOM 3480 C C . LEU A 1 448 ? -24.317 -5.884 32.144 1.00 89.94 448 LEU A C 1
ATOM 3482 O O . LEU A 1 448 ? -24.298 -5.206 33.175 1.00 89.94 448 LEU A O 1
ATOM 3486 N N . HIS A 1 449 ? -25.206 -5.667 31.168 1.00 89.94 449 HIS A N 1
ATOM 3487 C CA . HIS A 1 449 ? -26.222 -4.605 31.216 1.00 89.94 449 HIS A CA 1
ATOM 3488 C C . HIS A 1 449 ? -27.539 -5.060 31.858 1.00 89.94 449 HIS A C 1
ATOM 3490 O O . HIS A 1 449 ? -28.172 -4.279 32.574 1.00 89.94 449 HIS A O 1
ATOM 3496 N N . GLU A 1 450 ? -27.950 -6.314 31.659 1.00 89.56 450 GLU A N 1
ATOM 3497 C CA . GLU A 1 450 ? -29.253 -6.826 32.088 1.00 89.56 450 GLU A CA 1
ATOM 3498 C C . GLU A 1 450 ? -29.455 -6.699 33.605 1.00 89.56 450 GLU A C 1
ATOM 3500 O O . GLU A 1 450 ? -30.524 -6.288 34.054 1.00 89.56 450 GLU A O 1
ATOM 3505 N N . ARG A 1 451 ? -28.413 -6.931 34.413 1.00 85.88 451 ARG A N 1
ATOM 3506 C CA . ARG A 1 451 ? -28.451 -6.716 35.873 1.00 85.88 451 ARG A CA 1
ATOM 3507 C C . ARG A 1 451 ? -28.887 -5.293 36.260 1.00 85.88 451 ARG A C 1
ATOM 3509 O O . ARG A 1 451 ? -29.581 -5.104 37.263 1.00 85.88 451 ARG A O 1
ATOM 3516 N N . TYR A 1 452 ? -28.479 -4.288 35.487 1.00 86.06 452 TYR A N 1
ATOM 3517 C CA . TYR A 1 452 ? -28.839 -2.890 35.726 1.00 86.06 452 TYR A CA 1
ATOM 3518 C C . TYR A 1 452 ? -30.203 -2.527 35.117 1.00 86.06 452 TYR A C 1
ATOM 3520 O O . TYR A 1 452 ? -30.936 -1.763 35.743 1.00 86.06 452 TYR A O 1
ATOM 3528 N N . ARG A 1 453 ? -30.587 -3.133 33.982 1.00 89.12 453 ARG A N 1
ATOM 3529 C CA . ARG A 1 453 ? -31.940 -3.014 33.399 1.00 89.12 453 ARG A CA 1
ATOM 3530 C C . ARG A 1 453 ? -33.008 -3.619 34.321 1.00 89.12 453 ARG A C 1
ATOM 3532 O O . ARG A 1 453 ? -33.925 -2.917 34.731 1.00 89.12 453 ARG A O 1
ATOM 3539 N N . ARG A 1 454 ? -32.821 -4.865 34.790 1.00 88.25 454 ARG A N 1
ATOM 3540 C CA . ARG A 1 454 ? -33.701 -5.555 35.766 1.00 88.25 454 ARG A CA 1
ATOM 3541 C C . ARG A 1 454 ? -33.874 -4.793 37.091 1.00 88.25 454 ARG A C 1
ATOM 3543 O O . ARG A 1 454 ? -34.842 -5.033 37.803 1.00 88.25 454 ARG A O 1
ATOM 3550 N N . THR A 1 455 ? -32.946 -3.898 37.444 1.00 87.75 455 THR A N 1
ATOM 3551 C CA . THR A 1 455 ? -33.026 -3.055 38.655 1.00 87.75 455 THR A CA 1
ATOM 3552 C C . THR A 1 455 ? -33.436 -1.603 38.375 1.00 87.75 455 THR A C 1
ATOM 3554 O O . THR A 1 455 ? -33.361 -0.774 39.281 1.00 87.75 455 THR A O 1
ATOM 3557 N N . GLY A 1 456 ? -33.851 -1.276 37.144 1.00 86.62 456 GLY A N 1
ATOM 3558 C CA . GLY A 1 456 ? -34.284 0.068 36.741 1.00 86.62 456 GLY A CA 1
ATOM 3559 C C . GLY A 1 456 ? -33.181 1.134 36.771 1.00 86.62 456 GLY A C 1
ATOM 3560 O O . GLY A 1 456 ? -33.478 2.325 36.748 1.00 86.62 456 GLY A O 1
ATOM 3561 N N . LYS A 1 457 ? -31.905 0.733 36.861 1.00 85.56 457 LYS A N 1
ATOM 3562 C CA . LYS A 1 457 ? -30.746 1.645 36.931 1.00 85.56 457 LYS A CA 1
ATOM 3563 C C . LYS A 1 457 ? -30.242 2.095 35.563 1.00 85.56 457 LYS A C 1
ATOM 3565 O O . LYS A 1 457 ? -29.514 3.080 35.488 1.00 85.56 457 LYS A O 1
ATOM 3570 N N . ILE A 1 458 ? -30.597 1.354 34.520 1.00 86.69 458 ILE A N 1
ATOM 3571 C CA . ILE A 1 458 ? -30.445 1.722 33.114 1.00 86.69 458 ILE A CA 1
ATOM 3572 C C . ILE A 1 458 ? -31.835 1.548 32.507 1.00 86.69 458 ILE A C 1
ATOM 3574 O O . ILE A 1 458 ? -32.387 0.449 32.588 1.00 86.69 458 ILE A O 1
ATOM 3578 N N . SER A 1 459 ? -32.409 2.617 31.958 1.00 90.12 459 SER A N 1
ATOM 3579 C CA . SER A 1 459 ? -33.672 2.540 31.224 1.00 90.12 459 SER A CA 1
ATOM 3580 C C . SER A 1 459 ? -33.454 1.994 29.813 1.00 90.12 459 SER A C 1
ATOM 3582 O O . SER A 1 459 ? -32.342 2.009 29.280 1.00 90.12 459 SER A O 1
ATOM 3584 N N . ASP A 1 460 ? -34.527 1.535 29.177 1.00 91.38 460 ASP A N 1
ATOM 3585 C CA . ASP A 1 460 ? -34.452 1.097 27.785 1.00 91.38 460 ASP A CA 1
ATOM 3586 C C . ASP A 1 460 ? -34.156 2.262 26.825 1.00 91.38 460 ASP A C 1
ATOM 3588 O O . ASP A 1 460 ? -33.469 2.066 25.824 1.00 91.38 460 ASP A O 1
ATOM 3592 N N . GLU A 1 461 ? -34.557 3.491 27.173 1.00 90.94 461 GLU A N 1
ATOM 3593 C CA . GLU A 1 461 ? -34.148 4.696 26.445 1.00 90.94 461 GLU A CA 1
ATOM 3594 C C . GLU A 1 461 ? -32.646 4.988 26.614 1.00 90.94 461 GLU A C 1
ATOM 3596 O O . GLU A 1 461 ? -31.983 5.275 25.619 1.00 90.94 461 GLU A O 1
ATOM 3601 N N . ASP A 1 462 ? -32.065 4.834 27.819 1.00 89.19 462 ASP A N 1
ATOM 3602 C CA . ASP A 1 462 ? -30.603 4.949 28.009 1.00 89.19 462 ASP A CA 1
ATOM 3603 C C . ASP A 1 462 ? -29.858 3.919 27.123 1.00 89.19 462 ASP A C 1
ATOM 3605 O O . ASP A 1 462 ? -28.804 4.232 26.559 1.00 89.19 462 ASP A O 1
ATOM 3609 N N . MET A 1 463 ? -30.397 2.698 26.968 1.00 89.06 463 MET A N 1
ATOM 3610 C CA . MET A 1 463 ? -29.832 1.657 26.092 1.00 89.06 463 MET A CA 1
ATOM 3611 C C . MET A 1 463 ? -29.967 2.000 24.606 1.00 89.06 463 MET A C 1
ATOM 3613 O O . MET A 1 463 ? -28.974 1.932 23.882 1.00 89.06 463 MET A O 1
ATOM 3617 N N . LEU A 1 464 ? -31.159 2.390 24.144 1.00 93.19 464 LEU A N 1
ATOM 3618 C CA . LEU A 1 464 ? -31.412 2.763 22.748 1.00 93.19 464 LEU A CA 1
ATOM 3619 C C . LEU A 1 464 ? -30.566 3.970 22.322 1.00 93.19 464 LEU A C 1
ATOM 3621 O O . LEU A 1 464 ? -30.033 4.023 21.215 1.00 93.19 464 LEU A O 1
ATOM 3625 N N . TYR A 1 465 ? -30.376 4.915 23.233 1.00 89.88 465 TYR A N 1
ATOM 3626 C CA . TYR A 1 465 ? -29.514 6.066 23.031 1.00 89.88 465 TYR A CA 1
ATOM 3627 C C . TYR A 1 465 ? -28.016 5.719 23.064 1.00 89.88 465 TYR A C 1
ATOM 3629 O O . TYR A 1 465 ? -27.219 6.258 22.295 1.00 89.88 465 TYR A O 1
ATOM 3637 N N . THR A 1 466 ? -27.614 4.763 23.905 1.00 87.69 466 THR A N 1
ATOM 3638 C CA . THR A 1 466 ? -26.253 4.205 23.865 1.00 87.69 466 THR A CA 1
ATOM 3639 C C . THR A 1 466 ? -25.992 3.477 22.540 1.00 87.69 466 THR A C 1
ATOM 3641 O O . THR A 1 466 ? -24.907 3.605 21.976 1.00 87.69 466 THR A O 1
ATOM 3644 N N . LEU A 1 467 ? -26.991 2.775 21.994 1.00 91.56 467 LEU A N 1
ATOM 3645 C CA . LEU A 1 467 ? -26.930 2.151 20.670 1.00 91.56 467 LEU A CA 1
ATOM 3646 C C . LEU A 1 467 ? -26.807 3.206 19.553 1.00 91.56 467 LEU A C 1
ATOM 3648 O O . LEU A 1 467 ? -25.952 3.064 18.676 1.00 91.56 467 LEU A O 1
ATOM 3652 N N . SER A 1 468 ? -27.604 4.287 19.600 1.00 92.19 468 SER A N 1
ATOM 3653 C CA . SER A 1 468 ? -27.573 5.342 18.573 1.00 92.19 468 SER A CA 1
ATOM 3654 C C . SER A 1 468 ? -26.215 6.035 18.487 1.00 92.19 468 SER A C 1
ATOM 3656 O O . SER A 1 468 ? -25.724 6.296 17.388 1.00 92.19 468 SER A O 1
ATOM 3658 N N . LEU A 1 469 ? -25.551 6.250 19.626 1.00 85.25 469 LEU A N 1
ATOM 3659 C CA . LEU A 1 469 ? -24.192 6.785 19.681 1.00 85.25 469 LEU A CA 1
ATOM 3660 C C . LEU A 1 469 ? -23.200 5.970 18.855 1.00 85.25 469 LEU A C 1
ATOM 3662 O O . LEU A 1 469 ? -22.471 6.533 18.038 1.00 85.25 469 LEU A O 1
ATOM 3666 N N . PHE A 1 470 ? -23.157 4.654 19.054 1.00 88.31 470 PHE A N 1
ATOM 3667 C CA . PHE A 1 470 ? -22.137 3.834 18.411 1.00 88.31 470 PHE A CA 1
ATOM 3668 C C . PHE A 1 470 ? -22.305 3.717 16.891 1.00 88.31 470 PHE A C 1
ATOM 3670 O O . PHE A 1 470 ? -21.301 3.547 16.198 1.00 88.31 470 PHE A O 1
ATOM 3677 N N . VAL A 1 471 ? -23.527 3.863 16.365 1.00 92.31 471 VAL A N 1
ATOM 3678 C CA . VAL A 1 471 ? -23.773 3.876 14.914 1.00 92.31 471 VAL A CA 1
ATOM 3679 C C . VAL A 1 471 ? -23.663 5.276 14.298 1.00 92.31 471 VAL A C 1
ATOM 3681 O O . VAL A 1 471 ? -23.082 5.423 13.222 1.00 92.31 471 VAL A O 1
ATOM 3684 N N . LEU A 1 472 ? -24.146 6.326 14.970 1.00 91.06 472 LEU A N 1
ATOM 3685 C CA . LEU A 1 472 ? -24.179 7.684 14.409 1.00 91.06 472 LEU A CA 1
ATOM 3686 C C . LEU A 1 472 ? -22.847 8.428 14.550 1.00 91.06 472 LEU A C 1
ATOM 3688 O O . LEU A 1 472 ? -22.499 9.237 13.685 1.00 91.06 472 LEU A O 1
ATOM 3692 N N . GLU A 1 473 ? -22.049 8.153 15.583 1.00 85.75 473 GLU A N 1
ATOM 3693 C CA . GLU A 1 473 ? -20.764 8.834 15.749 1.00 85.75 473 GLU A CA 1
ATOM 3694 C C . GLU A 1 473 ? -19.749 8.515 14.641 1.00 85.75 473 GLU A C 1
ATOM 3696 O O . GLU A 1 473 ? -19.196 9.472 14.092 1.00 85.75 473 GLU A O 1
ATOM 3701 N N . PRO A 1 474 ? -19.553 7.264 14.182 1.00 89.31 474 PRO A N 1
ATOM 3702 C CA . PRO A 1 474 ? -18.711 7.002 13.014 1.00 89.31 474 PRO A CA 1
ATOM 3703 C C . PRO A 1 474 ? -19.199 7.706 11.739 1.00 89.31 474 PRO A C 1
ATOM 3705 O O . PRO A 1 474 ? -18.382 8.262 10.998 1.00 89.31 474 PRO A O 1
ATOM 3708 N N . VAL A 1 475 ? -20.515 7.777 11.503 1.00 91.00 475 VAL A N 1
ATOM 3709 C CA . VAL A 1 475 ? -21.118 8.503 10.362 1.00 91.00 475 VAL A CA 1
ATOM 3710 C C . VAL A 1 475 ? -20.755 9.994 10.403 1.00 91.00 475 VAL A C 1
ATOM 3712 O O . VAL A 1 475 ? -20.336 10.583 9.403 1.00 91.00 475 VAL A O 1
ATOM 3715 N N . ARG A 1 476 ? -20.859 10.617 11.578 1.00 85.88 476 ARG A N 1
ATOM 3716 C CA . ARG A 1 476 ? -20.602 12.054 11.764 1.00 85.88 476 ARG A CA 1
ATOM 3717 C C . ARG A 1 476 ? -19.119 12.386 11.769 1.00 85.88 476 ARG A C 1
ATOM 3719 O O . ARG A 1 476 ? -18.697 13.342 11.117 1.00 85.88 476 ARG A O 1
ATOM 3726 N N . TRP A 1 477 ? -18.312 11.597 12.470 1.00 84.75 477 TRP A N 1
ATOM 3727 C CA . TRP A 1 477 ? -16.866 11.781 12.529 1.00 84.75 477 TRP A CA 1
ATOM 3728 C C . TRP A 1 477 ? -16.216 11.593 11.159 1.00 84.75 477 TRP A C 1
ATOM 3730 O O . TRP A 1 477 ? -15.332 12.374 10.813 1.00 84.75 477 TRP A O 1
ATOM 3740 N N . THR A 1 478 ? -16.658 10.625 10.348 1.00 89.44 478 THR A N 1
ATOM 3741 C CA . THR A 1 478 ? -16.144 10.458 8.974 1.00 89.44 478 THR A CA 1
ATOM 3742 C C . THR A 1 478 ? -16.464 11.674 8.113 1.00 89.44 478 THR A C 1
ATOM 3744 O O . THR A 1 478 ? -15.540 12.291 7.586 1.00 89.44 478 THR A O 1
ATOM 3747 N N . LYS A 1 479 ? -17.725 12.130 8.081 1.00 89.44 479 LYS A N 1
ATOM 3748 C CA . LYS A 1 479 ? -18.120 13.380 7.403 1.00 89.44 479 LYS A CA 1
ATOM 3749 C C . LYS A 1 479 ? -17.278 14.586 7.840 1.00 89.44 479 LYS A C 1
ATOM 3751 O O . LYS A 1 479 ? -16.819 15.379 7.010 1.00 89.44 479 LYS A O 1
ATOM 3756 N N . ARG A 1 480 ? -17.046 14.744 9.145 1.00 82.81 480 ARG A N 1
ATOM 3757 C CA . ARG A 1 480 ? -16.399 15.937 9.708 1.00 82.81 480 ARG A CA 1
ATOM 3758 C C . ARG A 1 480 ? -14.855 15.882 9.704 1.00 82.81 480 ARG A C 1
ATOM 3760 O O . ARG A 1 480 ? -14.254 16.933 9.504 1.00 82.81 480 ARG A O 1
ATOM 3767 N N . ILE A 1 481 ? -14.207 14.713 9.815 1.00 84.31 481 ILE A N 1
ATOM 3768 C CA . ILE A 1 481 ? -12.729 14.556 9.893 1.00 84.31 481 ILE A CA 1
ATOM 3769 C C . ILE A 1 481 ? -12.102 13.897 8.656 1.00 84.31 481 ILE A C 1
ATOM 3771 O O . ILE A 1 481 ? -10.975 14.244 8.301 1.00 84.31 481 ILE A O 1
ATOM 3775 N N . ASP A 1 482 ? -12.781 12.958 7.998 1.00 89.50 482 ASP A N 1
ATOM 3776 C CA . ASP A 1 482 ? -12.171 12.126 6.953 1.00 89.50 482 ASP A CA 1
ATOM 3777 C C . ASP A 1 482 ? -12.402 12.654 5.523 1.00 89.50 482 ASP A C 1
ATOM 3779 O O . ASP A 1 482 ? -13.116 13.630 5.284 1.00 89.50 482 ASP A O 1
ATOM 3783 N N . TRP A 1 483 ? -11.718 12.049 4.552 1.00 91.62 483 TRP A N 1
ATOM 3784 C CA . TRP A 1 483 ? -11.581 12.559 3.182 1.00 91.62 483 TRP A CA 1
ATOM 3785 C C . TRP A 1 483 ? -12.891 12.618 2.374 1.00 91.62 483 TRP A C 1
ATOM 3787 O O . TRP A 1 483 ? -12.960 13.324 1.363 1.00 91.62 483 TRP A O 1
ATOM 3797 N N . ARG A 1 484 ? -13.917 11.885 2.820 1.00 92.81 484 ARG A N 1
ATOM 3798 C CA . ARG A 1 484 ? -15.304 11.904 2.338 1.00 92.81 484 ARG A CA 1
ATOM 3799 C C . ARG A 1 484 ? -16.248 11.525 3.484 1.00 92.81 484 ARG A C 1
ATOM 3801 O O . ARG A 1 484 ? -15.819 10.917 4.460 1.00 92.81 484 ARG A O 1
ATOM 3808 N N . GLU A 1 485 ? -17.535 11.807 3.317 1.00 92.81 485 GLU A N 1
ATOM 3809 C CA . GLU A 1 485 ? -18.584 11.201 4.142 1.00 92.81 485 GLU A CA 1
ATOM 3810 C C . GLU A 1 485 ? -18.882 9.749 3.718 1.00 92.81 485 GLU A C 1
ATOM 3812 O O . GLU A 1 485 ? -18.545 9.318 2.603 1.00 92.81 485 GLU A O 1
ATOM 3817 N N . VAL A 1 486 ? -19.514 8.993 4.618 1.00 93.44 486 VAL A N 1
ATOM 3818 C CA . VAL A 1 486 ? -20.174 7.729 4.267 1.00 93.44 486 VAL A CA 1
ATOM 3819 C C . VAL A 1 486 ? -21.371 8.005 3.356 1.00 93.44 486 VAL A C 1
ATOM 3821 O O . VAL A 1 486 ? -22.105 8.973 3.554 1.00 93.44 486 VAL A O 1
ATOM 3824 N N . ASN A 1 487 ? -21.552 7.181 2.328 1.00 93.56 487 ASN A N 1
ATOM 3825 C CA . ASN A 1 487 ? -22.647 7.332 1.372 1.00 93.56 487 ASN A CA 1
ATOM 3826 C C . ASN A 1 487 ? -23.949 6.666 1.866 1.00 93.56 487 ASN A C 1
ATOM 3828 O O . ASN A 1 487 ? -23.947 5.974 2.877 1.00 93.56 487 ASN A O 1
ATOM 3832 N N . GLU A 1 488 ? -25.068 6.866 1.164 1.00 94.94 488 GLU A N 1
ATOM 3833 C CA . GLU A 1 488 ? -26.374 6.320 1.578 1.00 94.94 488 GLU A CA 1
ATOM 3834 C C . GLU A 1 488 ? -26.409 4.791 1.714 1.00 94.94 488 GLU A C 1
ATOM 3836 O O . GLU A 1 488 ? -27.025 4.295 2.650 1.00 94.94 488 GLU A O 1
ATOM 3841 N N . VAL A 1 489 ? -25.720 4.050 0.841 1.00 95.75 489 VAL A N 1
ATOM 3842 C CA . VAL A 1 489 ? -25.649 2.579 0.908 1.00 95.75 489 VAL A CA 1
ATOM 3843 C C . VAL A 1 489 ? -24.838 2.143 2.128 1.00 95.75 489 VAL A C 1
ATOM 3845 O O . VAL A 1 489 ? -25.248 1.261 2.873 1.00 95.75 489 VAL A O 1
ATOM 3848 N N . GLU A 1 490 ? -23.714 2.815 2.383 1.00 96.19 490 GLU A N 1
ATOM 3849 C CA . GLU A 1 490 ? -22.883 2.606 3.575 1.00 96.19 490 GLU A CA 1
ATOM 3850 C C . GLU A 1 490 ? -23.644 2.953 4.872 1.00 96.19 490 GLU A C 1
ATOM 3852 O O . GLU A 1 490 ? -23.544 2.221 5.855 1.00 96.19 490 GLU A O 1
ATOM 3857 N N . ARG A 1 491 ? -24.457 4.022 4.868 1.00 96.19 491 ARG A N 1
ATOM 3858 C CA . ARG A 1 491 ? -25.375 4.366 5.970 1.00 96.19 491 ARG A CA 1
ATOM 3859 C C . ARG A 1 491 ? -26.467 3.309 6.145 1.00 96.19 491 ARG A C 1
ATOM 3861 O O . ARG A 1 491 ? -26.737 2.924 7.276 1.00 96.19 491 ARG A O 1
ATOM 3868 N N . CYS A 1 492 ? -27.051 2.807 5.056 1.00 96.44 492 CYS A N 1
ATOM 3869 C CA . CYS A 1 492 ? -28.046 1.737 5.107 1.00 96.44 492 CYS A CA 1
ATOM 3870 C C . CYS A 1 492 ? -27.460 0.448 5.696 1.00 96.44 492 CYS A C 1
ATOM 3872 O O . CYS A 1 492 ? -28.078 -0.147 6.573 1.00 96.44 492 CYS A O 1
ATOM 3874 N N . ALA A 1 493 ? -26.250 0.058 5.288 1.00 96.44 493 ALA A N 1
ATOM 3875 C CA . ALA A 1 493 ? -25.536 -1.088 5.847 1.00 96.44 493 ALA A CA 1
ATOM 3876 C C . ALA A 1 493 ? -25.313 -0.948 7.356 1.00 96.44 493 ALA A C 1
ATOM 3878 O O . ALA A 1 493 ? -25.625 -1.859 8.119 1.00 96.44 493 ALA A O 1
ATOM 3879 N N . MET A 1 494 ? -24.850 0.221 7.805 1.00 95.88 494 MET A N 1
ATOM 3880 C CA . MET A 1 494 ? -24.717 0.501 9.234 1.00 95.88 494 MET A CA 1
ATOM 3881 C C . MET A 1 494 ? -26.076 0.433 9.950 1.00 95.88 494 MET A C 1
ATOM 3883 O O . MET A 1 494 ? -26.210 -0.300 10.923 1.00 95.88 494 MET A O 1
ATOM 3887 N N . GLY A 1 495 ? -27.117 1.107 9.456 1.00 95.81 495 GLY A N 1
ATOM 3888 C CA . GLY A 1 495 ? -28.451 1.039 10.064 1.00 95.81 495 GLY A CA 1
ATOM 3889 C C . GLY A 1 495 ? -29.024 -0.382 10.133 1.00 95.81 495 GLY A C 1
ATOM 3890 O O . GLY A 1 495 ? -29.587 -0.764 11.152 1.00 95.81 495 GLY A O 1
ATOM 3891 N N . THR A 1 496 ? -28.798 -1.194 9.099 1.00 95.06 496 THR A N 1
ATOM 3892 C CA . THR A 1 496 ? -29.214 -2.607 9.033 1.00 95.06 496 THR A CA 1
ATOM 3893 C C . THR A 1 496 ? -28.501 -3.447 10.091 1.00 95.06 496 THR A C 1
ATOM 3895 O O . THR A 1 496 ? -29.150 -4.146 10.867 1.00 95.06 496 THR A O 1
ATOM 3898 N N . TYR A 1 497 ? -27.174 -3.321 10.187 1.00 95.31 497 TYR A N 1
ATOM 3899 C CA . TYR A 1 497 ? -26.380 -4.042 11.180 1.00 95.31 497 TYR A CA 1
ATOM 3900 C C . TYR A 1 497 ? -26.746 -3.658 12.620 1.00 95.31 497 TYR A C 1
ATOM 3902 O O . TYR A 1 497 ? -26.871 -4.514 13.493 1.00 95.31 497 TYR A O 1
ATOM 3910 N N . TRP A 1 498 ? -26.913 -2.361 12.886 1.00 94.94 498 TRP A N 1
ATOM 3911 C CA . TRP A 1 498 ? -27.166 -1.855 14.235 1.00 94.94 498 TRP A CA 1
ATOM 3912 C C . TRP A 1 498 ? -28.620 -2.016 14.690 1.00 94.94 498 TRP A C 1
ATOM 3914 O O . TRP A 1 498 ? -28.853 -2.123 15.893 1.00 94.94 498 TRP A O 1
ATOM 3924 N N . CYS A 1 499 ? -29.573 -2.109 13.757 1.00 93.94 499 CYS A N 1
ATOM 3925 C CA . CYS A 1 499 ? -30.926 -2.585 14.044 1.00 93.94 499 CYS A CA 1
ATOM 3926 C C . CYS A 1 499 ? -30.886 -4.045 14.531 1.00 93.94 499 CYS A C 1
ATOM 3928 O O . CYS A 1 499 ? -31.313 -4.345 15.643 1.00 93.94 499 CYS A O 1
ATOM 3930 N N . TRP A 1 500 ? -30.237 -4.939 13.775 1.00 93.06 500 TRP A N 1
ATOM 3931 C CA . TRP A 1 500 ? -30.051 -6.327 14.212 1.00 93.06 500 TRP A CA 1
ATOM 3932 C C . TRP A 1 500 ? -29.327 -6.439 15.565 1.00 93.06 500 TRP A C 1
ATOM 3934 O O . TRP A 1 500 ? -29.739 -7.224 16.417 1.00 93.06 500 TRP A O 1
ATOM 3944 N N . LEU A 1 501 ? -28.276 -5.646 15.806 1.00 93.44 501 LEU A N 1
ATOM 3945 C CA . LEU A 1 501 ? -27.530 -5.703 17.068 1.00 93.44 501 LEU A CA 1
ATOM 3946 C C . LEU A 1 501 ? -28.375 -5.260 18.276 1.00 93.44 501 LEU A C 1
ATOM 3948 O O . LEU A 1 501 ? -28.242 -5.838 19.355 1.00 93.44 501 LEU A O 1
ATOM 3952 N N . GLY A 1 502 ? -29.259 -4.270 18.119 1.00 93.19 502 GLY A N 1
ATOM 3953 C CA . GLY A 1 502 ? -30.172 -3.885 19.196 1.00 93.19 502 GLY A CA 1
ATOM 3954 C C . GLY A 1 502 ? -31.245 -4.943 19.464 1.00 93.19 502 GLY A C 1
ATOM 3955 O O . GLY A 1 502 ? -31.477 -5.258 20.631 1.00 93.19 502 GLY A O 1
ATOM 3956 N N . GLU A 1 503 ? -31.806 -5.577 18.425 1.00 91.25 503 GLU A N 1
ATOM 3957 C CA . GLU A 1 503 ? -32.678 -6.756 18.586 1.00 91.25 503 GLU A CA 1
ATOM 3958 C C . GLU A 1 503 ? -31.942 -7.905 19.304 1.00 91.25 503 GLU A C 1
ATOM 3960 O O . GLU A 1 503 ? -32.468 -8.503 20.243 1.00 91.25 503 GLU A O 1
ATOM 3965 N N . ALA A 1 504 ? -30.692 -8.182 18.921 1.00 91.50 504 ALA A N 1
ATOM 3966 C CA . ALA A 1 504 ? -29.854 -9.221 19.520 1.00 91.50 504 ALA A CA 1
ATOM 3967 C C . ALA A 1 504 ? -29.572 -8.988 21.021 1.00 91.50 504 ALA A C 1
ATOM 3969 O O . ALA A 1 504 ? -29.376 -9.957 21.764 1.00 91.50 504 ALA A O 1
ATOM 3970 N N . MET A 1 505 ? -29.598 -7.726 21.467 1.00 91.56 505 MET A N 1
ATOM 3971 C CA . MET A 1 505 ? -29.428 -7.275 22.857 1.00 91.56 505 MET A CA 1
ATOM 3972 C C . MET A 1 505 ? -30.754 -6.984 23.598 1.00 91.56 505 MET A C 1
ATOM 3974 O O . MET A 1 505 ? -30.734 -6.422 24.698 1.00 91.56 505 MET A O 1
ATOM 3978 N N . ASP A 1 506 ? -31.904 -7.337 23.012 1.00 91.69 506 ASP A N 1
ATOM 3979 C CA . ASP A 1 506 ? -33.252 -7.040 23.527 1.00 91.69 506 ASP A CA 1
ATOM 3980 C C . ASP A 1 506 ? -33.471 -5.549 23.853 1.00 91.69 506 ASP A C 1
ATOM 3982 O O . ASP A 1 506 ? -34.050 -5.211 24.888 1.00 91.69 506 ASP A O 1
ATOM 3986 N N . ILE A 1 507 ? -32.956 -4.634 23.030 1.00 92.75 507 ILE A N 1
ATOM 3987 C CA . ILE A 1 507 ? -33.207 -3.194 23.173 1.00 92.75 507 ILE A CA 1
ATOM 3988 C C . ILE A 1 507 ? -34.534 -2.883 22.462 1.00 92.75 507 ILE A C 1
ATOM 3990 O O . ILE A 1 507 ? -34.598 -3.019 21.240 1.00 92.75 507 ILE A O 1
ATOM 3994 N N . PRO A 1 508 ? -35.604 -2.482 23.176 1.00 92.31 508 PRO A N 1
ATOM 3995 C CA . PRO A 1 508 ? -36.884 -2.214 22.539 1.00 92.31 508 PRO A CA 1
ATOM 3996 C C . PRO A 1 508 ? -36.836 -0.888 21.776 1.00 92.31 508 PRO A C 1
ATOM 3998 O O . PRO A 1 508 ? -36.422 0.147 22.298 1.00 92.31 508 PRO A O 1
ATOM 4001 N N . TYR A 1 509 ? -37.338 -0.895 20.544 1.00 94.69 509 TYR A N 1
ATOM 4002 C CA . TYR A 1 509 ? -37.404 0.295 19.693 1.00 94.69 509 TYR A CA 1
ATOM 4003 C C . TYR A 1 509 ? -38.653 1.153 19.933 1.00 94.69 509 TYR A C 1
ATOM 4005 O O . TYR A 1 509 ? -39.056 1.916 19.064 1.00 94.69 509 TYR A O 1
ATOM 4013 N N . THR A 1 510 ? -39.330 1.010 21.078 1.00 93.06 510 THR A N 1
ATOM 4014 C CA . THR A 1 510 ? -40.702 1.526 21.291 1.00 93.06 510 THR A CA 1
ATOM 4015 C C . THR A 1 510 ? -40.792 3.047 21.329 1.00 93.06 510 THR A C 1
ATOM 4017 O O . THR A 1 510 ? -41.880 3.599 21.206 1.00 93.06 510 THR A O 1
ATOM 4020 N N . ALA A 1 511 ? -39.655 3.722 21.487 1.00 93.00 511 ALA A N 1
ATOM 4021 C CA . ALA A 1 511 ? -39.550 5.171 21.403 1.00 93.00 511 ALA A CA 1
ATOM 4022 C C . ALA A 1 511 ? -39.408 5.689 19.950 1.00 93.00 511 ALA A C 1
ATOM 4024 O O . ALA A 1 511 ? -39.506 6.894 19.717 1.00 93.00 511 ALA A O 1
ATOM 4025 N N . LEU A 1 512 ? -39.206 4.792 18.975 1.00 94.50 512 LEU A N 1
ATOM 4026 C CA . LEU A 1 512 ? -39.210 5.087 17.542 1.00 94.50 512 LEU A CA 1
ATOM 4027 C C . LEU A 1 512 ? -40.642 4.951 16.988 1.00 94.50 512 LEU A C 1
ATOM 4029 O O . LEU A 1 512 ? -41.339 3.966 17.234 1.00 94.50 512 LEU A O 1
ATOM 4033 N N . LYS A 1 513 ? -41.071 5.949 16.214 1.00 92.25 513 LYS A N 1
ATOM 4034 C CA . LYS A 1 513 ? -42.398 6.090 15.594 1.00 92.25 513 LYS A CA 1
ATOM 4035 C C . LYS A 1 513 ? -42.749 4.886 14.710 1.00 92.25 513 LYS A C 1
ATOM 4037 O O . LYS A 1 513 ? -43.878 4.390 14.772 1.00 92.25 513 LYS A O 1
ATOM 4042 N N . SER A 1 514 ? -41.803 4.409 13.900 1.00 92.12 514 SER A N 1
ATOM 4043 C CA . SER A 1 514 ? -42.063 3.364 12.896 1.00 92.12 514 SER A CA 1
ATOM 4044 C C . SER A 1 514 ? -42.251 1.967 13.491 1.00 92.12 514 SER A C 1
ATOM 4046 O O . SER A 1 514 ? -42.951 1.151 12.891 1.00 92.12 514 SER A O 1
ATOM 4048 N N . HIS A 1 515 ? -41.735 1.695 14.700 1.00 88.62 515 HIS A N 1
ATOM 4049 C CA . HIS A 1 515 ? -41.934 0.399 15.370 1.00 88.62 515 HIS A CA 1
ATOM 4050 C C . HIS A 1 515 ? -43.431 0.062 15.507 1.00 88.62 515 HIS A C 1
ATOM 4052 O O . HIS A 1 515 ? -43.835 -1.080 15.287 1.00 88.62 515 HIS A O 1
ATOM 4058 N N . GLY A 1 516 ? -44.263 1.053 15.844 1.00 78.38 516 GLY A N 1
ATOM 4059 C CA . GLY A 1 516 ? -45.707 0.876 16.018 1.00 78.38 516 GLY A CA 1
ATOM 4060 C C . GLY A 1 516 ? -46.561 1.144 14.774 1.00 78.38 516 GLY A C 1
ATOM 4061 O O . GLY A 1 516 ? -47.783 1.064 14.877 1.00 78.38 516 GLY A O 1
ATOM 4062 N N . SER A 1 517 ? -45.970 1.512 13.629 1.00 76.81 517 SER A N 1
ATOM 4063 C CA . SER A 1 517 ? -46.713 2.064 12.479 1.00 76.81 517 SER A CA 1
ATOM 4064 C C . SER A 1 517 ? -46.374 1.438 11.116 1.00 76.81 517 SER A C 1
ATOM 4066 O O . SER A 1 517 ? -46.552 2.072 10.079 1.00 76.81 517 SER A O 1
ATOM 4068 N N . GLY A 1 518 ? -45.971 0.163 11.111 1.00 76.94 518 GLY A N 1
ATOM 4069 C CA . GLY A 1 518 ? -45.733 -0.611 9.883 1.00 76.94 518 GLY A CA 1
ATOM 4070 C C . GLY A 1 518 ? -44.270 -0.690 9.448 1.00 76.94 518 GLY A C 1
ATOM 4071 O O . GLY A 1 518 ? -44.002 -0.881 8.264 1.0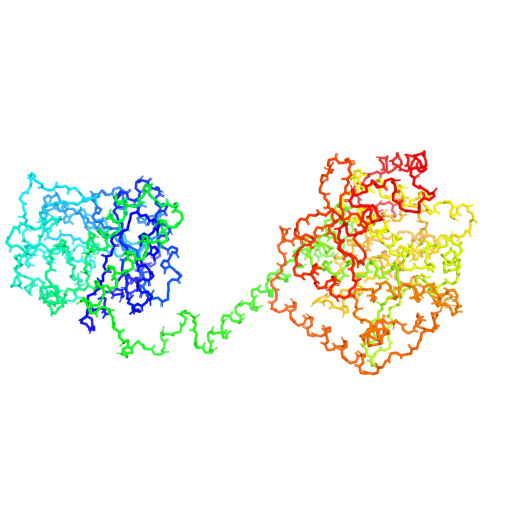0 76.94 518 GLY A O 1
ATOM 4072 N N . GLY A 1 519 ? -43.335 -0.528 10.390 1.00 87.81 519 GLY A N 1
ATOM 4073 C CA . GLY A 1 519 ? -41.953 -0.941 10.192 1.00 87.81 519 GLY A CA 1
ATOM 4074 C C . GLY A 1 519 ? -41.042 0.070 9.502 1.00 87.81 519 GLY A C 1
ATOM 4075 O O . GLY A 1 519 ? -41.438 1.174 9.124 1.00 87.81 519 GLY A O 1
ATOM 4076 N N . TRP A 1 520 ? -39.778 -0.322 9.320 1.00 92.56 520 TRP A N 1
ATOM 4077 C CA . TRP A 1 520 ? -38.814 0.450 8.536 1.00 92.56 520 TRP A CA 1
ATOM 4078 C C . TRP A 1 520 ? -38.625 -0.154 7.149 1.00 92.56 520 TRP A C 1
ATOM 4080 O O . TRP A 1 520 ? -38.354 -1.339 7.019 1.00 92.56 520 TRP A O 1
ATOM 4090 N N . ALA A 1 521 ? -38.664 0.682 6.109 1.00 91.12 521 ALA A N 1
ATOM 4091 C CA . ALA A 1 521 ? -38.474 0.223 4.732 1.00 91.12 521 ALA A CA 1
ATOM 4092 C C . ALA A 1 521 ? -37.068 -0.349 4.439 1.00 91.12 521 ALA A C 1
ATOM 4094 O O . ALA A 1 521 ? -36.911 -1.121 3.495 1.00 91.12 521 ALA A O 1
ATOM 4095 N N . ASN A 1 522 ? -36.045 0.090 5.184 1.00 93.50 522 ASN A N 1
ATOM 4096 C CA . ASN A 1 522 ? -34.649 -0.357 5.114 1.00 93.50 522 ASN A CA 1
ATOM 4097 C C . ASN A 1 522 ? -33.818 0.287 6.247 1.00 93.50 522 ASN A C 1
ATOM 4099 O O . ASN A 1 522 ? -34.303 1.150 6.987 1.00 93.50 522 ASN A O 1
ATOM 4103 N N . GLY A 1 523 ? -32.531 -0.068 6.327 1.00 94.44 523 GLY A N 1
ATOM 4104 C CA . GLY A 1 523 ? -31.610 0.438 7.348 1.00 94.44 523 GLY A CA 1
ATOM 4105 C C . GLY A 1 523 ? -31.344 1.941 7.299 1.00 94.44 523 GLY A C 1
ATOM 4106 O O . GLY A 1 523 ? -31.021 2.520 8.332 1.00 94.44 523 GLY A O 1
ATOM 4107 N N . LEU A 1 524 ? -31.506 2.603 6.147 1.00 95.12 524 LEU A N 1
ATOM 4108 C CA . LEU A 1 524 ? -31.371 4.060 6.072 1.00 95.12 524 LEU A CA 1
ATOM 4109 C C . LEU A 1 524 ? -32.550 4.755 6.765 1.00 95.12 524 LEU A C 1
ATOM 4111 O O . LEU A 1 524 ? -32.320 5.686 7.530 1.00 95.12 524 LEU A O 1
ATOM 4115 N N . HIS A 1 525 ? -33.780 4.261 6.572 1.00 94.88 525 HIS A N 1
ATOM 4116 C CA . HIS A 1 525 ? -34.961 4.780 7.273 1.00 94.88 525 HIS A CA 1
ATOM 4117 C C . HIS A 1 525 ? -34.833 4.617 8.794 1.00 94.88 525 HIS A C 1
ATOM 4119 O O . HIS A 1 525 ? -35.032 5.581 9.530 1.00 94.88 525 HIS A O 1
ATOM 4125 N N . PHE A 1 526 ? -34.416 3.431 9.256 1.00 95.44 526 PHE A N 1
ATOM 4126 C CA . PHE A 1 526 ? -34.123 3.184 10.671 1.00 95.44 526 PHE A CA 1
ATOM 4127 C C . PHE A 1 526 ? -33.062 4.147 11.222 1.00 95.44 526 PHE A C 1
ATOM 4129 O O . PHE A 1 526 ? -33.247 4.722 12.292 1.00 95.44 526 PHE A O 1
ATOM 4136 N N . LEU A 1 527 ? -31.961 4.358 10.493 1.00 95.56 527 LEU A N 1
ATOM 4137 C CA . LEU A 1 527 ? -30.862 5.206 10.955 1.00 95.56 527 LEU A CA 1
ATOM 4138 C C . LEU A 1 527 ? -31.237 6.695 11.017 1.00 95.56 527 LEU A C 1
ATOM 4140 O O . LEU A 1 527 ? -30.854 7.372 11.970 1.00 95.56 527 LEU A O 1
ATOM 4144 N N . ASP A 1 528 ? -31.969 7.198 10.019 1.00 95.12 528 ASP A N 1
ATOM 4145 C CA . ASP A 1 528 ? -32.437 8.590 9.974 1.00 95.12 528 ASP A CA 1
ATOM 4146 C C . ASP A 1 528 ? -33.446 8.874 11.106 1.00 95.12 528 ASP A C 1
ATOM 4148 O O . ASP A 1 528 ? -33.373 9.915 11.762 1.00 95.12 528 ASP A O 1
ATOM 4152 N N . GLU A 1 529 ? -34.346 7.930 11.398 1.00 95.44 529 GLU A N 1
ATOM 4153 C CA . GLU A 1 529 ? -35.299 8.048 12.506 1.00 95.44 529 GLU A CA 1
ATOM 4154 C C . GLU A 1 529 ? -34.627 7.919 13.881 1.00 95.44 529 GLU A C 1
ATOM 4156 O O . GLU A 1 529 ? -34.948 8.669 14.805 1.00 95.44 529 GLU A O 1
ATOM 4161 N N . LEU A 1 530 ? -33.660 7.007 14.019 1.00 95.00 530 LEU A N 1
ATOM 4162 C CA . LEU A 1 530 ? -32.866 6.861 15.236 1.00 95.00 530 LEU A CA 1
ATOM 4163 C C . LEU A 1 530 ? -32.084 8.150 15.542 1.00 95.00 530 LEU A C 1
ATOM 4165 O O . LEU A 1 530 ? -32.002 8.544 16.708 1.00 95.00 530 LEU A O 1
ATOM 4169 N N . GLU A 1 531 ? -31.563 8.833 14.514 1.00 93.25 531 GLU A N 1
ATOM 4170 C CA . GLU A 1 531 ? -30.937 10.158 14.629 1.00 93.25 531 GLU A CA 1
ATOM 4171 C C . GLU A 1 531 ? -31.948 11.242 15.045 1.00 93.25 531 GLU A C 1
ATOM 4173 O O . GLU A 1 531 ? -31.657 12.015 15.960 1.00 93.25 531 GLU A O 1
ATOM 4178 N N . GLU A 1 532 ? -33.151 11.282 14.456 1.00 92.81 532 GLU A N 1
ATOM 4179 C CA . GLU A 1 532 ? -34.208 12.225 14.865 1.00 92.81 532 GLU A CA 1
ATOM 4180 C C . GLU A 1 532 ? -34.617 12.026 16.336 1.00 92.81 532 GLU A C 1
ATOM 4182 O O . GLU A 1 532 ? -34.651 12.985 17.113 1.00 92.81 532 GLU A O 1
ATOM 4187 N N . TRP A 1 533 ? -34.884 10.780 16.739 1.00 94.62 533 TRP A N 1
ATOM 4188 C CA . TRP A 1 533 ? -35.301 10.446 18.100 1.00 94.62 533 TRP A CA 1
ATOM 4189 C C . TRP A 1 533 ? -34.234 10.815 19.131 1.00 94.62 533 TRP A C 1
ATOM 4191 O O . TRP A 1 533 ? -34.528 11.491 20.123 1.00 94.62 533 TRP A O 1
ATOM 4201 N N . SER A 1 534 ? -32.979 10.420 18.895 1.00 90.69 534 SER A N 1
ATOM 4202 C CA . SER A 1 534 ? -31.924 10.644 19.886 1.00 90.69 534 SER A CA 1
ATOM 4203 C C . SER A 1 534 ? -31.533 12.122 20.024 1.00 90.69 534 SER A C 1
ATOM 4205 O O . SER A 1 534 ? -31.136 12.533 21.113 1.00 90.69 534 SER A O 1
ATOM 4207 N N . LEU A 1 535 ? -31.767 12.960 19.002 1.00 84.31 535 LEU A N 1
ATOM 4208 C CA . LEU A 1 535 ? -31.698 14.423 19.137 1.00 84.31 535 LEU A CA 1
ATOM 4209 C C . LEU A 1 535 ? -32.780 14.965 20.086 1.00 84.31 535 LEU A C 1
ATOM 4211 O O . LEU A 1 535 ? -32.509 15.876 20.869 1.00 84.31 535 LEU A O 1
ATOM 4215 N N . GLY A 1 536 ? -34.001 14.425 20.024 1.00 87.75 536 GLY A N 1
ATOM 4216 C CA . GLY A 1 536 ? -35.089 14.784 20.938 1.00 87.75 536 GLY A CA 1
ATOM 4217 C C . GLY A 1 536 ? -34.785 14.374 22.380 1.00 87.75 536 GLY A C 1
ATOM 4218 O O . GLY A 1 536 ? -34.913 15.185 23.300 1.00 87.75 536 GLY A O 1
ATOM 4219 N N . TYR A 1 537 ? -34.289 13.149 22.563 1.00 88.38 537 TYR A N 1
ATOM 4220 C CA . TYR A 1 537 ? -33.885 12.612 23.862 1.00 88.38 537 TYR A CA 1
ATOM 4221 C C . TYR A 1 537 ? -32.820 13.485 24.555 1.00 88.38 537 TYR A C 1
ATOM 4223 O O . TYR A 1 537 ? -32.925 13.764 25.750 1.00 88.38 537 TYR A O 1
ATOM 4231 N N . GLU A 1 538 ? -31.845 14.019 23.814 1.00 81.19 538 GLU A N 1
ATOM 4232 C CA . GLU A 1 538 ? -30.841 14.952 24.347 1.00 81.19 538 GLU A CA 1
ATOM 4233 C C . GLU A 1 538 ? -31.389 16.282 24.843 1.00 81.19 538 GLU A C 1
ATOM 4235 O O . GLU A 1 538 ? -30.847 16.848 25.794 1.00 81.19 538 GLU A O 1
ATOM 4240 N N . VAL A 1 539 ? -32.413 16.822 24.180 1.00 85.19 539 VAL A N 1
ATOM 4241 C CA . VAL A 1 539 ? -33.002 18.112 24.562 1.00 85.19 539 VAL A CA 1
ATOM 4242 C C . VAL A 1 539 ? -33.604 18.026 25.965 1.00 85.19 539 VAL A C 1
ATOM 4244 O O . VAL A 1 539 ? -33.496 18.996 26.712 1.00 85.19 539 VAL A O 1
ATOM 4247 N N . GLY A 1 540 ? -34.170 16.872 26.335 1.00 85.38 540 GLY A N 1
ATOM 4248 C CA . GLY A 1 540 ? -34.667 16.610 27.687 1.00 85.38 540 GLY A CA 1
ATOM 4249 C C . GLY A 1 540 ? -33.590 16.168 28.685 1.00 85.38 540 GLY A C 1
ATOM 4250 O O . GLY A 1 540 ? -33.621 16.592 29.838 1.00 85.38 540 GLY A O 1
ATOM 4251 N N . ASN A 1 541 ? -32.637 15.328 28.262 1.00 85.94 541 ASN A N 1
ATOM 4252 C CA . ASN A 1 541 ? -31.792 14.565 29.190 1.00 85.94 541 ASN A CA 1
ATOM 4253 C C . ASN A 1 541 ? -30.334 15.051 29.316 1.00 85.94 541 ASN A C 1
ATOM 4255 O O . ASN A 1 541 ? -29.683 14.747 30.318 1.00 85.94 541 ASN A O 1
ATOM 4259 N N . MET A 1 542 ? -29.801 15.812 28.350 1.00 84.69 542 MET A N 1
ATOM 4260 C CA . MET A 1 542 ? -28.411 16.292 28.391 1.00 84.69 542 MET A CA 1
ATOM 4261 C C . MET A 1 542 ? -28.286 17.607 29.180 1.00 84.69 542 MET A C 1
ATOM 4263 O O . MET A 1 542 ? -28.233 18.697 28.604 1.00 84.69 542 MET A O 1
ATOM 4267 N N . VAL A 1 543 ? -28.222 17.503 30.508 1.00 87.06 543 VAL A N 1
ATOM 4268 C CA . VAL A 1 543 ? -28.232 18.643 31.446 1.00 87.06 543 VAL A CA 1
ATOM 4269 C C . VAL A 1 543 ? -26.988 18.683 32.337 1.00 87.06 543 VAL A C 1
ATOM 4271 O O . VAL A 1 543 ? -26.363 17.660 32.602 1.00 87.06 543 VAL A O 1
ATOM 4274 N N . SER A 1 544 ? -26.616 19.872 32.822 1.00 86.94 544 SER A N 1
ATOM 4275 C CA . SER A 1 544 ? -25.430 20.067 33.669 1.00 86.94 544 SER A CA 1
ATOM 4276 C C . SER A 1 544 ? -25.516 19.330 35.007 1.00 86.94 544 SER A C 1
ATOM 4278 O O . SER A 1 544 ? -26.463 19.526 35.765 1.00 86.94 544 SER A O 1
ATOM 4280 N N . ALA A 1 545 ? -24.491 18.533 35.326 1.00 85.06 545 ALA A N 1
ATOM 4281 C CA . ALA A 1 545 ? -24.330 17.904 36.635 1.00 85.06 545 ALA A CA 1
ATOM 4282 C C . ALA A 1 545 ? -22.849 17.688 36.991 1.00 85.06 545 ALA A C 1
ATOM 4284 O O . ALA A 1 545 ? -22.030 17.354 36.135 1.00 85.06 545 ALA A O 1
ATOM 4285 N N . GLU A 1 546 ? -22.508 17.794 38.277 1.00 86.50 546 GLU A N 1
ATOM 4286 C CA . GLU A 1 546 ? -21.130 17.590 38.760 1.00 86.50 546 GLU A CA 1
ATOM 4287 C C . GLU A 1 546 ? -20.621 16.157 38.514 1.00 86.50 546 GLU A C 1
ATOM 4289 O O . GLU A 1 546 ? -19.434 15.952 38.265 1.00 86.50 546 GLU A O 1
ATOM 4294 N N . THR A 1 547 ? -21.505 15.150 38.488 1.00 81.50 547 THR A N 1
ATOM 4295 C CA . THR A 1 547 ? -21.119 13.776 38.116 1.00 81.50 547 THR A CA 1
ATOM 4296 C C . THR A 1 547 ? -20.710 13.662 36.649 1.00 81.50 547 THR A C 1
ATOM 4298 O O . THR A 1 547 ? -19.784 12.914 36.340 1.00 81.50 547 THR A O 1
ATOM 4301 N N . ASN A 1 548 ? -21.325 14.444 35.756 1.00 83.44 548 ASN A N 1
ATOM 4302 C CA . ASN A 1 548 ? -20.923 14.525 34.351 1.00 83.44 548 ASN A CA 1
ATOM 4303 C C . ASN A 1 548 ? -19.498 15.098 34.246 1.00 83.44 548 ASN A C 1
ATOM 4305 O O . ASN A 1 548 ? -18.638 14.517 33.587 1.00 83.44 548 ASN A O 1
ATOM 4309 N N . LYS A 1 549 ? -19.231 16.204 34.957 1.00 83.50 549 LYS A N 1
ATOM 4310 C CA . LYS A 1 549 ? -17.924 16.880 35.012 1.00 83.50 549 LYS A CA 1
ATOM 4311 C C . LYS A 1 549 ? -16.816 15.980 35.561 1.00 83.50 549 LYS A C 1
ATOM 4313 O O . LYS A 1 549 ? -15.737 15.908 34.975 1.00 83.50 549 LYS A O 1
ATOM 4318 N N . ALA A 1 550 ? -17.079 15.278 36.665 1.00 79.25 550 ALA A N 1
ATOM 4319 C CA . ALA A 1 550 ? -16.116 14.379 37.298 1.00 79.25 550 ALA A CA 1
ATOM 4320 C C . ALA A 1 550 ? -15.715 13.219 36.370 1.00 79.25 550 ALA A C 1
ATOM 4322 O O . ALA A 1 550 ? -14.526 12.977 36.155 1.00 79.25 550 ALA A O 1
ATOM 4323 N N . VAL A 1 551 ? -16.699 12.551 35.759 1.00 76.38 551 VAL A N 1
ATOM 4324 C CA . VAL A 1 551 ? -16.453 11.439 34.827 1.00 76.38 551 VAL A CA 1
ATOM 4325 C C . VAL A 1 551 ? -15.762 11.921 33.542 1.00 76.38 551 VAL A C 1
ATOM 4327 O O . VAL A 1 551 ? -14.833 11.267 33.059 1.00 76.38 551 VAL A O 1
ATOM 4330 N N . ALA A 1 552 ? -16.145 13.090 33.017 1.00 77.38 552 ALA A N 1
ATOM 4331 C CA . ALA A 1 552 ? -15.501 13.694 31.850 1.00 77.38 552 ALA A CA 1
ATOM 4332 C C . ALA A 1 552 ? -14.042 14.114 32.116 1.00 77.38 552 ALA A C 1
ATOM 4334 O O . ALA A 1 552 ? -13.205 14.030 31.219 1.00 77.38 552 ALA A O 1
ATOM 4335 N N . LYS A 1 553 ? -13.693 14.518 33.345 1.00 78.31 553 LYS A N 1
ATOM 4336 C CA . LYS A 1 553 ? -12.307 14.863 33.693 1.00 78.31 553 LYS A CA 1
ATOM 4337 C C . LYS A 1 553 ? -11.378 13.647 33.624 1.00 78.31 553 LYS A C 1
ATOM 4339 O O . LYS A 1 553 ? -10.418 13.668 32.861 1.00 78.31 553 LYS A O 1
ATOM 4344 N N . HIS A 1 554 ? -11.706 12.568 34.339 1.00 73.00 554 HIS A N 1
ATOM 4345 C CA . HIS A 1 554 ? -10.901 11.336 34.329 1.00 73.00 554 HIS A CA 1
ATOM 4346 C C . HIS A 1 554 ? -10.811 10.691 32.942 1.00 73.00 554 HIS A C 1
ATOM 4348 O O . HIS A 1 554 ? -9.814 10.060 32.607 1.00 73.00 554 HIS A O 1
ATOM 4354 N N . THR A 1 555 ? -11.840 10.893 32.124 1.00 69.12 555 THR A N 1
ATOM 4355 C CA . THR A 1 555 ? -11.868 10.553 30.700 1.00 69.12 555 THR A CA 1
ATOM 4356 C C . THR A 1 555 ? -10.807 11.311 29.895 1.00 69.12 555 THR A C 1
ATOM 4358 O O . THR A 1 555 ? -10.036 10.697 29.156 1.00 69.12 555 THR A O 1
ATOM 4361 N N . VAL A 1 556 ? -10.726 12.638 30.039 1.00 74.75 556 VAL A N 1
ATOM 4362 C CA . VAL A 1 556 ? -9.727 13.440 29.315 1.00 74.75 556 VAL A CA 1
ATOM 4363 C C . VAL A 1 556 ? -8.311 13.136 29.808 1.00 74.75 556 VAL A C 1
ATOM 4365 O O . VAL A 1 556 ? -7.397 13.071 28.988 1.00 74.75 556 VAL A O 1
ATOM 4368 N N . ASP A 1 557 ? -8.129 12.826 31.095 1.00 73.62 557 ASP A N 1
ATOM 4369 C CA . ASP A 1 557 ? -6.840 12.370 31.635 1.00 73.62 557 ASP A CA 1
ATOM 4370 C C . ASP A 1 557 ? -6.311 11.103 30.909 1.00 73.62 557 ASP A C 1
ATOM 4372 O O . ASP A 1 557 ? -5.103 10.972 30.711 1.00 73.62 557 ASP A O 1
ATOM 4376 N N . ILE A 1 558 ? -7.188 10.197 30.439 1.00 71.31 558 ILE A N 1
ATOM 4377 C CA . ILE A 1 558 ? -6.805 9.029 29.611 1.00 71.31 558 ILE A CA 1
ATOM 4378 C C . ILE A 1 558 ? -6.350 9.472 28.216 1.00 71.31 558 ILE A C 1
ATOM 4380 O O . ILE A 1 558 ? -5.332 8.994 27.717 1.00 71.31 558 ILE A O 1
ATOM 4384 N N . ALA A 1 559 ? -7.086 10.387 27.577 1.00 70.56 559 ALA A N 1
ATOM 4385 C CA . ALA A 1 559 ? -6.744 10.897 26.247 1.00 70.56 559 ALA A CA 1
ATOM 4386 C C . ALA A 1 559 ? -5.411 11.673 26.246 1.00 70.56 559 ALA A C 1
ATOM 4388 O O . ALA A 1 559 ? -4.677 11.650 25.258 1.00 70.56 559 ALA A O 1
ATOM 4389 N N . LEU A 1 560 ? -5.077 12.321 27.366 1.00 73.88 560 LEU A N 1
ATOM 4390 C CA . LEU A 1 560 ? -3.823 13.046 27.580 1.00 73.88 560 LEU A CA 1
ATOM 4391 C C . LEU A 1 560 ? -2.688 12.175 28.154 1.00 73.88 560 LEU A C 1
ATOM 4393 O O . LEU A 1 560 ? -1.569 12.666 28.302 1.00 73.88 560 LEU A O 1
ATOM 4397 N N . PHE A 1 561 ? -2.934 10.894 28.452 1.00 71.50 561 PHE A N 1
ATOM 4398 C CA . PHE A 1 561 ? -1.981 10.028 29.155 1.00 71.50 561 PHE A CA 1
ATOM 4399 C C . PHE A 1 561 ? -0.631 9.889 28.431 1.00 71.50 561 PHE A C 1
ATOM 4401 O O . PHE A 1 561 ? 0.420 10.038 29.046 1.00 71.50 561 PHE A O 1
ATOM 4408 N N . ASN A 1 562 ? -0.655 9.666 27.112 1.00 67.25 562 ASN A N 1
ATOM 4409 C CA . ASN A 1 562 ? 0.551 9.550 26.280 1.00 67.25 562 ASN A CA 1
ATOM 4410 C C . ASN A 1 562 ? 1.015 10.908 25.702 1.00 67.25 562 ASN A C 1
ATOM 4412 O O . ASN A 1 562 ? 1.735 10.944 24.705 1.00 67.25 562 ASN A O 1
ATOM 4416 N N . ILE A 1 563 ? 0.587 12.031 26.288 1.00 73.94 563 ILE A N 1
ATOM 4417 C CA . ILE A 1 563 ? 0.992 13.388 25.896 1.00 73.94 563 ILE A CA 1
ATOM 4418 C C . ILE A 1 563 ? 1.917 13.966 26.984 1.00 73.94 563 ILE A C 1
ATOM 4420 O O . ILE A 1 563 ? 1.598 13.843 28.168 1.00 73.94 563 ILE A O 1
ATOM 4424 N N . PRO A 1 564 ? 3.033 14.640 26.637 1.00 78.44 564 PRO A N 1
ATOM 4425 C CA . PRO A 1 564 ? 3.875 15.325 27.618 1.00 78.44 564 PRO A CA 1
ATOM 4426 C C . PRO A 1 564 ? 3.083 16.325 28.468 1.00 78.44 564 PRO A C 1
ATOM 4428 O O . PRO A 1 564 ? 2.353 17.153 27.923 1.00 78.44 564 PRO A O 1
ATOM 4431 N N . LYS A 1 565 ? 3.298 16.331 29.792 1.00 82.38 565 LYS A N 1
ATOM 4432 C CA . LYS A 1 565 ? 2.596 17.228 30.737 1.00 82.38 565 LYS A CA 1
ATOM 4433 C C . LYS A 1 565 ? 2.662 18.713 30.356 1.00 82.38 565 LYS A C 1
ATOM 4435 O O . LYS A 1 565 ? 1.695 19.439 30.548 1.00 82.38 565 LYS A O 1
ATOM 4440 N N . VAL A 1 566 ? 3.771 19.158 29.758 1.00 84.06 566 VAL A N 1
ATOM 4441 C CA . VAL A 1 566 ? 3.957 20.541 29.272 1.00 84.06 566 VAL A CA 1
ATOM 4442 C C . VAL A 1 566 ? 2.940 20.916 28.180 1.00 84.06 566 VAL A C 1
ATOM 4444 O O . VAL A 1 566 ? 2.533 22.068 28.079 1.00 84.06 566 VAL A O 1
ATOM 4447 N N . LEU A 1 567 ? 2.480 19.939 27.392 1.00 84.56 567 LEU A N 1
ATOM 4448 C CA . LEU A 1 567 ? 1.485 20.119 26.334 1.00 84.56 567 LEU A CA 1
ATOM 4449 C C . LEU A 1 567 ? 0.046 19.852 26.803 1.00 84.56 567 LEU A C 1
ATOM 4451 O O . LEU A 1 567 ? -0.875 20.004 26.000 1.00 84.56 567 LEU A O 1
ATOM 4455 N N . HIS A 1 568 ? -0.185 19.468 28.068 1.00 83.75 568 HIS A N 1
ATOM 4456 C CA . HIS A 1 568 ? -1.523 19.106 28.561 1.00 83.75 568 HIS A CA 1
ATOM 4457 C C . HIS A 1 568 ? -2.525 20.251 28.452 1.00 83.75 568 HIS A C 1
ATOM 4459 O O . HIS A 1 568 ? -3.640 19.999 28.020 1.00 83.75 568 HIS A O 1
ATOM 4465 N N . ALA A 1 569 ? -2.145 21.498 28.748 1.00 84.19 569 ALA A N 1
ATOM 4466 C CA . ALA A 1 569 ? -3.057 22.641 28.632 1.00 84.19 569 ALA A CA 1
ATOM 4467 C C . ALA A 1 569 ? -3.528 22.869 27.180 1.00 84.19 569 ALA A C 1
ATOM 4469 O O . ALA A 1 569 ? -4.724 22.958 26.918 1.00 84.19 569 ALA A O 1
ATOM 4470 N N . VAL A 1 570 ? -2.594 22.875 26.221 1.00 83.69 570 VAL A N 1
ATOM 4471 C CA . VAL A 1 570 ? -2.899 23.027 24.784 1.00 83.69 570 VAL A CA 1
ATOM 4472 C C . VAL A 1 570 ? -3.698 21.832 24.260 1.00 83.69 570 VAL A C 1
ATOM 4474 O O . VAL A 1 570 ? -4.620 21.987 23.465 1.00 83.69 570 VAL A O 1
ATOM 4477 N N . SER A 1 571 ? -3.369 20.628 24.724 1.00 79.69 571 SER A N 1
ATOM 4478 C CA . SER A 1 571 ? -4.039 19.397 24.299 1.00 79.69 571 SER A CA 1
ATOM 4479 C C . SER A 1 571 ? -5.439 19.272 24.901 1.00 79.69 571 SER A C 1
ATOM 4481 O O . SER A 1 571 ? -6.345 18.818 24.214 1.00 79.69 571 SER A O 1
ATOM 4483 N N . PHE A 1 572 ? -5.650 19.731 26.138 1.00 82.75 572 PHE A N 1
ATOM 4484 C CA . PHE A 1 572 ? -6.968 19.863 26.758 1.00 82.75 572 PHE A CA 1
ATOM 4485 C C . PHE A 1 572 ? -7.833 20.878 26.004 1.00 82.75 572 PHE A C 1
ATOM 4487 O O . PHE A 1 572 ? -9.009 20.616 25.764 1.00 82.75 572 PHE A O 1
ATOM 4494 N N . ASP A 1 573 ? -7.255 22.006 25.580 1.00 81.94 573 ASP A N 1
ATOM 4495 C CA . ASP A 1 573 ? -7.947 23.013 24.772 1.00 81.94 573 ASP A CA 1
ATOM 4496 C C . ASP A 1 573 ? -8.326 22.451 23.387 1.00 81.94 573 ASP A C 1
ATOM 4498 O O . ASP A 1 573 ? -9.477 22.553 22.978 1.00 81.94 573 ASP A O 1
ATOM 4502 N N . LEU A 1 574 ? -7.430 21.715 22.716 1.00 77.94 574 LEU A N 1
ATOM 4503 C CA . LEU A 1 574 ? -7.738 20.984 21.473 1.00 77.94 574 LEU A CA 1
ATOM 4504 C C . LEU A 1 574 ? -8.796 19.880 21.668 1.00 77.94 574 LEU A C 1
ATOM 4506 O O . LEU A 1 574 ? -9.683 19.722 20.826 1.00 77.94 574 LEU A O 1
ATOM 4510 N N . VAL A 1 575 ? -8.754 19.147 22.785 1.00 75.62 575 VAL A N 1
ATOM 4511 C CA . VAL A 1 575 ? -9.808 18.198 23.186 1.00 75.62 575 VAL A CA 1
ATOM 4512 C C . VAL A 1 575 ? -11.111 18.929 23.535 1.00 75.62 575 VAL A C 1
ATOM 4514 O O . VAL A 1 575 ? -12.175 18.347 23.374 1.00 75.62 575 VAL A O 1
ATOM 4517 N N . SER A 1 576 ? -11.063 20.213 23.902 1.00 77.62 576 SER A N 1
ATOM 4518 C CA . SER A 1 576 ? -12.232 21.065 24.170 1.00 77.62 576 SER A CA 1
ATOM 4519 C C . SER A 1 576 ? -12.790 21.763 22.925 1.00 77.62 576 SER A C 1
ATOM 4521 O O . SER A 1 576 ? -14.001 21.993 22.843 1.00 77.62 576 SER A O 1
ATOM 4523 N N . CYS A 1 577 ? -11.959 22.027 21.907 1.00 76.25 577 CYS A N 1
ATOM 4524 C CA . CYS A 1 577 ? -12.395 22.253 20.523 1.00 76.25 577 CYS A CA 1
ATOM 4525 C C . CYS A 1 577 ? -13.165 21.032 20.065 1.00 76.25 577 CYS A C 1
ATOM 4527 O O . CYS A 1 577 ? -14.282 21.162 19.577 1.00 76.25 577 CYS A O 1
ATOM 4529 N N . LEU A 1 578 ? -12.571 19.872 20.354 1.00 72.06 578 LEU A N 1
ATOM 4530 C CA . LEU A 1 578 ? -13.177 18.562 20.481 1.00 72.06 578 LEU A CA 1
ATOM 4531 C C . LEU A 1 578 ? -14.514 18.499 21.255 1.00 72.06 578 LEU A C 1
ATOM 4533 O O . LEU A 1 578 ? -15.052 17.421 21.312 1.00 72.06 578 LEU A O 1
ATOM 4537 N N . LEU A 1 579 ? -15.104 19.520 21.886 1.00 73.44 579 LEU A N 1
ATOM 4538 C CA . LEU A 1 579 ? -16.370 19.349 22.633 1.00 73.44 579 LEU A CA 1
ATOM 4539 C C . LEU A 1 579 ? -17.550 20.036 21.952 1.00 73.44 579 LEU A C 1
ATOM 4541 O O . LEU A 1 579 ? -17.497 21.225 21.639 1.00 73.44 579 LEU A O 1
ATOM 4545 N N . GLU A 1 580 ? -18.655 19.302 21.803 1.00 72.12 580 GLU A N 1
ATOM 4546 C CA . GLU A 1 580 ? -19.912 19.836 21.278 1.00 72.12 580 GLU A CA 1
ATOM 4547 C C . GLU A 1 580 ? -20.514 20.854 22.263 1.00 72.12 580 GLU A C 1
ATOM 4549 O O . GLU A 1 580 ? -20.495 20.579 23.463 1.00 72.12 580 GLU A O 1
ATOM 4554 N N . PRO A 1 581 ? -21.083 22.001 21.827 1.00 76.38 581 PRO A N 1
ATOM 4555 C CA . PRO A 1 581 ? -21.543 23.039 22.752 1.00 76.38 581 PRO A CA 1
ATOM 4556 C C . PRO A 1 581 ? -22.515 22.558 23.838 1.00 76.38 581 PRO A C 1
ATOM 4558 O O . PRO A 1 581 ? -22.324 22.923 24.997 1.00 76.38 581 PRO A O 1
ATOM 4561 N N . ARG A 1 582 ? -23.504 21.717 23.492 1.00 79.75 582 ARG A N 1
ATOM 4562 C CA . ARG A 1 582 ? -24.495 21.188 24.448 1.00 79.75 582 ARG A CA 1
ATOM 4563 C C . ARG A 1 582 ? -23.842 20.305 25.509 1.00 79.75 582 ARG A C 1
ATOM 4565 O O . ARG A 1 582 ? -24.042 20.551 26.697 1.00 79.75 582 ARG A O 1
ATOM 4572 N N . LEU A 1 583 ? -22.988 19.359 25.097 1.00 79.12 583 LEU A N 1
ATOM 4573 C CA . LEU A 1 583 ? -22.209 18.577 26.056 1.00 79.12 583 LEU A CA 1
ATOM 4574 C C . LEU A 1 583 ? -21.332 19.496 26.898 1.00 79.12 583 LEU A C 1
ATOM 4576 O O . LEU A 1 583 ? -21.321 19.349 28.110 1.00 79.12 583 LEU A O 1
ATOM 4580 N N . ARG A 1 584 ? -20.589 20.427 26.292 1.00 83.19 584 ARG A N 1
ATOM 4581 C CA . ARG A 1 584 ? -19.623 21.260 27.021 1.00 83.19 584 ARG A CA 1
ATOM 4582 C C . ARG A 1 584 ? -20.285 21.983 28.198 1.00 83.19 584 ARG A C 1
ATOM 4584 O O . ARG A 1 584 ? -19.716 22.026 29.283 1.00 83.19 584 ARG A O 1
ATOM 4591 N N . THR A 1 585 ? -21.525 22.440 28.010 1.00 83.81 585 THR A N 1
ATOM 4592 C CA . THR A 1 585 ? -22.402 22.928 29.084 1.00 83.81 585 THR A CA 1
ATOM 4593 C C . THR A 1 585 ? -22.803 21.821 30.073 1.00 83.81 585 THR A C 1
ATOM 4595 O O . THR A 1 585 ? -22.669 22.013 31.282 1.00 83.81 585 THR A O 1
ATOM 4598 N N . ALA A 1 586 ? -23.246 20.652 29.604 1.00 84.06 586 ALA A N 1
ATOM 4599 C CA . ALA A 1 586 ? -23.645 19.519 30.449 1.00 84.06 586 ALA A CA 1
ATOM 4600 C C . ALA A 1 586 ? -22.510 18.891 31.298 1.00 84.06 586 ALA A C 1
ATOM 4602 O O . ALA A 1 586 ? -22.775 18.396 32.393 1.00 84.06 586 ALA A O 1
ATOM 4603 N N . ILE A 1 587 ? -21.254 18.928 30.839 1.00 83.94 587 ILE A N 1
ATOM 4604 C CA . ILE A 1 587 ? -20.061 18.501 31.599 1.00 83.94 587 ILE A CA 1
ATOM 4605 C C . ILE A 1 587 ? -19.332 19.672 32.273 1.00 83.94 587 ILE A C 1
ATOM 4607 O O . ILE A 1 587 ? -18.327 19.455 32.940 1.00 83.94 587 ILE A O 1
ATOM 4611 N N . MET A 1 588 ? -19.836 20.903 32.128 1.00 86.50 588 MET A N 1
ATOM 4612 C CA . MET A 1 588 ? -19.313 22.114 32.778 1.00 86.50 588 MET A CA 1
ATOM 4613 C C . MET A 1 588 ? -17.841 22.412 32.428 1.00 86.50 588 MET A C 1
ATOM 4615 O O . MET A 1 588 ? -17.046 22.782 33.294 1.00 86.50 588 MET A O 1
ATOM 4619 N N . PHE A 1 589 ? -17.479 22.228 31.155 1.00 84.06 589 PHE A N 1
ATOM 4620 C CA . PHE A 1 589 ? -16.162 22.569 30.609 1.00 84.06 589 PHE A CA 1
ATOM 4621 C C . PHE A 1 589 ? -16.181 23.971 29.983 1.00 84.06 589 PHE A C 1
ATOM 4623 O O . PHE A 1 589 ? -17.191 24.422 29.434 1.00 84.06 589 PHE A O 1
ATOM 4630 N N . GLU A 1 590 ? -15.046 24.663 30.044 1.00 82.62 590 GLU A N 1
ATOM 4631 C CA . GLU A 1 590 ? -14.898 26.002 29.472 1.00 82.62 590 GLU A CA 1
ATOM 4632 C C . GLU A 1 590 ? -14.920 25.978 27.939 1.00 82.62 590 GLU A C 1
ATOM 4634 O O . GLU A 1 590 ? -14.688 24.950 27.300 1.00 82.62 590 GLU A O 1
ATOM 4639 N N . ARG A 1 591 ? -15.241 27.121 27.317 1.00 80.81 591 ARG A N 1
ATOM 4640 C CA . ARG A 1 591 ? -15.184 27.232 25.854 1.00 80.81 591 ARG A CA 1
ATOM 4641 C C . ARG A 1 591 ? -13.720 27.183 25.402 1.00 80.81 591 ARG A C 1
ATOM 4643 O O . ARG A 1 591 ? -12.907 27.886 25.994 1.00 80.81 591 ARG A O 1
ATOM 4650 N N . PRO A 1 592 ? -13.402 26.423 24.343 1.00 83.06 592 PRO A N 1
ATOM 4651 C CA . PRO A 1 592 ? -12.045 26.357 23.827 1.00 83.06 592 PRO A CA 1
ATOM 4652 C C . PRO A 1 592 ? -11.579 27.702 23.274 1.00 83.06 592 PRO A C 1
ATOM 4654 O O . PRO A 1 592 ? -12.394 28.515 22.818 1.00 83.06 592 PRO A O 1
ATOM 4657 N N . SER A 1 593 ? -10.265 27.914 23.237 1.00 86.88 593 SER A N 1
ATOM 4658 C CA . SER A 1 593 ? -9.700 29.119 22.640 1.00 86.88 593 SER A CA 1
ATOM 4659 C C . SER A 1 593 ? -9.965 29.183 21.131 1.00 86.88 593 SER A C 1
ATOM 4661 O O . SER A 1 593 ? -10.082 28.172 20.423 1.00 86.88 593 SER A O 1
ATOM 4663 N N . LEU A 1 594 ? -10.025 30.409 20.603 1.00 86.31 594 LEU A N 1
ATOM 4664 C CA . LEU A 1 594 ? -10.118 30.642 19.159 1.00 86.31 594 LEU A CA 1
ATOM 4665 C C . LEU A 1 594 ? -8.889 30.090 18.420 1.00 86.31 594 LEU A C 1
ATOM 4667 O O . LEU A 1 594 ? -9.025 29.597 17.301 1.00 86.31 594 LEU A O 1
ATOM 4671 N N . LEU A 1 595 ? -7.712 30.128 19.057 1.00 86.06 595 LEU A N 1
ATOM 4672 C CA . LEU A 1 595 ? -6.457 29.657 18.477 1.00 86.06 595 LEU A CA 1
ATOM 4673 C C . LEU A 1 595 ? -6.434 28.132 18.336 1.00 86.06 595 LEU A C 1
ATOM 4675 O O . LEU A 1 595 ? -6.159 27.642 17.243 1.00 86.06 595 LEU A O 1
ATOM 4679 N N . ALA A 1 596 ? -6.773 27.383 19.390 1.00 82.75 596 ALA A N 1
ATOM 4680 C CA . ALA A 1 596 ? -6.874 25.925 19.312 1.00 82.75 596 ALA A CA 1
ATOM 4681 C C . ALA A 1 596 ? -7.970 25.499 18.326 1.00 82.75 596 ALA A C 1
ATOM 4683 O O . ALA A 1 596 ? -7.766 24.580 17.529 1.00 82.75 596 ALA A O 1
ATOM 4684 N N . SER A 1 597 ? -9.092 26.228 18.300 1.00 84.31 597 SER A N 1
ATOM 4685 C CA . SER A 1 597 ? -10.184 25.961 17.362 1.00 84.31 597 SER A CA 1
ATOM 4686 C C . SER A 1 597 ? -9.706 26.119 15.917 1.00 84.31 597 SER A C 1
ATOM 4688 O O . SER A 1 597 ? -9.879 25.200 15.119 1.00 84.31 597 SER A O 1
ATOM 4690 N N . LEU A 1 598 ? -9.039 27.234 15.591 1.00 86.50 598 LEU A N 1
ATOM 4691 C CA . LEU A 1 598 ? -8.452 27.492 14.273 1.00 86.50 598 LEU A CA 1
ATOM 4692 C C . LEU A 1 598 ? -7.363 26.474 13.907 1.00 86.50 598 LEU A C 1
ATOM 4694 O O . LEU A 1 598 ? -7.393 25.928 12.804 1.00 86.50 598 LEU A O 1
ATOM 4698 N N . ALA A 1 599 ? -6.435 26.183 14.822 1.00 86.25 599 ALA A N 1
ATOM 4699 C CA . ALA A 1 599 ? -5.376 25.199 14.612 1.00 86.25 599 ALA A CA 1
ATOM 4700 C C . ALA A 1 599 ? -5.966 23.831 14.250 1.00 86.25 599 ALA A C 1
ATOM 4702 O O . ALA A 1 599 ? -5.525 23.189 13.295 1.00 86.25 599 ALA A O 1
ATOM 4703 N N . LEU A 1 600 ? -7.029 23.420 14.941 1.00 83.94 600 LEU A N 1
ATOM 4704 C CA . LEU A 1 600 ? -7.693 22.159 14.662 1.00 83.94 600 LEU A CA 1
ATOM 4705 C C . LEU A 1 600 ? -8.491 22.174 13.345 1.00 83.94 600 LEU A C 1
ATOM 4707 O O . LEU A 1 600 ? -8.511 21.149 12.658 1.00 83.94 600 LEU A O 1
ATOM 4711 N N . LYS A 1 601 ? -9.048 23.325 12.918 1.00 86.19 601 LYS A N 1
ATOM 4712 C CA . LYS A 1 601 ? -9.573 23.487 11.543 1.00 86.19 601 LYS A CA 1
ATOM 4713 C C . LYS A 1 601 ? -8.493 23.191 10.508 1.00 86.19 601 LYS A C 1
ATOM 4715 O O . LYS A 1 601 ? -8.728 22.407 9.591 1.00 86.19 601 LYS A O 1
ATOM 4720 N N . VAL A 1 602 ? -7.314 23.795 10.667 1.00 89.62 602 VAL A N 1
ATOM 4721 C CA . VAL A 1 602 ? -6.185 23.643 9.738 1.00 89.62 602 VAL A CA 1
ATOM 4722 C C . VAL A 1 602 ? -5.689 22.196 9.713 1.00 89.62 602 VAL A C 1
ATOM 4724 O O . VAL A 1 602 ? -5.536 21.634 8.631 1.00 89.62 602 VAL A O 1
ATOM 4727 N N . ILE A 1 603 ? -5.525 21.555 10.876 1.00 88.44 603 ILE A N 1
ATOM 4728 C CA . ILE A 1 603 ? -5.115 20.144 10.983 1.00 88.44 603 ILE A CA 1
ATOM 4729 C C . ILE A 1 603 ? -6.109 19.219 10.265 1.00 88.44 603 ILE A C 1
ATOM 4731 O O . ILE A 1 603 ? -5.693 18.356 9.489 1.00 88.44 603 ILE A O 1
ATOM 4735 N N . VAL A 1 604 ? -7.419 19.397 10.477 1.00 87.56 604 VAL A N 1
ATOM 4736 C CA . VAL A 1 604 ? -8.444 18.570 9.818 1.00 87.56 604 VAL A CA 1
ATOM 4737 C C . VAL A 1 604 ? -8.523 18.856 8.318 1.00 87.56 604 VAL A C 1
ATOM 4739 O O . VAL A 1 604 ? -8.567 17.911 7.533 1.00 87.56 604 VAL A O 1
ATOM 4742 N N . ALA A 1 605 ? -8.489 20.120 7.891 1.00 90.75 605 ALA A N 1
ATOM 4743 C CA . ALA A 1 605 ? -8.511 20.481 6.473 1.00 90.75 605 ALA A CA 1
ATOM 4744 C C . ALA A 1 605 ? -7.290 19.920 5.721 1.00 90.75 605 ALA A C 1
ATOM 4746 O O . ALA A 1 605 ? -7.446 19.296 4.669 1.00 90.75 605 ALA A O 1
ATOM 4747 N N . LEU A 1 606 ? -6.091 20.055 6.300 1.00 92.62 606 LEU A N 1
ATOM 4748 C CA . LEU A 1 606 ? -4.856 19.489 5.761 1.00 92.62 606 LEU A CA 1
ATOM 4749 C C . LEU A 1 606 ? -4.922 17.958 5.710 1.00 92.62 606 LEU A C 1
ATOM 4751 O O . LEU A 1 606 ? -4.610 17.370 4.676 1.00 92.62 606 LEU A O 1
ATOM 4755 N N . ARG A 1 607 ? -5.397 17.300 6.778 1.00 90.38 607 ARG A N 1
ATOM 4756 C CA . ARG A 1 607 ? -5.613 15.844 6.790 1.00 90.38 607 ARG A CA 1
ATOM 4757 C C . ARG A 1 607 ? -6.561 15.412 5.672 1.00 90.38 607 ARG A C 1
ATOM 4759 O O . ARG A 1 607 ? -6.229 14.481 4.941 1.00 90.38 607 ARG A O 1
ATOM 4766 N N . LYS A 1 608 ? -7.715 16.071 5.524 1.00 92.12 608 LYS A N 1
ATOM 4767 C CA . LYS A 1 608 ? -8.689 15.770 4.465 1.00 92.12 608 LYS A CA 1
ATOM 4768 C C . LYS A 1 608 ? -8.058 15.902 3.084 1.00 92.12 608 LYS A C 1
ATOM 4770 O O . LYS A 1 608 ? -8.199 14.987 2.279 1.00 92.12 608 LYS A O 1
ATOM 4775 N N . LEU A 1 609 ? -7.327 16.987 2.829 1.00 93.31 609 LEU A N 1
ATOM 4776 C CA . LEU A 1 609 ? -6.631 17.231 1.564 1.00 93.31 609 LEU A CA 1
ATOM 4777 C C . LEU A 1 609 ? -5.591 16.137 1.268 1.00 93.31 609 LEU A C 1
ATOM 4779 O O . LEU A 1 609 ? -5.636 15.526 0.199 1.00 93.31 609 LEU A O 1
ATOM 4783 N N . LEU A 1 610 ? -4.709 15.833 2.225 1.00 92.81 610 LEU A N 1
ATOM 4784 C CA . LEU A 1 610 ? -3.666 14.812 2.076 1.00 92.81 610 LEU A CA 1
ATOM 4785 C C . LEU A 1 610 ? -4.255 13.414 1.850 1.00 92.81 610 LEU A C 1
ATOM 4787 O O . LEU A 1 610 ? -3.899 12.743 0.884 1.00 92.81 610 LEU A O 1
ATOM 4791 N N . VAL A 1 611 ? -5.209 12.986 2.683 1.00 91.06 611 VAL A N 1
ATOM 4792 C CA . VAL A 1 611 ? -5.826 11.656 2.555 1.00 91.06 611 VAL A CA 1
ATOM 4793 C C . VAL A 1 611 ? -6.628 11.541 1.255 1.00 91.06 611 VAL A C 1
ATOM 4795 O O . VAL A 1 611 ? -6.545 10.506 0.598 1.00 91.06 611 VAL A O 1
ATOM 4798 N N . ARG A 1 612 ? -7.367 12.584 0.847 1.00 92.38 612 ARG A N 1
ATOM 4799 C CA . ARG A 1 612 ? -8.202 12.570 -0.368 1.00 92.38 612 ARG A CA 1
ATOM 4800 C C . ARG A 1 612 ? -7.395 12.470 -1.657 1.00 92.38 612 ARG A C 1
ATOM 4802 O O . ARG A 1 612 ? -7.842 11.803 -2.589 1.00 92.38 612 ARG A O 1
ATOM 4809 N N . HIS A 1 613 ? -6.265 13.171 -1.719 1.00 92.56 613 HIS A N 1
ATOM 4810 C CA . HIS A 1 613 ? -5.547 13.413 -2.970 1.00 92.56 613 HIS A CA 1
ATOM 4811 C C . HIS A 1 613 ? -4.190 12.706 -3.047 1.00 92.56 613 HIS A C 1
ATOM 4813 O O . HIS A 1 613 ? -3.827 12.252 -4.125 1.00 92.56 613 HIS A O 1
ATOM 4819 N N . PHE A 1 614 ? -3.466 12.557 -1.934 1.00 93.75 614 PHE A N 1
ATOM 4820 C CA . PHE A 1 614 ? -2.056 12.146 -1.943 1.00 93.75 614 PHE A CA 1
ATOM 4821 C C . PHE A 1 614 ? -1.788 10.737 -1.408 1.00 93.75 614 PHE A C 1
ATOM 4823 O O . PHE A 1 614 ? -0.695 10.218 -1.620 1.00 93.75 614 PHE A O 1
ATOM 4830 N N . PHE A 1 615 ? -2.743 10.083 -0.741 1.00 93.19 615 PHE A N 1
ATOM 4831 C CA . PHE A 1 615 ? -2.556 8.718 -0.234 1.00 93.19 615 PHE A CA 1
ATOM 4832 C C . PHE A 1 615 ? -3.414 7.715 -1.001 1.00 93.19 615 PHE A C 1
ATOM 4834 O O . PHE A 1 615 ? -4.636 7.856 -1.039 1.00 93.19 615 PHE A O 1
ATOM 4841 N N . LEU A 1 616 ? -2.801 6.655 -1.531 1.00 93.19 616 LEU A N 1
ATOM 4842 C CA . LEU A 1 616 ? -3.516 5.519 -2.123 1.00 93.19 616 LEU A CA 1
ATOM 4843 C C . LEU A 1 616 ? -4.511 4.885 -1.123 1.00 93.19 616 LEU A C 1
ATOM 4845 O O . LEU A 1 616 ? -4.297 4.938 0.095 1.00 93.19 616 LEU A O 1
ATOM 4849 N N . PRO A 1 617 ? -5.621 4.291 -1.598 1.00 91.81 617 PRO A N 1
ATOM 4850 C CA . PRO A 1 617 ? -6.540 3.574 -0.726 1.00 91.81 617 PRO A CA 1
ATOM 4851 C C . PRO A 1 617 ? -5.885 2.290 -0.207 1.00 91.81 617 PRO A C 1
ATOM 4853 O O . PRO A 1 617 ? -5.352 1.489 -0.969 1.00 91.81 617 PRO A O 1
ATOM 4856 N N . ARG A 1 618 ? -5.974 2.068 1.105 1.00 92.88 618 ARG A N 1
ATOM 4857 C CA . ARG A 1 618 ? -5.387 0.913 1.797 1.00 92.88 618 ARG A CA 1
ATOM 4858 C C . ARG A 1 618 ? -5.851 -0.423 1.188 1.00 92.88 618 ARG A C 1
ATOM 4860 O O . ARG A 1 618 ? -7.065 -0.621 1.117 1.00 92.88 618 ARG A O 1
ATOM 4867 N N . PRO A 1 619 ? -4.962 -1.340 0.771 1.00 92.06 619 PRO A N 1
ATOM 4868 C CA . PRO A 1 619 ? -5.351 -2.679 0.326 1.00 92.06 619 PRO A CA 1
ATOM 4869 C C . PRO A 1 619 ? -5.719 -3.580 1.518 1.00 92.06 619 PRO A C 1
ATOM 4871 O O . PRO A 1 619 ? -5.308 -3.323 2.649 1.00 92.06 619 PRO A O 1
ATOM 4874 N N . TYR A 1 620 ? -6.484 -4.651 1.279 1.00 89.38 620 TYR A N 1
ATOM 4875 C CA . TYR A 1 620 ? -7.039 -5.494 2.352 1.00 89.38 620 TYR A CA 1
ATOM 4876 C C . TYR A 1 620 ? -5.972 -6.229 3.187 1.00 89.38 620 TYR A C 1
ATOM 4878 O O . TYR A 1 620 ? -6.154 -6.429 4.386 1.00 89.38 620 TYR A O 1
ATOM 4886 N N . PHE A 1 621 ? -4.817 -6.561 2.602 1.00 90.38 621 PHE A N 1
ATOM 4887 C CA . PHE A 1 621 ? -3.697 -7.153 3.345 1.00 90.38 621 PHE A CA 1
ATOM 4888 C C . PHE A 1 621 ? -3.012 -6.166 4.316 1.00 90.38 621 PHE A C 1
ATOM 4890 O O . PHE A 1 621 ? -2.341 -6.600 5.243 1.00 90.38 621 PHE A O 1
ATOM 4897 N N . LEU A 1 622 ? -3.234 -4.850 4.163 1.00 91.00 622 LEU A N 1
ATOM 4898 C CA . LEU A 1 622 ? -2.787 -3.802 5.098 1.00 91.00 622 LEU A CA 1
ATOM 4899 C C . LEU A 1 622 ? -3.928 -3.265 5.985 1.00 91.00 622 LEU A C 1
ATOM 4901 O O . LEU A 1 622 ? -3.822 -2.164 6.535 1.00 91.00 622 LEU A O 1
ATOM 4905 N N . ARG A 1 623 ? -5.052 -3.988 6.097 1.00 91.38 623 ARG A N 1
ATOM 4906 C CA . ARG A 1 623 ? -6.191 -3.594 6.945 1.00 91.38 623 ARG A CA 1
ATOM 4907 C C . ARG A 1 623 ? -5.780 -3.452 8.418 1.00 91.38 623 ARG A C 1
ATOM 4909 O O . ARG A 1 623 ? -4.858 -4.120 8.883 1.00 91.38 623 ARG A O 1
ATOM 4916 N N . LYS A 1 624 ? -6.442 -2.559 9.163 1.00 88.75 624 LYS A N 1
ATOM 4917 C CA . LYS A 1 624 ? -6.161 -2.365 10.595 1.00 88.75 624 LYS A CA 1
ATOM 4918 C C . LYS A 1 624 ? -6.730 -3.548 11.371 1.00 88.75 624 LYS A C 1
ATOM 4920 O O . LYS A 1 624 ? -7.909 -3.543 11.690 1.00 88.75 624 LYS A O 1
ATOM 4925 N N . ARG A 1 625 ? -5.881 -4.529 11.668 1.00 87.88 625 ARG A N 1
ATOM 4926 C CA . ARG A 1 625 ? -6.240 -5.684 12.494 1.00 87.88 625 ARG A CA 1
ATOM 4927 C C . ARG A 1 625 ? -6.355 -5.289 13.964 1.00 87.88 625 ARG A C 1
ATOM 4929 O O . ARG A 1 625 ? -5.484 -4.585 14.480 1.00 87.88 625 ARG A O 1
ATOM 4936 N N . TRP A 1 626 ? -7.411 -5.754 14.622 1.00 85.44 626 TRP A N 1
ATOM 4937 C CA . TRP A 1 626 ? -7.741 -5.404 16.008 1.00 85.44 626 TRP A CA 1
ATOM 4938 C C . TRP A 1 626 ? -7.327 -6.467 17.023 1.00 85.44 626 TRP A C 1
ATOM 4940 O O . TRP A 1 626 ? -6.934 -6.129 18.137 1.00 85.44 626 TRP A O 1
ATOM 4950 N N . PHE A 1 627 ? -7.330 -7.729 16.610 1.00 89.06 627 PHE A N 1
ATOM 4951 C CA . PHE A 1 627 ? -7.099 -8.897 17.453 1.00 89.06 627 PHE A CA 1
ATOM 4952 C C . PHE A 1 627 ? -6.307 -9.983 16.703 1.00 89.06 627 PHE A C 1
ATOM 4954 O O . PHE A 1 627 ? -6.127 -9.918 15.478 1.00 89.06 627 PHE A O 1
ATOM 4961 N N . SER A 1 628 ? -5.822 -10.982 17.443 1.00 89.00 628 SER A N 1
ATOM 4962 C CA . SER A 1 628 ? -5.308 -12.225 16.863 1.00 89.00 628 SER A CA 1
ATOM 4963 C C . SER A 1 628 ? -6.447 -13.056 16.253 1.00 89.00 628 SER A C 1
ATOM 4965 O O . SER A 1 628 ? -7.559 -13.088 16.790 1.00 89.00 628 SER A O 1
ATOM 4967 N N . ASP A 1 629 ? -6.173 -13.721 15.123 1.00 85.75 629 ASP A N 1
ATOM 4968 C CA . ASP A 1 629 ? -7.130 -14.668 14.520 1.00 85.75 629 ASP A CA 1
ATOM 4969 C C . ASP A 1 629 ? -7.262 -15.911 15.413 1.00 85.75 629 ASP A C 1
ATOM 4971 O O . ASP A 1 629 ? -8.361 -16.381 15.682 1.00 85.75 629 ASP A O 1
ATOM 4975 N N . GLU A 1 630 ? -6.127 -16.384 15.932 1.00 88.25 630 GLU A N 1
ATOM 4976 C CA . GLU A 1 630 ? -6.005 -17.601 16.733 1.00 88.25 630 GLU A CA 1
ATOM 4977 C C . GLU A 1 630 ? -5.738 -17.300 18.218 1.00 88.25 630 GLU A C 1
ATOM 4979 O O . GLU A 1 630 ? -5.340 -16.189 18.605 1.00 88.25 630 GLU A O 1
ATOM 4984 N N . LEU A 1 631 ? -5.944 -18.326 19.048 1.00 90.25 631 LEU A N 1
ATOM 4985 C CA . LEU A 1 631 ? -5.540 -18.344 20.451 1.00 90.25 631 LEU A CA 1
ATOM 4986 C C . LEU A 1 631 ? -4.014 -18.446 20.569 1.00 90.25 631 LEU A C 1
ATOM 4988 O O . LEU A 1 631 ? -3.348 -19.134 19.799 1.00 90.25 631 LEU A O 1
ATOM 4992 N N . ASN A 1 632 ? -3.454 -17.780 21.572 1.00 90.44 632 ASN A N 1
ATOM 4993 C CA . ASN A 1 632 ? -2.052 -17.922 21.939 1.00 90.44 632 ASN A CA 1
ATOM 4994 C C . ASN A 1 632 ? -1.806 -19.197 22.781 1.00 90.44 632 ASN A C 1
ATOM 4996 O O . ASN A 1 632 ? -2.728 -19.941 23.111 1.00 90.44 632 ASN A O 1
ATOM 5000 N N . ALA A 1 633 ? -0.546 -19.426 23.168 1.00 88.12 633 ALA A N 1
ATOM 5001 C CA . ALA A 1 633 ? -0.144 -20.572 23.990 1.00 88.12 633 ALA A CA 1
ATOM 5002 C C . ALA A 1 633 ? -0.811 -20.622 25.384 1.00 88.12 633 ALA A C 1
ATOM 5004 O O . ALA A 1 633 ? -0.870 -21.690 25.983 1.00 88.12 633 ALA A O 1
ATOM 5005 N N . ASP A 1 634 ? -1.337 -19.495 25.878 1.00 86.19 634 ASP A N 1
ATOM 5006 C CA . ASP A 1 634 ? -2.082 -19.390 27.139 1.00 86.19 634 ASP A CA 1
ATOM 5007 C C . ASP A 1 634 ? -3.598 -19.641 26.955 1.00 86.19 634 ASP A C 1
ATOM 5009 O O . ASP A 1 634 ? -4.378 -19.446 27.889 1.00 86.19 634 ASP A O 1
ATOM 5013 N N . GLY A 1 635 ? -4.038 -20.029 25.748 1.00 91.00 635 GLY A N 1
ATOM 5014 C CA . GLY A 1 635 ? -5.446 -20.256 25.408 1.00 91.00 635 GLY A CA 1
ATOM 5015 C C . GLY A 1 635 ? -6.272 -18.969 25.310 1.00 91.00 635 GLY A C 1
ATOM 5016 O O . GLY A 1 635 ? -7.465 -18.982 25.609 1.00 91.00 635 GLY A O 1
ATOM 5017 N N . ARG A 1 636 ? -5.646 -17.839 24.948 1.00 93.00 636 ARG A N 1
ATOM 5018 C CA . ARG A 1 636 ? -6.255 -16.495 24.978 1.00 93.00 636 ARG A CA 1
ATOM 5019 C C . ARG A 1 636 ? -6.065 -15.732 23.670 1.00 93.00 636 ARG A C 1
ATOM 5021 O O . ARG A 1 636 ? -5.067 -15.913 22.975 1.00 93.00 636 ARG A O 1
ATOM 5028 N N . PHE A 1 637 ? -6.989 -14.830 23.353 1.00 93.81 637 PHE A N 1
ATOM 5029 C CA . PHE A 1 637 ? -6.824 -13.884 22.246 1.00 93.81 637 PHE A CA 1
ATOM 5030 C C . PHE A 1 637 ? -5.993 -12.679 22.690 1.00 93.81 637 PHE A C 1
ATOM 5032 O O . PHE A 1 637 ? -6.063 -12.249 23.842 1.00 93.81 637 PHE A O 1
ATOM 5039 N N . ASN A 1 638 ? -5.219 -12.092 21.778 1.00 92.25 638 ASN A N 1
ATOM 5040 C CA . ASN A 1 638 ? -4.476 -10.860 22.040 1.00 92.25 638 ASN A CA 1
ATOM 5041 C C . ASN A 1 638 ? -5.068 -9.676 21.279 1.00 92.25 638 ASN A C 1
ATOM 5043 O O . ASN A 1 638 ? -5.549 -9.816 20.157 1.00 92.25 638 ASN A O 1
ATOM 5047 N N . PHE A 1 639 ? -5.011 -8.494 21.896 1.00 87.75 639 PHE A N 1
ATOM 5048 C CA . PHE A 1 639 ? -5.386 -7.243 21.246 1.00 87.75 639 PHE A CA 1
ATOM 5049 C C . PHE A 1 639 ? -4.161 -6.634 20.551 1.00 87.75 639 PHE A C 1
ATOM 5051 O O . PHE A 1 639 ? -3.035 -6.669 21.060 1.00 87.75 639 PHE A O 1
ATOM 5058 N N . GLU A 1 640 ? -4.372 -6.091 19.356 1.00 83.56 640 GLU A N 1
ATOM 5059 C CA . GLU A 1 640 ? -3.300 -5.617 18.478 1.00 83.56 640 GLU A CA 1
ATOM 5060 C C . GLU A 1 640 ? -3.127 -4.096 18.499 1.00 83.56 640 GLU A C 1
ATOM 5062 O O . GLU A 1 640 ? -2.056 -3.597 18.150 1.00 83.56 640 GLU A O 1
ATOM 5067 N N . GLN A 1 641 ? -4.148 -3.349 18.928 1.00 74.50 641 GLN A N 1
ATOM 5068 C CA . GLN A 1 641 ? -4.184 -1.892 18.812 1.00 74.50 641 GLN A CA 1
ATOM 5069 C C . GLN A 1 641 ? -3.988 -1.182 20.151 1.00 74.50 641 GLN A C 1
ATOM 5071 O O . GLN A 1 641 ? -4.556 -1.541 21.178 1.00 74.50 641 GLN A O 1
ATOM 5076 N N . TYR A 1 642 ? -3.181 -0.126 20.123 1.00 66.25 642 TYR A N 1
ATOM 5077 C CA . TYR A 1 642 ? -2.836 0.664 21.298 1.00 66.25 642 TYR A CA 1
ATOM 5078 C C . TYR A 1 642 ? -3.874 1.774 21.504 1.00 66.25 642 TYR A C 1
ATOM 5080 O O . TYR A 1 642 ? -3.998 2.660 20.658 1.00 66.25 642 TYR A O 1
ATOM 5088 N N . ILE A 1 643 ? -4.634 1.713 22.601 1.00 60.09 643 ILE A N 1
ATOM 5089 C CA . ILE A 1 643 ? -5.692 2.692 22.910 1.00 60.09 643 ILE A CA 1
ATOM 5090 C C . ILE A 1 643 ? -5.163 3.785 23.849 1.00 60.09 643 ILE A C 1
ATOM 5092 O O . ILE A 1 643 ? -5.098 4.949 23.465 1.00 60.09 643 ILE A O 1
ATOM 5096 N N . ALA A 1 644 ? -4.746 3.409 25.061 1.00 66.31 644 ALA A N 1
ATOM 5097 C CA . ALA A 1 644 ? -4.127 4.317 26.031 1.00 66.31 644 ALA A CA 1
ATOM 5098 C C . ALA A 1 644 ? -3.048 3.584 26.839 1.00 66.31 644 ALA A C 1
ATOM 5100 O O . ALA A 1 644 ? -1.874 3.947 26.770 1.00 66.31 644 ALA A O 1
ATOM 5101 N N . HIS A 1 645 ? -3.450 2.502 27.509 1.00 77.44 645 HIS A N 1
ATOM 5102 C CA . HIS A 1 645 ? -2.573 1.507 28.127 1.00 77.44 645 HIS A CA 1
ATOM 5103 C C . HIS A 1 645 ? -2.529 0.224 27.273 1.00 77.44 645 HIS A C 1
ATOM 5105 O O . HIS A 1 645 ? -3.467 -0.025 26.507 1.00 77.44 645 HIS A O 1
ATOM 5111 N N . PRO A 1 646 ? -1.483 -0.617 27.398 1.00 85.31 646 PRO A N 1
ATOM 5112 C CA . PRO A 1 646 ? -1.292 -1.829 26.596 1.00 85.31 646 PRO A CA 1
ATOM 5113 C C . PRO A 1 646 ? -2.146 -3.025 27.066 1.00 85.31 646 PRO A C 1
ATOM 5115 O O . PRO A 1 646 ? -1.660 -4.154 27.143 1.00 85.31 646 PRO A O 1
ATOM 5118 N N . SER A 1 647 ? -3.418 -2.789 27.394 1.00 85.69 647 SER A N 1
ATOM 5119 C CA . SER A 1 647 ? -4.356 -3.819 27.850 1.00 85.69 647 SER A CA 1
ATOM 5120 C C . SER A 1 647 ? -4.522 -4.929 26.812 1.00 85.69 647 SER A C 1
ATOM 5122 O O . SER A 1 647 ? -4.865 -4.666 25.663 1.00 85.69 647 SER A O 1
ATOM 5124 N N . TYR A 1 648 ? -4.290 -6.170 27.238 1.00 90.56 648 TYR A N 1
ATOM 5125 C CA . TYR A 1 648 ? -4.391 -7.396 26.442 1.00 90.56 648 TYR A CA 1
ATOM 5126 C C . TYR A 1 648 ? -3.376 -7.563 25.300 1.00 90.56 648 TYR A C 1
ATOM 5128 O O . TYR A 1 648 ? -3.480 -8.495 24.491 1.00 90.56 648 TYR A O 1
ATOM 5136 N N . ILE A 1 649 ? -2.364 -6.694 25.243 1.00 89.06 649 ILE A N 1
ATOM 5137 C CA . ILE A 1 649 ? -1.365 -6.681 24.175 1.00 89.06 649 ILE A CA 1
ATOM 5138 C C . ILE A 1 649 ? -0.167 -7.564 24.548 1.00 89.06 649 ILE A C 1
ATOM 5140 O O . ILE A 1 649 ? 0.514 -7.322 25.547 1.00 89.06 649 ILE A O 1
ATOM 5144 N N . ARG A 1 650 ? 0.154 -8.549 23.698 1.00 90.25 650 ARG A N 1
ATOM 5145 C CA . ARG A 1 650 ? 1.324 -9.421 23.895 1.00 90.25 650 ARG A CA 1
ATOM 5146 C C . ARG A 1 650 ? 2.648 -8.644 23.767 1.00 90.25 650 ARG A C 1
ATOM 5148 O O . ARG A 1 650 ? 2.826 -7.919 22.782 1.00 90.25 650 ARG A O 1
ATOM 5155 N N . PRO A 1 651 ? 3.619 -8.834 24.682 1.00 90.06 651 PRO A N 1
ATOM 5156 C CA . PRO A 1 651 ? 4.954 -8.243 24.597 1.00 90.06 651 PRO A CA 1
ATOM 5157 C C . PRO A 1 651 ? 5.816 -8.914 23.513 1.00 90.06 651 PRO A C 1
ATOM 5159 O O . PRO A 1 651 ? 6.652 -9.765 23.802 1.00 90.06 651 PRO A O 1
ATOM 5162 N N . THR A 1 652 ? 5.637 -8.522 22.249 1.00 89.12 652 THR A N 1
ATOM 5163 C CA . THR A 1 652 ? 6.554 -8.901 21.157 1.00 89.12 652 THR A CA 1
ATOM 5164 C C . THR A 1 652 ? 7.724 -7.920 21.052 1.00 89.12 652 THR A C 1
ATOM 5166 O O . THR A 1 652 ? 7.622 -6.773 21.494 1.00 89.12 652 THR A O 1
ATOM 5169 N N . PHE A 1 653 ? 8.832 -8.344 20.429 1.00 90.06 653 PHE A N 1
ATOM 5170 C CA . PHE A 1 653 ? 10.018 -7.498 20.238 1.00 90.06 653 PHE A CA 1
ATOM 5171 C C . PHE A 1 653 ? 9.661 -6.149 19.591 1.00 90.06 653 PHE A C 1
ATOM 5173 O O . PHE A 1 653 ? 9.949 -5.096 20.156 1.00 90.06 653 PHE A O 1
ATOM 5180 N N . TYR A 1 654 ? 8.932 -6.168 18.469 1.00 87.00 654 TYR A N 1
ATOM 5181 C CA . TYR A 1 654 ? 8.516 -4.947 17.775 1.00 87.00 654 TYR A CA 1
ATOM 5182 C C . TYR A 1 654 ? 7.616 -4.050 18.642 1.00 87.00 654 TYR A C 1
ATOM 5184 O O . TYR A 1 654 ? 7.863 -2.850 18.751 1.00 87.00 654 TYR A O 1
ATOM 5192 N N . LYS A 1 655 ? 6.618 -4.619 19.336 1.00 86.81 655 LYS A N 1
ATOM 5193 C CA . LYS A 1 655 ? 5.706 -3.849 20.203 1.00 86.81 655 LYS A CA 1
ATOM 5194 C C . LYS A 1 655 ? 6.415 -3.213 21.411 1.00 86.81 655 LYS A C 1
ATOM 5196 O O . LYS A 1 655 ? 5.936 -2.199 21.922 1.00 86.81 655 LYS A O 1
ATOM 5201 N N . ARG A 1 656 ? 7.564 -3.750 21.848 1.00 90.31 656 ARG A N 1
ATOM 5202 C CA . ARG A 1 656 ? 8.381 -3.180 22.939 1.00 90.31 656 ARG A CA 1
ATOM 5203 C C . ARG A 1 656 ? 9.515 -2.258 22.488 1.00 90.31 656 ARG A C 1
ATOM 5205 O O . ARG A 1 656 ? 9.924 -1.422 23.292 1.00 90.31 656 ARG A O 1
ATOM 5212 N N . TRP A 1 657 ? 10.017 -2.386 21.259 1.00 90.75 657 TRP A N 1
ATOM 5213 C CA . TRP A 1 657 ? 11.251 -1.714 20.816 1.00 90.75 657 TRP A CA 1
ATOM 5214 C C . TRP A 1 657 ? 11.122 -0.873 19.537 1.00 90.75 657 TRP A C 1
ATOM 5216 O O . TRP A 1 657 ? 12.116 -0.317 19.076 1.00 90.75 657 TRP A O 1
ATOM 5226 N N . SER A 1 658 ? 9.917 -0.724 18.974 1.00 88.25 658 SER A N 1
ATOM 5227 C CA . SER A 1 658 ? 9.677 0.214 17.866 1.00 88.25 658 SER A CA 1
ATOM 5228 C C . SER A 1 658 ? 9.980 1.670 18.254 1.00 88.25 658 SER A C 1
ATOM 5230 O O . SER A 1 658 ? 9.942 2.036 19.430 1.00 88.25 658 SER A O 1
ATOM 5232 N N . LEU A 1 659 ? 10.189 2.541 17.259 1.00 86.00 659 LEU A N 1
ATOM 5233 C CA . LEU A 1 659 ? 10.329 3.989 17.472 1.00 86.00 659 LEU A CA 1
ATOM 5234 C C . LEU A 1 659 ? 9.141 4.580 18.258 1.00 86.00 659 LEU A C 1
ATOM 5236 O O . LEU A 1 659 ? 9.333 5.423 19.129 1.00 86.00 659 LEU A O 1
ATOM 5240 N N . ASN A 1 660 ? 7.921 4.092 18.007 1.00 79.69 660 ASN A N 1
ATOM 5241 C CA . ASN A 1 660 ? 6.734 4.497 18.760 1.00 79.69 660 ASN A CA 1
ATOM 5242 C C . ASN A 1 660 ? 6.803 4.040 20.228 1.00 79.69 660 ASN A C 1
ATOM 5244 O O . ASN A 1 660 ? 6.475 4.803 21.129 1.00 79.69 660 ASN A O 1
ATOM 5248 N N . SER A 1 661 ? 7.297 2.825 20.488 1.00 85.75 661 SER A N 1
ATOM 5249 C CA . SER A 1 661 ? 7.524 2.314 21.847 1.00 85.75 661 SER A CA 1
ATOM 5250 C C . SER A 1 661 ? 8.549 3.167 22.612 1.00 85.75 661 SER A C 1
ATOM 5252 O O . SER A 1 661 ? 8.369 3.424 23.801 1.00 85.75 661 SER A O 1
ATOM 5254 N N . TRP A 1 662 ? 9.597 3.652 21.936 1.00 87.19 662 TRP A N 1
ATOM 5255 C CA . TRP A 1 662 ? 10.556 4.603 22.509 1.00 87.19 662 TRP A CA 1
ATOM 5256 C C . TRP A 1 662 ? 9.933 5.974 22.790 1.00 87.19 662 TRP A C 1
ATOM 5258 O O . TRP A 1 662 ? 10.108 6.495 23.889 1.00 87.19 662 TRP A O 1
ATOM 5268 N N . LEU A 1 663 ? 9.156 6.530 21.853 1.00 81.75 663 LEU A N 1
ATOM 5269 C CA . LEU A 1 663 ? 8.419 7.787 22.048 1.00 81.75 663 LEU A CA 1
ATOM 5270 C C . LEU A 1 663 ? 7.468 7.709 23.253 1.00 81.75 663 LEU A C 1
ATOM 5272 O O . LEU A 1 663 ? 7.487 8.602 24.096 1.00 81.75 663 LEU A O 1
ATOM 5276 N N . ILE A 1 664 ? 6.709 6.615 23.384 1.00 81.12 664 ILE A N 1
ATOM 5277 C CA . ILE A 1 664 ? 5.810 6.366 24.522 1.00 81.12 664 ILE A CA 1
ATOM 5278 C C . ILE A 1 664 ? 6.586 6.365 25.848 1.00 81.12 664 ILE A C 1
ATOM 5280 O O . ILE A 1 664 ? 6.175 7.043 26.790 1.00 81.12 664 ILE A O 1
ATOM 5284 N N . ARG A 1 665 ? 7.736 5.679 25.929 1.00 84.81 665 ARG A N 1
ATOM 5285 C CA . ARG A 1 665 ? 8.560 5.689 27.153 1.00 84.81 665 ARG A CA 1
ATOM 5286 C C . ARG A 1 665 ? 9.145 7.066 27.467 1.00 84.81 665 ARG A C 1
ATOM 5288 O O . ARG A 1 665 ? 9.143 7.458 28.629 1.00 84.81 665 ARG A O 1
ATOM 5295 N N . MET A 1 666 ? 9.594 7.822 26.461 1.00 83.44 666 MET A N 1
ATOM 5296 C CA . MET A 1 666 ? 10.134 9.177 26.664 1.00 83.44 666 MET A CA 1
ATOM 5297 C C . MET A 1 666 ? 9.106 10.157 27.246 1.00 83.44 666 MET A C 1
ATOM 5299 O O . MET A 1 666 ? 9.492 11.092 27.943 1.00 83.44 666 MET A O 1
ATOM 5303 N N . VAL A 1 667 ? 7.807 9.942 27.007 1.00 77.31 667 VAL A N 1
ATOM 5304 C CA . VAL A 1 667 ? 6.726 10.762 27.590 1.00 77.31 667 VAL A CA 1
ATOM 5305 C C . VAL A 1 667 ? 6.148 10.188 28.894 1.00 77.31 667 VAL A C 1
ATOM 5307 O O . VAL A 1 667 ? 5.222 10.770 29.454 1.00 77.31 667 VAL A O 1
ATOM 5310 N N . GLY A 1 668 ? 6.707 9.084 29.407 1.00 76.75 668 GLY A N 1
ATOM 5311 C CA . GLY A 1 668 ? 6.290 8.435 30.656 1.00 76.75 668 GLY A CA 1
ATOM 5312 C C . GLY A 1 668 ? 5.173 7.391 30.519 1.00 76.75 668 GLY A C 1
ATOM 5313 O O . GLY A 1 668 ? 4.665 6.913 31.532 1.00 76.75 668 GLY A O 1
ATOM 5314 N N . GLY A 1 669 ? 4.789 7.019 29.295 1.00 77.69 669 GLY A N 1
ATOM 5315 C CA . GLY A 1 669 ? 3.844 5.933 29.035 1.00 77.69 669 GLY A CA 1
ATOM 5316 C C . GLY A 1 669 ? 4.480 4.542 29.185 1.00 77.69 669 GLY A C 1
ATOM 5317 O O . GLY A 1 669 ? 5.697 4.379 29.113 1.00 77.69 669 GLY A O 1
ATOM 5318 N N . SER A 1 670 ? 3.649 3.516 29.390 1.00 83.19 670 SER A N 1
ATOM 5319 C CA . SER A 1 670 ? 4.083 2.126 29.635 1.00 83.19 670 SER A CA 1
ATOM 5320 C C . SER A 1 670 ? 3.759 1.217 28.452 1.00 83.19 670 SER A C 1
ATOM 5322 O O . SER A 1 670 ? 2.592 1.104 28.095 1.00 83.19 670 SER A O 1
ATOM 5324 N N . VAL A 1 671 ? 4.746 0.528 27.867 1.00 86.62 671 VAL A N 1
ATOM 5325 C CA . VAL A 1 671 ? 4.514 -0.363 26.707 1.00 86.62 671 VAL A CA 1
ATOM 5326 C C . VAL A 1 671 ? 4.237 -1.817 27.156 1.00 86.62 671 VAL A C 1
ATOM 5328 O O . VAL A 1 671 ? 4.383 -2.126 28.343 1.00 86.62 671 VAL A O 1
ATOM 5331 N N . PRO A 1 672 ? 3.810 -2.740 26.263 1.00 86.06 672 PRO A N 1
ATOM 5332 C CA . PRO A 1 672 ? 3.432 -4.100 26.652 1.00 86.06 672 PRO A CA 1
ATOM 5333 C C . PRO A 1 672 ? 4.502 -4.822 27.484 1.00 86.06 672 PRO A C 1
ATOM 5335 O O . PRO A 1 672 ? 5.663 -4.913 27.083 1.00 86.06 672 PRO A O 1
ATOM 5338 N N . GLY A 1 673 ? 4.093 -5.353 28.638 1.00 83.75 673 GLY A N 1
ATOM 5339 C CA . GLY A 1 673 ? 4.954 -6.069 29.584 1.00 83.75 673 GLY A CA 1
ATOM 5340 C C . GLY A 1 673 ? 5.739 -5.201 30.578 1.00 83.75 673 GLY A C 1
ATOM 5341 O O . GLY A 1 673 ? 6.333 -5.765 31.492 1.00 83.75 673 GLY A O 1
ATOM 5342 N N . ASP A 1 674 ? 5.735 -3.865 30.467 1.00 82.56 674 ASP A N 1
ATOM 5343 C CA . ASP A 1 674 ? 6.514 -2.998 31.373 1.00 82.56 674 ASP A CA 1
ATOM 5344 C C . ASP A 1 674 ? 5.966 -2.977 32.826 1.00 82.56 674 ASP A C 1
ATOM 5346 O O . ASP A 1 674 ? 6.730 -2.731 33.752 1.00 82.56 674 ASP A O 1
ATOM 5350 N N . GLN A 1 675 ? 4.680 -3.294 33.048 1.00 81.44 675 GLN A N 1
ATOM 5351 C CA . GLN A 1 675 ? 4.048 -3.409 34.385 1.00 81.44 675 GLN A CA 1
ATOM 5352 C C . GLN A 1 675 ? 3.611 -4.855 34.716 1.00 81.44 675 GLN A C 1
ATOM 5354 O O . GLN A 1 675 ? 2.608 -5.096 35.388 1.00 81.44 675 GLN A O 1
ATOM 5359 N N . GLY A 1 676 ? 4.344 -5.852 34.207 1.00 82.06 676 GLY A N 1
ATOM 5360 C CA . GLY A 1 676 ? 4.069 -7.266 34.478 1.00 82.06 676 GLY A CA 1
ATOM 5361 C C . GLY A 1 676 ? 2.650 -7.687 34.074 1.00 82.06 676 GLY A C 1
ATOM 5362 O O . GLY A 1 676 ? 2.221 -7.445 32.947 1.00 82.06 676 GLY A O 1
ATOM 5363 N N . ALA A 1 677 ? 1.921 -8.321 34.997 1.00 81.25 677 ALA A N 1
ATOM 5364 C CA . ALA A 1 677 ? 0.579 -8.859 34.755 1.00 81.25 677 ALA A CA 1
ATOM 5365 C C . ALA A 1 677 ? -0.547 -7.803 34.713 1.00 81.25 677 ALA A C 1
ATOM 5367 O O . ALA A 1 677 ? -1.666 -8.137 34.326 1.00 81.25 677 ALA A O 1
ATOM 5368 N N . GLU A 1 678 ? -0.281 -6.547 35.092 1.00 80.31 678 GLU A N 1
ATOM 5369 C CA . GLU A 1 678 ? -1.311 -5.521 35.326 1.00 80.31 678 GLU A CA 1
ATOM 5370 C C . GLU A 1 678 ? -2.222 -5.261 34.116 1.00 80.31 678 GLU A C 1
ATOM 5372 O O . GLU A 1 678 ? -3.442 -5.184 34.253 1.00 80.31 678 GLU A O 1
ATOM 5377 N N . TYR A 1 679 ? -1.645 -5.206 32.915 1.00 85.62 679 TYR A N 1
ATOM 5378 C CA . TYR A 1 679 ? -2.390 -5.005 31.668 1.00 85.62 679 TYR A CA 1
ATOM 5379 C C . TYR A 1 679 ? -2.791 -6.314 30.975 1.00 85.62 679 TYR A C 1
ATOM 5381 O O . TYR A 1 679 ? -3.144 -6.293 29.801 1.00 85.62 679 TYR A O 1
ATOM 5389 N N . CYS A 1 680 ? -2.749 -7.452 31.674 1.00 88.25 680 CYS A N 1
ATOM 5390 C CA . CYS A 1 680 ? -3.065 -8.776 31.124 1.00 88.25 680 CYS A CA 1
ATOM 5391 C C . CYS A 1 680 ? -2.325 -9.086 29.795 1.00 88.25 680 CYS A C 1
ATOM 5393 O O . CYS A 1 680 ? -2.979 -9.385 28.794 1.00 88.25 680 CYS A O 1
ATOM 5395 N N . PRO A 1 681 ? -0.976 -9.017 29.734 1.00 89.44 681 PRO A N 1
ATOM 5396 C CA . PRO A 1 681 ? -0.202 -9.271 28.506 1.00 89.44 681 PRO A CA 1
ATOM 5397 C C . PRO A 1 681 ? -0.438 -10.659 27.876 1.00 89.44 681 PRO A C 1
ATOM 5399 O O . PRO A 1 681 ? -0.227 -10.833 26.675 1.00 89.44 681 PRO A O 1
ATOM 5402 N N . GLN A 1 682 ? -0.904 -11.629 28.666 1.00 90.44 682 GLN A N 1
ATOM 5403 C CA . GLN A 1 682 ? -1.347 -12.956 28.227 1.00 90.44 682 GLN A CA 1
ATOM 5404 C C . GLN A 1 682 ? -2.647 -12.941 27.400 1.00 90.44 682 GLN A C 1
ATOM 5406 O O . GLN A 1 682 ? -3.031 -13.969 26.861 1.00 90.44 682 GLN A O 1
ATOM 5411 N N . GLY A 1 683 ? -3.334 -11.800 27.276 1.00 92.56 683 GLY A N 1
ATOM 5412 C CA . GLY A 1 683 ? -4.560 -11.669 26.484 1.00 92.56 683 GLY A CA 1
ATOM 5413 C C . GLY A 1 683 ? -5.861 -11.886 27.266 1.00 92.56 683 GLY A C 1
ATOM 5414 O O . GLY A 1 683 ? -5.881 -11.901 28.500 1.00 92.56 683 GLY A O 1
ATOM 5415 N N . TYR A 1 684 ? -6.967 -12.021 26.535 1.00 92.94 684 TYR A N 1
ATOM 5416 C CA . TYR A 1 684 ? -8.338 -12.104 27.049 1.00 92.94 684 TYR A CA 1
ATOM 5417 C C . TYR A 1 684 ? -9.068 -13.371 26.597 1.00 92.94 684 TYR A C 1
ATOM 5419 O O . TYR A 1 684 ? -8.671 -14.058 25.658 1.00 92.94 684 TYR A O 1
ATOM 5427 N N . ILE A 1 685 ? -10.176 -13.631 27.287 1.00 93.44 685 ILE A N 1
ATOM 5428 C CA . ILE A 1 685 ? -11.262 -14.517 26.868 1.00 93.44 685 ILE A CA 1
ATOM 5429 C C . ILE A 1 685 ? -12.516 -13.643 26.892 1.00 93.44 685 ILE A C 1
ATOM 5431 O O . ILE A 1 685 ? -12.692 -12.872 27.837 1.00 93.44 685 ILE A O 1
ATOM 5435 N N . ILE A 1 686 ? -13.361 -13.710 25.862 1.00 92.75 686 ILE A N 1
ATOM 5436 C CA . ILE A 1 686 ? -14.466 -12.753 25.671 1.00 92.75 686 ILE A CA 1
ATOM 5437 C C . ILE A 1 686 ? -15.444 -12.785 26.860 1.00 92.75 686 ILE A C 1
ATOM 5439 O O . ILE A 1 686 ? -15.801 -11.738 27.400 1.00 92.75 686 ILE A O 1
ATOM 5443 N N . THR A 1 687 ? -15.766 -13.979 27.364 1.00 91.69 687 THR A N 1
ATOM 5444 C CA . THR A 1 687 ? -16.621 -14.202 28.546 1.00 91.69 687 THR A CA 1
ATOM 5445 C C . THR A 1 687 ? -16.027 -13.699 29.871 1.00 91.69 687 THR A C 1
ATOM 5447 O O . THR A 1 687 ? -16.753 -13.542 30.853 1.00 91.69 687 THR A O 1
ATOM 5450 N N . GLU A 1 688 ? -14.724 -13.399 29.930 1.00 91.94 688 GLU A N 1
ATOM 5451 C CA . GLU A 1 688 ? -14.066 -12.824 31.111 1.00 91.94 688 GLU A CA 1
ATOM 5452 C C . GLU A 1 688 ? -14.072 -11.285 31.136 1.00 91.94 688 GLU A C 1
ATOM 5454 O O . GLU A 1 688 ? -13.808 -10.709 32.192 1.00 91.94 688 GLU A O 1
ATOM 5459 N N . LEU A 1 689 ? -14.347 -10.611 30.012 1.00 91.19 689 LEU A N 1
ATOM 5460 C CA . LEU A 1 689 ? -14.178 -9.157 29.873 1.00 91.19 689 LEU A CA 1
ATOM 5461 C C . LEU A 1 689 ? -15.146 -8.345 30.754 1.00 91.19 689 LEU A C 1
ATOM 5463 O O . LEU A 1 689 ? -16.244 -8.795 31.092 1.00 91.19 689 LEU A O 1
ATOM 5467 N N . GLY A 1 690 ? -14.742 -7.122 31.107 1.00 86.56 690 GLY A N 1
ATOM 5468 C CA . GLY A 1 690 ? -15.494 -6.212 31.976 1.00 86.56 690 GLY A CA 1
ATOM 5469 C C . GLY A 1 690 ? -14.945 -6.136 33.411 1.00 86.56 690 GLY A C 1
ATOM 5470 O O . GLY A 1 690 ? -13.781 -6.476 33.642 1.00 86.56 690 GLY A O 1
ATOM 5471 N N . PRO A 1 691 ? -15.765 -5.672 34.379 1.00 84.75 691 PRO A N 1
ATOM 5472 C CA . PRO A 1 691 ? -15.354 -5.479 35.770 1.00 84.75 691 PRO A CA 1
ATOM 5473 C C . PRO A 1 691 ? -14.786 -6.747 36.418 1.00 84.75 691 PRO A C 1
ATOM 5475 O O . PRO A 1 691 ? -15.342 -7.835 36.253 1.00 84.75 691 PRO A O 1
ATOM 5478 N N . ASP A 1 692 ? -13.717 -6.601 37.207 1.00 83.94 692 ASP A N 1
ATOM 5479 C CA . ASP A 1 692 ? -13.013 -7.735 37.825 1.00 83.94 692 ASP A CA 1
ATOM 5480 C C . ASP A 1 692 ? -13.921 -8.571 38.747 1.00 83.94 692 ASP A C 1
ATOM 5482 O O . ASP A 1 692 ? -13.788 -9.793 38.810 1.00 83.94 692 ASP A O 1
ATOM 5486 N N . ASP A 1 693 ? -14.906 -7.949 39.407 1.00 86.06 693 ASP A N 1
ATOM 5487 C CA . ASP A 1 693 ? -15.893 -8.637 40.246 1.00 86.06 693 ASP A CA 1
ATOM 5488 C C . ASP A 1 693 ? -16.924 -9.453 39.441 1.00 86.06 693 ASP A C 1
ATOM 5490 O O . ASP A 1 693 ? -17.611 -10.301 40.016 1.00 86.06 693 ASP A O 1
ATOM 5494 N N . MET A 1 694 ? -17.018 -9.233 38.126 1.00 87.31 694 MET A N 1
ATOM 5495 C CA . MET A 1 694 ? -17.872 -9.960 37.175 1.00 87.31 694 MET A CA 1
ATOM 5496 C C . MET A 1 694 ? -17.096 -10.976 36.319 1.00 87.31 694 MET A C 1
ATOM 5498 O O . MET A 1 694 ? -17.702 -11.678 35.501 1.00 87.31 694 MET A O 1
ATOM 5502 N N . ARG A 1 695 ? -15.770 -11.075 36.468 1.00 88.88 695 ARG A N 1
ATOM 5503 C CA . ARG A 1 695 ? -14.929 -12.002 35.697 1.00 88.88 695 ARG A CA 1
ATOM 5504 C C . ARG A 1 695 ? -15.331 -13.458 35.961 1.00 88.88 695 ARG A C 1
ATOM 5506 O O . ARG A 1 695 ? -15.458 -13.867 37.112 1.00 88.88 695 ARG A O 1
ATOM 5513 N N . GLY A 1 696 ? -15.561 -14.229 34.894 1.00 86.44 696 GLY A N 1
ATOM 5514 C CA . GLY A 1 696 ? -15.979 -15.638 34.980 1.00 86.44 696 GLY A CA 1
ATOM 5515 C C . GLY A 1 696 ? -17.394 -15.874 35.535 1.00 86.44 696 GLY A C 1
ATOM 5516 O O . GLY A 1 696 ? -17.736 -17.006 35.864 1.00 86.44 696 GLY A O 1
ATOM 5517 N N . LYS A 1 697 ? -18.221 -14.827 35.670 1.00 91.62 697 LYS A N 1
ATOM 5518 C CA . LYS A 1 697 ? -19.623 -14.925 36.115 1.00 91.62 697 LYS A CA 1
ATOM 5519 C C . LYS A 1 697 ? -20.589 -14.746 34.948 1.00 91.62 697 LYS A C 1
ATOM 5521 O O . LYS A 1 697 ? -20.250 -14.083 33.972 1.00 91.62 697 LYS A O 1
ATOM 5526 N N . GLY A 1 698 ? -21.805 -15.271 35.109 1.00 90.12 698 GLY A N 1
ATOM 5527 C CA . GLY A 1 698 ? -22.914 -15.078 34.168 1.00 90.12 698 GLY A CA 1
ATOM 5528 C C . GLY A 1 698 ? -23.101 -16.182 33.133 1.00 90.12 698 GLY A C 1
ATOM 5529 O O . GLY A 1 698 ? -23.910 -16.008 32.235 1.00 90.12 698 GLY A O 1
ATOM 5530 N N . GLU A 1 699 ? -22.384 -17.306 33.235 1.00 93.38 699 GLU A N 1
ATOM 5531 C CA . GLU A 1 699 ? -22.354 -18.330 32.176 1.00 93.38 699 GLU A CA 1
ATOM 5532 C C . GLU A 1 699 ? -23.742 -18.868 31.793 1.00 93.38 699 GLU A C 1
ATOM 5534 O O . GLU A 1 699 ? -24.020 -19.046 30.614 1.00 93.38 699 GLU A O 1
ATOM 5539 N N . HIS A 1 700 ? -24.646 -19.041 32.761 1.00 92.69 700 HIS A N 1
ATOM 5540 C CA . HIS A 1 700 ? -26.032 -19.448 32.504 1.00 92.69 700 HIS A CA 1
ATOM 5541 C C . HIS A 1 700 ? -26.813 -18.411 31.670 1.00 92.69 700 HIS A C 1
ATOM 5543 O O . HIS A 1 700 ? -27.465 -18.765 30.689 1.00 92.69 700 HIS A O 1
ATOM 5549 N N . ASP A 1 701 ? -26.723 -17.127 32.029 1.00 90.94 701 ASP A N 1
ATOM 5550 C CA . ASP A 1 701 ? -27.419 -16.035 31.332 1.00 90.94 701 ASP A CA 1
ATOM 5551 C C . ASP A 1 701 ? -26.802 -15.783 29.941 1.00 90.94 701 ASP A C 1
ATOM 5553 O O . ASP A 1 701 ? -27.506 -15.545 28.953 1.00 90.94 701 ASP A O 1
ATOM 5557 N N . MET A 1 702 ? -25.473 -15.910 29.840 1.00 94.25 702 MET A N 1
ATOM 5558 C CA . MET A 1 702 ? -24.754 -15.864 28.569 1.00 94.25 702 MET A CA 1
ATOM 5559 C C . MET A 1 702 ? -25.174 -17.033 27.670 1.00 94.25 702 MET A C 1
ATOM 5561 O O . MET A 1 702 ? -25.541 -16.787 26.524 1.00 94.25 702 MET A O 1
ATOM 5565 N N . GLN A 1 703 ? -25.238 -18.269 28.178 1.00 94.75 703 GLN A N 1
ATOM 5566 C CA . GLN A 1 703 ? -25.683 -19.432 27.402 1.00 94.75 703 GLN A CA 1
ATOM 5567 C C . GLN A 1 703 ? -27.126 -19.284 26.907 1.00 94.75 703 GLN A C 1
ATOM 5569 O O . GLN A 1 703 ? -27.383 -19.527 25.730 1.00 94.75 703 GLN A O 1
ATOM 5574 N N . ALA A 1 704 ? -28.049 -18.798 27.743 1.00 92.19 704 ALA A N 1
ATOM 5575 C CA . ALA A 1 704 ? -29.417 -18.503 27.311 1.00 92.19 704 ALA A CA 1
ATOM 5576 C C . ALA A 1 704 ? -29.451 -17.490 26.146 1.00 92.19 704 ALA A C 1
ATOM 5578 O O . ALA A 1 704 ? -30.236 -17.643 25.205 1.00 92.19 704 ALA A O 1
ATOM 5579 N N . THR A 1 705 ? -28.550 -16.500 26.164 1.00 92.06 705 THR A N 1
ATOM 5580 C CA . THR A 1 705 ? -28.372 -15.549 25.056 1.00 92.06 705 THR A CA 1
ATOM 5581 C C . THR A 1 705 ? -27.805 -16.236 23.807 1.00 92.06 705 THR A C 1
ATOM 5583 O O . THR A 1 705 ? -28.352 -16.048 22.719 1.00 92.06 705 THR A O 1
ATOM 5586 N N . ARG A 1 706 ? -26.776 -17.091 23.933 1.00 94.06 706 ARG A N 1
ATOM 5587 C CA . ARG A 1 706 ? -26.221 -17.875 22.806 1.00 94.06 706 ARG A CA 1
ATOM 5588 C C . ARG A 1 706 ? -27.281 -18.751 22.145 1.00 94.06 706 ARG A C 1
ATOM 5590 O O . ARG A 1 706 ? -27.421 -18.731 20.921 1.00 94.06 706 ARG A O 1
ATOM 5597 N N . ASP A 1 707 ? -28.059 -19.479 22.944 1.00 92.00 707 ASP A N 1
ATOM 5598 C CA . ASP A 1 707 ? -29.101 -20.384 22.456 1.00 92.00 707 ASP A CA 1
ATOM 5599 C C . ASP A 1 707 ? -30.222 -19.621 21.739 1.00 92.00 707 ASP A C 1
ATOM 5601 O O . ASP A 1 707 ? -30.832 -20.151 20.809 1.00 92.00 707 ASP A O 1
ATOM 5605 N N . ARG A 1 708 ? -30.523 -18.385 22.163 1.00 90.38 708 ARG A N 1
ATOM 5606 C CA . ARG A 1 708 ? -31.469 -17.500 21.469 1.00 90.38 708 ARG A CA 1
ATOM 5607 C C . ARG A 1 708 ? -30.907 -17.029 20.132 1.00 90.38 708 ARG A C 1
ATOM 5609 O O . ARG A 1 708 ? -31.597 -17.141 19.123 1.00 90.38 708 ARG A O 1
ATOM 5616 N N . LEU A 1 709 ? -29.676 -16.518 20.112 1.00 89.00 709 LEU A N 1
ATOM 5617 C CA . LEU A 1 709 ? -29.046 -16.009 18.889 1.00 89.00 709 LEU A CA 1
ATOM 5618 C C . LEU A 1 709 ? -28.869 -17.121 17.846 1.00 89.00 709 LEU A C 1
ATOM 5620 O O . LEU A 1 709 ? -29.197 -16.919 16.681 1.00 89.00 709 LEU A O 1
ATOM 5624 N N . SER A 1 710 ? -28.489 -18.325 18.280 1.00 83.12 710 SER A N 1
ATOM 5625 C CA . SER A 1 710 ? -28.376 -19.508 17.414 1.00 83.12 710 SER A CA 1
ATOM 5626 C C . SER A 1 710 ? -29.725 -19.952 16.829 1.00 83.12 710 SER A C 1
ATOM 5628 O O . SER A 1 710 ? -29.779 -20.410 15.692 1.00 83.12 710 SER A O 1
ATOM 5630 N N . ARG A 1 711 ? -30.833 -19.789 17.571 1.00 76.75 711 ARG A N 1
ATOM 5631 C CA . ARG A 1 711 ? -32.198 -20.076 17.082 1.00 76.75 711 ARG A CA 1
ATOM 5632 C C . ARG A 1 711 ? -32.754 -18.990 16.155 1.00 76.75 711 ARG A C 1
ATOM 5634 O O . ARG A 1 711 ? -33.507 -19.305 15.238 1.00 76.75 711 ARG A O 1
ATOM 5641 N N . ASN A 1 712 ? -32.382 -17.730 16.378 1.00 66.81 712 ASN A N 1
ATOM 5642 C CA . ASN A 1 712 ? -32.900 -16.570 15.642 1.00 66.81 712 ASN A CA 1
ATOM 5643 C C . ASN A 1 712 ? -32.017 -16.132 14.456 1.00 66.81 712 ASN A 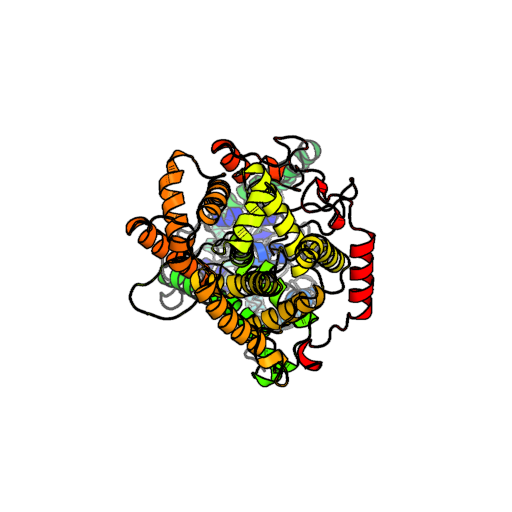C 1
ATOM 5645 O O . ASN A 1 712 ? -32.389 -15.186 13.753 1.00 66.81 712 ASN A O 1
ATOM 5649 N N . GLY A 1 713 ? -30.876 -16.799 14.246 1.00 57.09 713 GLY A N 1
ATOM 5650 C CA . GLY A 1 713 ? -29.777 -16.445 13.337 1.00 57.09 713 GLY A CA 1
ATOM 5651 C C . GLY A 1 713 ? -30.059 -16.565 11.837 1.00 57.09 713 GLY A C 1
ATOM 5652 O O . GLY A 1 713 ? -29.240 -17.103 11.097 1.00 57.09 713 GLY A O 1
ATOM 5653 N N . ARG A 1 714 ? -31.201 -16.050 11.374 1.00 59.25 714 ARG A N 1
ATOM 5654 C CA . ARG A 1 714 ? -31.413 -15.746 9.956 1.00 59.25 714 ARG A CA 1
ATOM 5655 C C . ARG A 1 714 ? -30.489 -14.599 9.547 1.00 59.25 714 ARG A C 1
ATOM 5657 O O . ARG A 1 714 ? -30.458 -13.575 10.225 1.00 59.25 714 ARG A O 1
ATOM 5664 N N . ILE A 1 715 ? -29.770 -14.792 8.445 1.00 65.88 715 ILE A N 1
ATOM 5665 C CA . ILE A 1 715 ? -28.867 -13.801 7.828 1.00 65.88 715 ILE A CA 1
ATOM 5666 C C . ILE A 1 715 ? -29.651 -12.848 6.891 1.00 65.88 715 ILE A C 1
ATOM 5668 O O . ILE A 1 715 ? -29.122 -11.836 6.430 1.00 65.88 715 ILE A O 1
ATOM 5672 N N . ASP A 1 716 ? -30.932 -13.151 6.660 1.00 75.62 716 ASP A N 1
ATOM 5673 C CA . ASP A 1 716 ? -31.924 -12.343 5.943 1.00 75.62 716 ASP A CA 1
ATOM 5674 C C . ASP A 1 716 ? -31.992 -10.886 6.448 1.00 75.62 716 ASP A C 1
ATOM 5676 O O . ASP A 1 716 ? -31.533 -10.557 7.547 1.00 75.62 716 ASP A O 1
ATOM 5680 N N . CYS A 1 717 ? -32.604 -10.001 5.659 1.00 78.00 717 CYS A N 1
ATOM 5681 C CA . CYS A 1 717 ? -32.755 -8.600 6.038 1.00 78.00 717 CYS A CA 1
ATOM 5682 C C . CYS A 1 717 ? -33.599 -8.474 7.329 1.00 78.00 717 CYS A C 1
ATOM 5684 O O . CYS A 1 717 ? -34.712 -9.007 7.389 1.00 78.00 717 CYS A O 1
ATOM 5686 N N . PRO A 1 718 ? -33.135 -7.756 8.375 1.00 76.25 718 PRO A N 1
ATOM 5687 C CA . PRO A 1 718 ? -33.909 -7.580 9.609 1.00 76.25 718 PRO A CA 1
ATOM 5688 C C . PRO A 1 718 ? -35.256 -6.879 9.359 1.00 76.25 718 PRO A C 1
ATOM 5690 O O . PRO A 1 718 ? -36.218 -7.115 10.085 1.00 76.25 718 PRO A O 1
ATOM 5693 N N . PHE A 1 719 ? -35.355 -6.086 8.288 1.00 84.75 719 PHE A N 1
ATOM 5694 C CA . PHE A 1 719 ? -36.564 -5.357 7.899 1.00 84.75 719 PHE A CA 1
ATOM 5695 C C . PHE A 1 719 ? -37.626 -6.206 7.184 1.00 84.75 719 PHE A C 1
ATOM 5697 O O . PHE A 1 719 ? -38.741 -5.733 7.003 1.00 84.75 719 PHE A O 1
ATOM 5704 N N . ASP A 1 720 ? -37.351 -7.471 6.844 1.00 77.75 720 ASP A N 1
ATOM 5705 C CA . ASP A 1 720 ? -38.367 -8.379 6.275 1.00 77.75 720 ASP A CA 1
ATOM 5706 C C . ASP A 1 7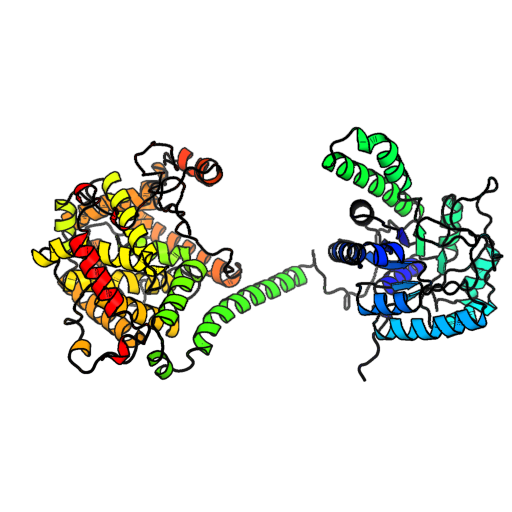20 ? -39.408 -8.859 7.307 1.00 77.75 720 ASP A C 1
ATOM 5708 O O . ASP A 1 720 ? -40.374 -9.539 6.960 1.00 77.75 720 ASP A O 1
ATOM 5712 N N . ARG A 1 721 ? -39.202 -8.532 8.589 1.00 71.56 721 ARG A N 1
ATOM 5713 C CA . ARG A 1 721 ? -40.068 -8.909 9.720 1.00 71.56 721 ARG A CA 1
ATOM 5714 C C . ARG A 1 721 ? -41.077 -7.823 10.110 1.00 71.56 721 ARG A C 1
ATOM 5716 O O . ARG A 1 721 ? -41.888 -8.070 11.003 1.00 71.56 721 ARG A O 1
ATOM 5723 N N . TRP A 1 722 ? -40.974 -6.647 9.492 1.00 66.62 722 TRP A N 1
ATOM 5724 C CA . TRP A 1 722 ? -41.601 -5.391 9.901 1.00 66.62 722 TRP A CA 1
ATOM 5725 C C . TRP A 1 722 ? -42.639 -4.894 8.883 1.00 66.62 722 TRP A C 1
ATOM 5727 O O . TRP A 1 722 ? -42.447 -5.135 7.668 1.00 66.62 722 TRP A O 1
#

Radius of gyration: 37.5 Å; chains: 1; bounding box: 97×60×94 Å

pLDDT: mean 85.71, std 14.3, range [27.69, 98.69]

Secondary structure (DSSP, 8-state):
-PPPP-GGG-HHHHHHHHHHHHT-PEEEEE--SHHHHHHHHHHHHHHT--EEEEE-HHHHHHHTTHHHHHHHHHHHH-SS-EEEEEEEE--HHHHHHHHHHS--SEEEE--TTS-HHHHHHHHHHHHHHHHTTT-EEEE-SSB-B--BTTB---TTS--BPPPHHHHHHHHTTT-SEE---SS-BSS---TT-----HHHHHHHHHHHTTSSEEEE---TT--HHHHHHHHHTTEEEEEESHHHHHHHHHHHHHHTTTS-HHHHHHHHHHHHHHHHHHHHHHTT------S-S-TTT---S-SS-HHHHHHHHHHHHHHHHHHHHHHHHHHHHHS-STTGGGG--HHHHHHHHHHIIIIISHHHHHHHHHHHTT-------SS--------STTSHHHHHHHHHTTTTSSHHHHHHHHHHHHHHHHHHHHS-TTSHHHHHHHHHHHHHHHHHHTTTSS-HHHHHHHHHHHHHHHHHHHHHHSSSPPPHHHHHHHHHHHHHHHHHTT---TTSGGGGTT--SSHHHHHHHHHHHHHHHHHHH----HHHHHHHHHHHHHHTTTS-GGGHHHHHHHHHHTS-HHHHHHTTPPPPPHHHHHHHHHHHHHHHHHHHHTSPPPPGGG----B-SS--TTS-B-B-S-SSS-TT----HHHHHSHHHHHHHHTT---TTTTTTTT-TT-B-GGG-S-GGGTT--HHHHHHHHHHHHHH---S-GGGG-

Sequence (722 aa):
MGSLPDLTQNKTVRILEDAERHGYGVIASIVYNVEHILGVVKAAENKRSPLIIQVFPWQVKFSDGLLVRTAADAASRASVPIAIHLDHCQDEALVKLAAETLPFDSIMVDMSHHEKAENLAKTKELVSYCHARGIATEAEPGRIEGGEDGVADTADMEGVLTTPEEVEEFIATGVDFLAPAVGNVHGEYGPKGPNLDFARLEKIRKQANGRVRIVLHGTNGFPDDVTRACITKGVSKINVNKLVLEDWNTHMRENASQMLLTQFMEEGVKHVVAMQEHQMDTRMSNVSLHHSFSPSEMAHVIVGSPAILLCAAMLYLALVRTLRYNRSNAVKREYPTRESYRNMTLEEAWKIQSRLAEVEFPTVFSSSVFFALFKVFLAIDQVEYRLTHHQTYGIPSVSRLLAATGQLTNVRTASKRAADTGVILTEVLLHHPSDPRAIDGIARMSFLHERYRRTGKISDEDMLYTLSLFVLEPVRWTKRIDWREVNEVERCAMGTYWCWLGEAMDIPYTALKSHGSGGWANGLHFLDELEEWSLGYEVGNMVSAETNKAVAKHTVDIALFNIPKVLHAVSFDLVSCLLEPRLRTAIMFERPSLLASLALKVIVALRKLLVRHFFLPRPYFLRKRWFSDELNADGRFNFEQYIAHPSYIRPTFYKRWSLNSWLIRMVGGSVPGDQGAEYCPQGYIITELGPDDMRGKGEHDMQATRDRLSRNGRIDCPFDRW

Organism: NCBI:txid574655

Foldseek 3Di:
DDDFDDLCPQLVLVLLVVLLVVLFAEEEEEDDDLLLLLLLLVLCQVLVFEYEHEYEPCSCVVVVCPVQVSSVVSCVPGPHRYFYEYPPPCDLVVLLCCLPPGRHSEYEHEVQVDDQVVSLVSLLVSCVNNRSSSYAYEYELWAAAAADVRGDHCVVHDTGFHALVSLVSNVVSVHAAYEGDFQAHADDDDPVAGDGNVVRLLSSLVSCVNSHAYAYPRCPRPDLVNLSSSSNSGHHYYYDYCQLCVQLVVLCVPPVVPDDPVVSSVVSSVSSNVSSNVVCVSRVSSDPDDDDDDPVPPDDDDDDDPVVVVVVLVVQLVQQQCQLVVVLVVLCVCPVDPLSQLFQFLQNLLVLQLCCCWFNPVVLLLVLLLCLQQPFAADPDPPDDDDDDAHLLLFPLRLVVCVVVVCQQALQSVVQQSVLVSLLVCQLRNDGLLDPSNLLSLLLVLLVCVVCCVVVSQDLVNVLRSLLSSLVRSQVSCCQQALHGRDLSNQQSSLQNSVVSCVLSVRDPVLFPQVPPPFASTSSSSNVSSRVSNVVVCVPGSAADQSSQSSSVNVVCLVCQLPAPVCSVLVVLLSLSRHDPSNCRSNVHDHRDPVSSVVVVVVRVVNNVCSNRPDHGGDPVNIRDQWDPDQDPLRAIAGDDDDRARARAADDPCQCDPPVNVSSVVRPHDTQCNVPPSRPNNGDDSNQGDDVVCGPPDVVSSVVSSVVCVVVVDSTGPRVVD

InterPro domains:
  IPR000771 Fructose-bisphosphate aldolase, class-II [PF01116] (11-282)
  IPR000771 Fructose-bisphosphate aldolase, class-II [cd00947] (15-281)
  IPR013785 Aldolase-type TIM barrel [G3DSA:3.20.20.70] (2-290)
  IPR046366 ER-bound oxygenase mpaB/B' [PTHR36124] (312-720)